Protein AF-A0A7V1U5R2-F1 (afdb_monomer_lite)

Structure (mmCIF, N/CA/C/O backbone):
data_AF-A0A7V1U5R2-F1
#
_entry.id   AF-A0A7V1U5R2-F1
#
loop_
_atom_site.group_PDB
_atom_site.id
_atom_site.type_symbol
_atom_site.label_atom_id
_atom_site.label_alt_id
_atom_site.label_comp_id
_atom_site.label_asym_id
_atom_site.label_entity_id
_atom_site.label_seq_id
_atom_site.pdbx_PDB_ins_code
_atom_site.Cartn_x
_atom_site.Cartn_y
_atom_site.Cartn_z
_atom_site.occupancy
_atom_site.B_iso_or_equiv
_atom_site.auth_seq_id
_atom_site.auth_comp_id
_atom_site.auth_asym_id
_atom_site.auth_atom_id
_atom_site.pdbx_PDB_model_num
ATOM 1 N N . MET A 1 1 ? -11.366 -47.042 -9.294 1.00 33.38 1 MET A N 1
ATOM 2 C CA . MET A 1 1 ? -12.401 -45.989 -9.222 1.00 33.38 1 MET A CA 1
ATOM 3 C C . MET A 1 1 ? -11.833 -44.842 -8.402 1.00 33.38 1 MET A C 1
ATOM 5 O O . MET A 1 1 ? -11.743 -44.963 -7.192 1.00 33.38 1 MET A O 1
ATOM 9 N N . LEU A 1 2 ? -11.360 -43.798 -9.080 1.00 26.16 2 LEU A N 1
ATOM 10 C CA . LEU A 1 2 ? -10.815 -42.552 -8.528 1.00 26.16 2 LEU A CA 1
ATOM 11 C C . LEU A 1 2 ? -11.448 -41.418 -9.355 1.00 26.16 2 LEU A C 1
ATOM 13 O O . LEU A 1 2 ? -11.583 -41.591 -10.572 1.00 26.16 2 LEU A O 1
ATOM 17 N N . PRO A 1 3 ? -11.923 -40.324 -8.738 1.00 29.25 3 PRO A N 1
ATOM 18 C CA . PRO A 1 3 ? -12.783 -39.365 -9.414 1.00 29.25 3 PRO A CA 1
ATOM 19 C C . PRO A 1 3 ? -11.980 -38.455 -10.350 1.00 29.25 3 PRO A C 1
ATOM 21 O O . PRO A 1 3 ? -10.960 -37.878 -9.982 1.00 29.25 3 PRO A O 1
ATOM 24 N N . ARG A 1 4 ? -12.491 -38.332 -11.578 1.00 27.70 4 ARG A N 1
ATOM 25 C CA . ARG A 1 4 ? -12.077 -37.379 -12.612 1.00 27.70 4 ARG A CA 1
ATOM 26 C C . ARG A 1 4 ? -12.146 -35.943 -12.067 1.00 27.70 4 ARG A C 1
ATOM 28 O O . ARG A 1 4 ? -13.242 -35.406 -11.935 1.00 27.70 4 ARG A O 1
ATOM 35 N N . ARG A 1 5 ? -10.998 -35.299 -11.819 1.00 28.94 5 ARG A N 1
ATOM 36 C CA . ARG A 1 5 ? -10.912 -33.831 -11.851 1.00 28.94 5 ARG A CA 1
ATOM 37 C C . ARG A 1 5 ? -10.925 -33.400 -13.315 1.00 28.94 5 ARG A C 1
ATOM 39 O O . ARG A 1 5 ? -10.100 -33.837 -14.113 1.00 28.94 5 ARG A O 1
ATOM 46 N N . LEU A 1 6 ? -11.951 -32.627 -13.649 1.00 28.38 6 LEU A N 1
ATOM 47 C CA . LEU A 1 6 ? -12.224 -32.077 -14.966 1.00 28.38 6 LEU A CA 1
ATOM 48 C C . LEU A 1 6 ? -11.079 -31.162 -15.408 1.00 28.38 6 LEU A C 1
ATOM 50 O O . LEU A 1 6 ? -10.708 -30.215 -14.720 1.00 28.38 6 LEU A O 1
ATOM 54 N N . LEU A 1 7 ? -10.547 -31.493 -16.580 1.00 28.08 7 LEU A N 1
ATOM 55 C CA . LEU A 1 7 ? -9.711 -30.652 -17.420 1.00 28.08 7 LEU A CA 1
ATOM 56 C C . LEU A 1 7 ? -10.422 -29.310 -17.666 1.00 28.08 7 LEU A C 1
ATOM 58 O O . LEU A 1 7 ? -11.571 -29.300 -18.113 1.00 28.08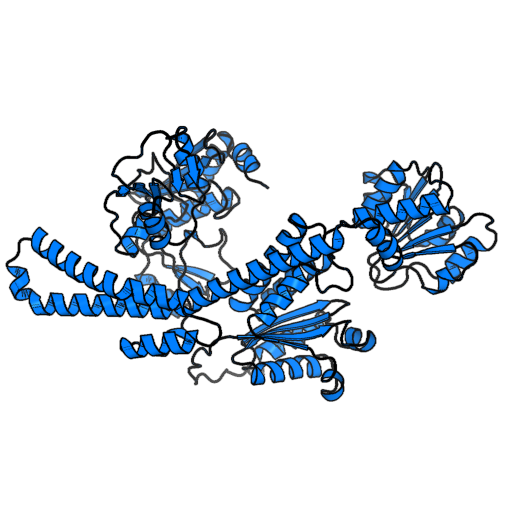 7 LEU A O 1
ATOM 62 N N . ARG A 1 8 ? -9.738 -28.186 -17.413 1.00 29.14 8 ARG A N 1
ATOM 63 C CA . ARG A 1 8 ? -10.109 -26.898 -18.021 1.00 29.14 8 ARG A CA 1
ATOM 64 C C . ARG A 1 8 ? -10.034 -27.058 -19.549 1.00 29.14 8 ARG A C 1
ATOM 66 O O . ARG A 1 8 ? -9.079 -27.675 -20.026 1.00 29.14 8 ARG A O 1
ATOM 73 N N . PRO A 1 9 ? -10.976 -26.507 -20.331 1.00 24.36 9 PRO A N 1
ATOM 74 C CA . PRO A 1 9 ? -10.784 -26.391 -21.764 1.00 24.36 9 PRO A CA 1
ATOM 75 C C . PRO A 1 9 ? -9.637 -25.409 -22.018 1.00 24.36 9 PRO A C 1
ATOM 77 O O . PRO A 1 9 ? -9.733 -24.219 -21.727 1.00 24.36 9 PRO A O 1
ATOM 80 N N . THR A 1 10 ? -8.534 -25.926 -22.547 1.00 33.22 10 THR A N 1
ATOM 81 C CA . THR A 1 10 ? -7.516 -25.151 -23.249 1.00 33.22 10 THR A CA 1
ATOM 82 C C . THR A 1 10 ? -8.117 -24.691 -24.577 1.00 33.22 10 THR A C 1
ATOM 84 O O . THR A 1 10 ? -8.341 -25.496 -25.477 1.00 33.22 10 THR A O 1
ATOM 87 N N . GLY A 1 11 ? -8.433 -23.402 -24.704 1.00 30.03 11 GLY A N 1
ATOM 88 C CA . GLY A 1 11 ? -8.961 -22.862 -25.958 1.00 30.03 11 GLY A CA 1
ATOM 89 C C . GLY A 1 11 ? -9.725 -21.560 -25.781 1.00 30.03 11 GLY A C 1
ATOM 90 O O . GLY A 1 11 ? -10.946 -21.562 -25.690 1.00 30.03 11 GLY A O 1
ATOM 91 N N . GLY A 1 12 ? -8.986 -20.457 -25.751 1.00 23.23 12 GLY A N 1
ATOM 92 C CA . GLY A 1 12 ? -9.512 -19.099 -25.705 1.00 23.23 12 GLY A CA 1
ATOM 93 C C . GLY A 1 12 ? -8.436 -18.183 -25.152 1.00 23.23 12 GLY A C 1
ATOM 94 O O . GLY A 1 12 ? -8.276 -18.080 -23.942 1.00 23.23 12 GLY A O 1
ATOM 95 N N . THR A 1 13 ? -7.652 -17.569 -26.033 1.00 26.03 13 THR A N 1
ATOM 96 C CA . THR A 1 13 ? -6.777 -16.446 -25.692 1.00 26.03 13 THR A CA 1
ATOM 97 C C . THR A 1 13 ? -7.649 -15.340 -25.098 1.00 26.03 13 THR A C 1
ATOM 99 O O . THR A 1 13 ? -8.272 -14.581 -25.838 1.00 26.03 13 THR A O 1
ATOM 102 N N . MET A 1 14 ? -7.770 -15.293 -23.770 1.00 28.23 14 MET A N 1
ATOM 103 C CA . MET A 1 14 ? -8.388 -14.162 -23.090 1.00 28.23 14 MET A CA 1
ATOM 104 C C . MET A 1 14 ? -7.409 -12.995 -23.194 1.00 28.23 14 MET A C 1
ATOM 106 O O . MET A 1 14 ? -6.419 -12.938 -22.471 1.00 28.23 14 MET A O 1
ATOM 110 N N . THR A 1 15 ? -7.679 -12.103 -24.144 1.00 29.20 15 THR A N 1
ATOM 111 C CA . THR A 1 15 ? -7.151 -10.735 -24.197 1.00 29.20 15 THR A CA 1
ATOM 112 C C . THR A 1 15 ? -7.267 -10.105 -22.804 1.00 29.20 15 THR A C 1
ATOM 114 O O . THR A 1 15 ? -8.388 -10.070 -22.270 1.00 29.20 15 THR A O 1
ATOM 117 N N . PRO A 1 16 ? -6.159 -9.692 -22.160 1.00 38.72 16 PRO A N 1
ATOM 118 C CA . PRO A 1 16 ? -6.196 -9.142 -20.812 1.00 38.72 16 PRO A CA 1
ATOM 119 C C . PRO A 1 16 ? -7.050 -7.871 -20.782 1.00 38.72 16 PRO A C 1
ATOM 121 O O . PRO A 1 16 ? -6.658 -6.784 -21.191 1.00 38.72 16 PRO A O 1
ATOM 124 N N . THR A 1 17 ? -8.278 -8.025 -20.298 1.00 41.19 17 THR A N 1
ATOM 125 C CA . THR A 1 17 ? -9.255 -6.943 -20.276 1.00 41.19 17 THR A CA 1
ATOM 126 C C . THR A 1 17 ? -8.823 -5.924 -19.221 1.00 41.19 17 THR A C 1
ATOM 128 O O . THR A 1 17 ? -8.443 -6.314 -18.114 1.00 41.19 17 THR A O 1
ATOM 131 N N . PRO A 1 18 ? -8.859 -4.619 -19.518 1.00 54.25 18 PRO A N 1
ATOM 132 C CA . PRO A 1 18 ? -8.345 -3.617 -18.602 1.00 54.25 18 PRO A CA 1
ATOM 133 C C . PRO A 1 18 ? -9.123 -3.622 -17.279 1.00 54.25 18 PRO A C 1
ATOM 135 O O . PRO A 1 18 ? -10.342 -3.453 -17.256 1.00 54.25 18 PRO A O 1
ATOM 138 N N . MET A 1 19 ? -8.384 -3.821 -16.188 1.00 72.12 19 MET A N 1
ATOM 139 C CA . MET A 1 19 ? -8.928 -4.099 -14.860 1.00 72.12 19 MET A CA 1
ATOM 140 C C . MET A 1 19 ? -9.354 -2.807 -14.168 1.00 72.12 19 MET A C 1
ATOM 142 O O . MET A 1 19 ? -8.512 -1.951 -13.890 1.00 72.12 19 MET A O 1
ATOM 146 N N . ALA A 1 20 ? -10.645 -2.676 -13.886 1.00 84.19 20 ALA A N 1
ATOM 147 C CA . ALA A 1 20 ? -11.233 -1.610 -13.088 1.00 84.19 20 ALA A CA 1
ATOM 148 C C . ALA A 1 20 ? -11.387 -2.040 -11.628 1.00 84.19 20 ALA A C 1
ATOM 150 O O . ALA A 1 20 ? -11.573 -3.221 -11.350 1.00 84.19 20 ALA A O 1
ATOM 151 N N . ILE A 1 21 ? -11.349 -1.091 -10.694 1.00 92.62 21 ILE A N 1
ATOM 152 C CA . ILE A 1 21 ? -11.583 -1.384 -9.273 1.00 92.62 21 ILE A CA 1
ATOM 153 C C . ILE A 1 21 ? -13.051 -1.104 -8.957 1.00 92.62 21 ILE A C 1
ATOM 155 O O . ILE A 1 21 ? -13.550 -0.010 -9.219 1.00 92.62 21 ILE A O 1
ATOM 159 N N . LEU A 1 22 ? -13.742 -2.081 -8.384 1.00 95.12 22 LEU A N 1
ATOM 160 C CA . LEU A 1 22 ? -15.119 -1.963 -7.920 1.00 95.12 22 LEU A CA 1
ATOM 161 C C . LEU A 1 22 ? -15.178 -2.397 -6.460 1.00 95.12 22 LEU A C 1
ATOM 163 O O . LEU A 1 22 ? -14.606 -3.418 -6.097 1.00 95.12 22 LEU A O 1
ATOM 167 N N . VAL A 1 23 ? -15.896 -1.649 -5.633 1.00 97.31 23 VAL A N 1
ATOM 168 C CA . VAL A 1 23 ? -16.328 -2.123 -4.317 1.00 97.31 23 VAL A CA 1
ATOM 169 C C . VAL A 1 23 ? -17.841 -2.171 -4.284 1.00 97.31 23 VAL A C 1
ATOM 171 O O . VAL A 1 23 ? -18.504 -1.266 -4.796 1.00 97.31 23 VAL A O 1
ATOM 174 N N . LEU A 1 24 ? -18.368 -3.237 -3.695 1.00 96.12 24 LEU A N 1
ATOM 175 C CA . LEU A 1 24 ? -19.785 -3.421 -3.441 1.00 96.12 24 LEU A CA 1
ATOM 176 C C . LEU A 1 24 ? -19.971 -3.885 -2.003 1.00 96.12 24 LEU A C 1
ATOM 178 O O . LEU A 1 24 ? -19.308 -4.828 -1.572 1.00 96.12 24 LEU A O 1
ATOM 182 N N . GLY A 1 25 ? -20.878 -3.260 -1.266 1.00 93.44 25 GLY A N 1
ATOM 183 C CA . GLY A 1 25 ? -21.113 -3.670 0.107 1.00 93.44 25 GLY A CA 1
ATOM 184 C C . GLY A 1 25 ? -22.258 -2.956 0.788 1.00 93.44 25 GLY A C 1
ATOM 185 O O . GLY A 1 25 ? -22.967 -2.144 0.195 1.00 93.44 25 GLY A O 1
ATOM 186 N N . VAL A 1 26 ? -22.418 -3.284 2.060 1.00 91.38 26 VAL A N 1
ATOM 187 C CA . VAL A 1 26 ? -23.365 -2.656 2.976 1.00 91.38 26 VAL A CA 1
ATOM 188 C C . VAL A 1 26 ? -22.619 -2.160 4.205 1.00 91.38 26 VAL A C 1
ATOM 190 O O . VAL A 1 26 ? -21.596 -2.719 4.606 1.00 91.38 26 VAL A O 1
ATOM 193 N N . THR A 1 27 ? -23.148 -1.116 4.831 1.00 89.69 27 THR A N 1
ATOM 194 C CA . THR A 1 27 ? -22.573 -0.546 6.052 1.00 89.69 27 THR A CA 1
ATOM 195 C C . THR A 1 27 ? -23.673 -0.281 7.070 1.00 89.69 27 THR A C 1
ATOM 197 O O . THR A 1 27 ? -24.854 -0.241 6.726 1.00 89.69 27 THR A O 1
ATOM 200 N N . HIS A 1 28 ? -23.291 -0.010 8.316 1.00 81.44 28 HIS A N 1
ATOM 201 C CA . HIS A 1 28 ? -24.210 0.432 9.373 1.00 81.44 28 HIS A CA 1
ATOM 202 C C . HIS A 1 28 ? -25.020 1.695 9.023 1.00 81.44 28 HIS A C 1
ATOM 204 O O . HIS A 1 28 ? -26.024 1.970 9.672 1.00 81.44 28 HIS A O 1
ATOM 210 N N . ARG A 1 29 ? -24.600 2.480 8.016 1.00 80.94 29 ARG A N 1
ATOM 211 C CA . ARG A 1 29 ? -25.349 3.657 7.547 1.00 80.94 29 ARG A CA 1
ATOM 212 C C . ARG A 1 29 ? -26.512 3.288 6.629 1.00 80.94 29 ARG A C 1
ATOM 214 O O . ARG A 1 29 ? -27.444 4.075 6.500 1.00 80.94 29 ARG A O 1
ATOM 221 N N . THR A 1 30 ? -26.426 2.147 5.946 1.00 84.94 30 THR A N 1
ATOM 222 C CA . THR A 1 30 ? -27.372 1.765 4.889 1.00 84.94 30 THR A CA 1
ATOM 223 C C . THR A 1 30 ? -28.201 0.535 5.230 1.00 84.94 30 THR A C 1
ATOM 225 O O . THR A 1 30 ? -29.296 0.396 4.695 1.00 84.94 30 THR A O 1
ATOM 228 N N . ALA A 1 31 ? -27.721 -0.329 6.125 1.00 83.38 31 ALA A N 1
ATOM 229 C CA . ALA A 1 31 ? -28.369 -1.576 6.518 1.00 83.38 31 ALA A CA 1
ATOM 230 C C . ALA A 1 31 ? -28.714 -1.607 8.015 1.00 83.38 31 ALA A C 1
ATOM 232 O O . ALA A 1 31 ? -28.058 -0.966 8.837 1.00 83.38 31 ALA A O 1
ATOM 233 N N . SER A 1 32 ? -29.733 -2.396 8.370 1.00 81.50 32 SER A N 1
ATOM 234 C CA . SER A 1 32 ? -30.019 -2.736 9.766 1.00 81.50 32 SER A CA 1
ATOM 235 C C . SER A 1 32 ? -28.920 -3.633 10.347 1.00 81.50 32 SER A C 1
ATOM 237 O O . SER A 1 32 ? -28.213 -4.330 9.616 1.00 81.50 32 SER A O 1
ATOM 239 N N . VAL A 1 33 ? -28.810 -3.653 11.678 1.00 75.25 33 VAL A N 1
ATOM 240 C CA . VAL A 1 33 ? -27.871 -4.539 12.389 1.00 75.25 33 VAL A CA 1
ATOM 241 C C . VAL A 1 33 ? -28.153 -6.013 12.070 1.00 75.25 33 VAL A C 1
ATOM 243 O O . VAL A 1 33 ? -27.222 -6.739 11.748 1.00 75.25 33 VAL A O 1
ATOM 246 N N . ASP A 1 34 ? -29.427 -6.423 12.037 1.00 78.50 34 ASP A N 1
ATOM 247 C CA . ASP A 1 34 ? -29.842 -7.790 11.671 1.00 78.50 34 ASP A CA 1
ATOM 248 C C . ASP A 1 34 ? -29.330 -8.208 10.281 1.00 78.50 34 ASP A C 1
ATOM 250 O O . ASP A 1 34 ? -28.789 -9.301 10.095 1.00 78.50 34 ASP A O 1
ATOM 254 N N . LEU A 1 35 ? -29.423 -7.305 9.299 1.00 81.62 35 LEU A N 1
ATOM 255 C CA . LEU A 1 35 ? -28.934 -7.574 7.951 1.00 81.62 35 LEU A CA 1
ATOM 256 C C . LEU A 1 35 ? -27.400 -7.663 7.909 1.00 81.62 35 LEU A C 1
ATOM 258 O O . LEU A 1 35 ? -26.859 -8.515 7.204 1.00 81.62 35 LEU A O 1
ATOM 262 N N . LEU A 1 36 ? -26.690 -6.822 8.668 1.00 83.19 36 LEU A N 1
ATOM 263 C CA . LEU A 1 36 ? -25.229 -6.883 8.780 1.00 83.19 36 LEU A CA 1
ATOM 264 C C . LEU A 1 36 ? -24.747 -8.177 9.440 1.00 83.19 36 LEU A C 1
ATOM 266 O O . LEU A 1 36 ? -23.799 -8.778 8.945 1.00 83.19 36 LEU A O 1
ATOM 270 N N . GLU A 1 37 ? -25.407 -8.635 10.504 1.00 82.12 37 GLU A N 1
ATOM 271 C CA . GLU A 1 37 ? -25.076 -9.896 11.179 1.00 82.12 37 GLU A CA 1
ATOM 272 C C . GLU A 1 37 ? -25.270 -11.097 10.248 1.00 82.12 37 GLU A C 1
ATOM 274 O O . GLU A 1 37 ? -24.408 -11.973 10.158 1.00 82.12 37 GLU A O 1
ATOM 279 N N . ARG A 1 38 ? -26.362 -11.105 9.476 1.00 85.81 38 ARG A N 1
ATOM 280 C CA . ARG A 1 38 ? -26.607 -12.130 8.451 1.00 85.81 38 ARG A CA 1
ATOM 281 C C . ARG A 1 38 ? -25.588 -12.068 7.314 1.00 85.81 38 ARG A C 1
ATOM 283 O O . ARG A 1 38 ? -25.214 -13.107 6.774 1.00 85.81 38 ARG A O 1
ATOM 290 N N . LEU A 1 39 ? -25.107 -10.881 6.951 1.00 84.94 39 LEU A N 1
ATOM 291 C CA . LEU A 1 39 ? -24.099 -10.697 5.903 1.00 84.94 39 LEU A CA 1
ATOM 292 C C . LEU A 1 39 ? -22.660 -10.950 6.368 1.00 84.94 39 LEU A C 1
ATOM 294 O O . LEU A 1 39 ? -21.810 -11.210 5.517 1.00 84.94 39 LEU A O 1
ATOM 298 N N . ALA A 1 40 ? -22.382 -10.889 7.671 1.00 85.88 40 ALA A N 1
ATOM 299 C CA . ALA A 1 40 ? -21.043 -11.067 8.217 1.00 85.88 40 ALA A CA 1
ATOM 300 C C . ALA A 1 40 ? -20.462 -12.441 7.856 1.00 85.88 40 ALA A C 1
ATOM 302 O O . ALA A 1 40 ? -21.155 -13.461 7.867 1.00 85.88 40 ALA A O 1
ATOM 303 N N . PHE A 1 41 ? -19.172 -12.460 7.531 1.00 83.50 41 PHE A N 1
ATOM 304 C CA . PHE A 1 41 ? -18.471 -13.659 7.094 1.00 83.50 41 PHE A CA 1
ATOM 305 C C . PHE A 1 41 ? -17.805 -14.394 8.260 1.00 83.50 41 PHE A C 1
ATOM 307 O O . PHE A 1 41 ? -17.038 -13.802 9.018 1.00 83.50 41 PHE A O 1
ATOM 314 N N . THR A 1 42 ? -18.062 -15.698 8.357 1.00 83.69 42 THR A N 1
ATOM 315 C CA . THR A 1 42 ? -17.239 -16.641 9.133 1.00 83.69 42 THR A CA 1
ATOM 316 C C . THR A 1 42 ? -16.104 -17.201 8.267 1.00 83.69 42 THR A C 1
ATOM 318 O O . THR A 1 42 ? -16.139 -17.057 7.042 1.00 83.69 42 THR A O 1
ATOM 321 N N . ASP A 1 43 ? -15.124 -17.885 8.863 1.00 78.19 43 ASP A N 1
ATOM 322 C CA . ASP A 1 43 ? -14.009 -18.503 8.121 1.00 78.19 43 ASP A CA 1
ATOM 323 C C . ASP A 1 43 ? -14.497 -19.475 7.024 1.00 78.19 43 ASP A C 1
ATOM 325 O O . ASP A 1 43 ? -14.046 -19.417 5.878 1.00 78.19 43 ASP A O 1
ATOM 329 N N . ASP A 1 44 ? -15.501 -20.304 7.331 1.00 81.19 44 ASP A N 1
ATOM 330 C CA . ASP A 1 44 ? -16.111 -21.230 6.364 1.00 81.19 44 ASP A CA 1
ATOM 331 C C . ASP A 1 44 ? -16.838 -20.498 5.224 1.00 81.19 44 ASP A C 1
ATOM 333 O O . ASP A 1 44 ? -16.907 -20.985 4.088 1.00 81.19 44 ASP A O 1
ATOM 337 N N . ASP A 1 45 ? -17.406 -19.327 5.514 1.00 86.50 45 ASP A N 1
ATOM 338 C CA . ASP A 1 45 ? -18.088 -18.504 4.519 1.00 86.50 45 ASP A CA 1
ATOM 339 C C . ASP A 1 45 ? -17.096 -17.782 3.609 1.00 86.50 45 ASP A C 1
ATOM 341 O O . ASP A 1 45 ? -17.351 -17.672 2.407 1.00 86.50 45 ASP A O 1
ATOM 345 N N . LEU A 1 46 ? -15.946 -17.354 4.140 1.00 88.50 46 LEU A N 1
ATOM 346 C CA . LEU A 1 46 ? -14.858 -16.771 3.351 1.00 88.50 46 LEU A CA 1
ATOM 347 C C . LEU A 1 46 ? -14.343 -17.780 2.325 1.00 88.50 46 LEU A C 1
ATOM 349 O O . LEU A 1 46 ? -14.290 -17.463 1.138 1.00 88.50 46 LEU A O 1
ATOM 353 N N . ALA A 1 47 ? -14.093 -19.027 2.732 1.00 88.06 47 ALA A N 1
ATOM 354 C CA . ALA A 1 47 ? -13.672 -20.087 1.814 1.00 88.06 47 ALA A CA 1
ATOM 355 C C . ALA A 1 47 ? -14.718 -20.384 0.714 1.00 88.06 47 ALA A C 1
ATOM 357 O O . ALA A 1 47 ? -14.388 -20.784 -0.407 1.00 88.06 47 ALA A O 1
ATOM 358 N N . LYS A 1 48 ? -16.020 -20.220 0.993 1.00 89.69 48 LYS A N 1
ATOM 359 C CA . LYS A 1 48 ? -17.077 -20.318 -0.038 1.00 89.69 48 LYS A CA 1
ATOM 360 C C . LYS A 1 48 ? -17.075 -19.106 -0.970 1.00 89.69 48 LYS A C 1
ATOM 362 O O . LYS A 1 48 ? -17.182 -19.294 -2.181 1.00 89.69 48 LYS A O 1
ATOM 367 N N . ALA A 1 49 ? -16.944 -17.894 -0.433 1.00 93.00 49 ALA A N 1
ATOM 368 C CA . ALA A 1 49 ? -16.882 -16.681 -1.242 1.00 93.00 49 ALA A CA 1
ATOM 369 C C . ALA A 1 49 ? -15.671 -16.677 -2.175 1.00 93.00 49 ALA A C 1
ATOM 371 O O . ALA A 1 49 ? -15.831 -16.416 -3.363 1.00 93.00 49 ALA A O 1
ATOM 372 N N . TYR A 1 50 ? -14.485 -17.030 -1.680 1.00 94.62 50 TYR A N 1
ATOM 373 C CA . TYR A 1 50 ? -13.273 -17.058 -2.495 1.00 94.62 50 TYR A CA 1
ATOM 374 C C . TYR A 1 50 ? -13.309 -18.136 -3.585 1.00 94.62 50 TYR A C 1
ATOM 376 O O . TYR A 1 50 ? -12.862 -17.883 -4.700 1.00 94.62 50 TYR A O 1
ATOM 384 N N . ARG A 1 51 ? -13.958 -19.284 -3.342 1.00 91.38 51 ARG A N 1
ATOM 385 C CA . ARG A 1 51 ? -14.248 -20.254 -4.416 1.00 91.38 51 ARG A CA 1
ATOM 386 C C . ARG A 1 51 ? -15.155 -19.684 -5.502 1.00 91.38 51 ARG A C 1
ATOM 388 O O . ARG A 1 51 ? -14.880 -19.882 -6.677 1.00 91.38 51 ARG A O 1
ATOM 395 N N . ARG A 1 52 ? -16.206 -18.951 -5.128 1.00 91.12 52 ARG A N 1
ATOM 396 C CA . ARG A 1 52 ? -17.085 -18.288 -6.105 1.00 91.12 52 ARG A CA 1
ATOM 397 C C . ARG A 1 52 ? -16.371 -17.184 -6.878 1.00 91.12 52 ARG A C 1
ATOM 399 O O . ARG A 1 52 ? -16.587 -17.064 -8.077 1.00 91.12 52 ARG A O 1
ATOM 406 N N . ILE A 1 53 ? -15.514 -16.411 -6.208 1.00 93.44 53 ILE A N 1
ATOM 407 C CA . ILE A 1 53 ? -14.638 -15.425 -6.854 1.00 93.44 53 ILE A CA 1
ATOM 408 C C . ILE A 1 53 ? -13.770 -16.115 -7.914 1.00 93.44 53 ILE A C 1
ATOM 410 O O . ILE A 1 53 ? -13.711 -15.636 -9.039 1.00 93.44 53 ILE A O 1
ATOM 414 N N . ALA A 1 54 ? -13.191 -17.277 -7.599 1.00 89.44 54 ALA A N 1
ATOM 415 C CA . ALA A 1 54 ? -12.367 -18.040 -8.538 1.00 89.44 54 ALA A CA 1
ATOM 416 C C . ALA A 1 54 ? -13.141 -18.601 -9.751 1.00 89.44 54 ALA A C 1
ATOM 418 O O . ALA A 1 54 ? -12.539 -18.909 -10.783 1.00 89.44 54 ALA A O 1
ATOM 419 N N . GLU A 1 55 ? -14.455 -18.800 -9.617 1.00 91.88 55 GLU A N 1
ATOM 420 C CA . GLU A 1 55 ? -15.320 -19.397 -10.641 1.00 91.88 55 GLU A CA 1
ATOM 421 C C . GLU A 1 55 ? -16.008 -18.358 -11.546 1.00 91.88 55 GLU A C 1
ATOM 423 O O . GLU A 1 55 ? -16.408 -18.707 -12.660 1.00 91.88 55 GLU A O 1
ATOM 428 N N . ASP A 1 56 ? -16.144 -17.097 -11.112 1.00 91.44 56 ASP A N 1
ATOM 429 C CA . ASP A 1 56 ? -16.827 -16.050 -11.882 1.00 91.44 56 ASP A CA 1
ATOM 430 C C . ASP A 1 56 ? -15.837 -15.237 -12.747 1.00 91.44 56 ASP A C 1
ATOM 432 O O . ASP A 1 56 ? -15.031 -14.474 -12.217 1.00 91.44 56 ASP A O 1
ATOM 436 N N . PRO A 1 57 ? -15.912 -15.309 -14.091 1.00 87.38 57 PRO A N 1
ATOM 437 C CA . PRO A 1 57 ? -14.986 -14.601 -14.978 1.00 87.38 57 PRO A CA 1
ATOM 438 C C . PRO A 1 57 ? -15.130 -13.070 -14.938 1.00 87.38 57 PRO A C 1
ATOM 440 O O . PRO A 1 57 ? -14.290 -12.360 -15.493 1.00 87.38 57 PRO A O 1
ATOM 443 N N . ALA A 1 58 ? -16.193 -12.538 -14.326 1.00 90.00 58 ALA A N 1
ATOM 444 C CA . ALA A 1 58 ? -16.360 -11.104 -14.120 1.00 90.00 58 ALA A CA 1
ATOM 445 C C . ALA A 1 58 ? -15.610 -10.581 -12.879 1.00 90.00 58 ALA A C 1
ATOM 447 O O . ALA A 1 58 ? -15.637 -9.371 -12.637 1.00 90.00 58 ALA A O 1
ATOM 448 N N . ILE A 1 59 ? -14.936 -11.454 -12.121 1.00 93.00 59 ILE A N 1
ATOM 449 C CA . ILE A 1 59 ? -14.099 -11.108 -10.970 1.00 93.00 59 ILE A CA 1
ATOM 450 C C . ILE A 1 59 ? -12.688 -11.654 -11.221 1.00 93.00 59 ILE A C 1
ATOM 452 O O . ILE A 1 59 ? -12.487 -12.853 -11.356 1.00 93.00 59 ILE A O 1
ATOM 456 N N . LEU A 1 60 ? -11.702 -10.763 -11.317 1.00 90.06 60 LEU A N 1
ATOM 457 C CA . LEU A 1 60 ? -10.307 -11.124 -11.613 1.00 90.06 60 LEU A CA 1
ATOM 458 C C . LEU A 1 60 ? -9.457 -11.224 -10.344 1.00 90.06 60 LEU A C 1
ATOM 460 O O . LEU A 1 60 ? -8.557 -12.051 -10.254 1.00 90.06 60 LEU A O 1
ATOM 464 N N . GLU A 1 61 ? -9.746 -10.359 -9.377 1.00 94.31 61 GLU A N 1
ATOM 465 C CA . GLU A 1 61 ? -9.175 -10.357 -8.032 1.00 94.31 61 GLU A CA 1
ATOM 466 C C . GLU A 1 61 ? -10.301 -9.970 -7.062 1.00 94.31 61 GLU A C 1
ATOM 468 O O . GLU A 1 61 ? -11.181 -9.192 -7.444 1.00 94.31 61 GLU A O 1
ATOM 473 N N . GLY A 1 62 ? -10.272 -10.449 -5.819 1.00 96.50 62 GLY A N 1
ATOM 474 C CA . GLY A 1 62 ? -11.267 -10.134 -4.798 1.00 96.50 62 GLY A CA 1
ATOM 475 C C . GLY A 1 62 ? -10.689 -10.091 -3.382 1.00 96.50 62 GLY A C 1
ATOM 476 O O . GLY A 1 62 ? -9.869 -10.925 -3.016 1.00 96.50 62 GLY A O 1
ATOM 477 N N . VAL A 1 63 ? -11.146 -9.137 -2.570 1.00 98.00 63 VAL A N 1
ATOM 478 C CA . VAL A 1 63 ? -10.867 -9.044 -1.129 1.00 98.00 63 VAL A CA 1
ATOM 479 C C . VAL A 1 63 ? -12.173 -8.773 -0.390 1.00 98.00 63 VAL A C 1
ATOM 481 O O . VAL A 1 63 ? -12.868 -7.797 -0.687 1.00 98.00 63 VAL A O 1
ATOM 484 N N . VAL A 1 64 ? -12.499 -9.619 0.587 1.00 96.81 64 VAL A N 1
ATOM 485 C CA . VAL A 1 64 ? -13.680 -9.457 1.445 1.00 96.81 64 VAL A CA 1
ATOM 486 C C . VAL A 1 64 ? -13.278 -8.763 2.747 1.00 96.81 64 VAL A C 1
ATOM 488 O O . VAL A 1 64 ? -12.494 -9.298 3.528 1.00 96.81 64 VAL A O 1
ATOM 491 N N . LEU A 1 65 ? -13.839 -7.580 2.997 1.00 95.12 65 LEU A N 1
ATOM 492 C CA . LEU A 1 65 ? -13.721 -6.848 4.255 1.00 95.12 65 LEU A CA 1
ATOM 493 C C . LEU A 1 65 ? -15.027 -6.994 5.042 1.00 95.12 65 LEU A C 1
ATOM 495 O O . LEU A 1 65 ? -16.020 -6.325 4.757 1.00 95.12 65 LEU A O 1
ATOM 499 N N . SER A 1 66 ? -15.009 -7.869 6.043 1.00 91.12 66 SER A N 1
ATOM 500 C CA . SER A 1 66 ? -16.142 -8.116 6.936 1.00 91.12 66 SER A CA 1
ATOM 501 C C . SER A 1 66 ? -15.801 -7.651 8.347 1.00 91.12 66 SER A C 1
ATOM 503 O O . SER A 1 66 ? -14.838 -8.121 8.949 1.00 91.12 66 SER A O 1
ATOM 505 N N . THR A 1 67 ? -16.592 -6.728 8.884 1.00 87.75 67 THR A N 1
ATOM 506 C CA . THR A 1 67 ? -16.490 -6.227 10.261 1.00 87.75 67 THR A CA 1
ATOM 507 C C . THR A 1 67 ? -17.885 -6.160 10.886 1.00 87.75 67 THR A C 1
ATOM 509 O O . THR A 1 67 ? -18.884 -6.411 10.217 1.00 87.75 67 THR A O 1
ATOM 512 N N . CYS A 1 68 ? -17.990 -5.773 12.159 1.00 77.75 68 CYS A N 1
ATOM 513 C CA . CYS A 1 68 ? -19.289 -5.537 12.800 1.00 77.75 68 CYS A CA 1
ATOM 514 C C . CYS A 1 68 ? -20.090 -4.376 12.175 1.00 77.75 68 CYS A C 1
ATOM 516 O O . CYS A 1 68 ? -21.295 -4.289 12.375 1.00 77.75 68 CYS A O 1
ATOM 518 N N . ASN A 1 69 ? -19.435 -3.490 11.414 1.00 79.69 69 ASN A N 1
ATOM 519 C CA . ASN A 1 69 ? -20.031 -2.252 10.899 1.00 79.69 69 ASN A CA 1
ATOM 520 C C . ASN A 1 69 ? -20.138 -2.200 9.369 1.00 79.69 69 ASN A C 1
ATOM 522 O O . ASN A 1 69 ? -20.713 -1.240 8.838 1.00 79.69 69 ASN A O 1
ATOM 526 N N . ARG A 1 70 ? -19.544 -3.166 8.658 1.00 90.50 70 ARG A N 1
ATOM 527 C CA . ARG A 1 70 ? -19.580 -3.244 7.195 1.00 90.50 70 ARG A CA 1
ATOM 528 C C . ARG A 1 70 ? -19.281 -4.641 6.678 1.00 90.50 70 ARG A C 1
ATOM 530 O O . ARG A 1 70 ? -18.486 -5.373 7.262 1.00 90.50 70 ARG A O 1
ATOM 537 N N . VAL A 1 71 ? -19.862 -4.942 5.526 1.00 93.25 71 VAL A N 1
ATOM 538 C CA . VAL A 1 71 ? -19.504 -6.094 4.702 1.00 93.25 71 VAL A CA 1
ATOM 539 C C . VAL A 1 71 ? -19.307 -5.584 3.286 1.00 93.25 71 VAL A C 1
ATOM 541 O O . VAL A 1 71 ? -20.260 -5.155 2.636 1.00 93.25 71 VAL A O 1
ATOM 544 N N . GLU A 1 72 ? -18.062 -5.595 2.829 1.00 95.94 72 GLU A N 1
ATOM 545 C CA . GLU A 1 72 ? -17.649 -5.036 1.545 1.00 95.94 72 GLU A CA 1
ATOM 546 C C . GLU A 1 72 ? -16.786 -6.029 0.781 1.00 95.94 72 GLU A C 1
ATOM 548 O O . GLU A 1 72 ? -15.914 -6.684 1.349 1.00 95.94 72 GLU A O 1
ATOM 553 N N . VAL A 1 73 ? -17.004 -6.111 -0.527 1.00 97.31 73 VAL A N 1
ATOM 554 C CA . VAL A 1 73 ? -16.158 -6.879 -1.435 1.00 97.31 73 VAL A CA 1
ATOM 555 C C . VAL A 1 73 ? -15.510 -5.916 -2.411 1.00 97.31 73 VAL A C 1
ATOM 557 O O . VAL A 1 73 ? -16.193 -5.261 -3.200 1.00 97.31 73 VAL A O 1
ATOM 560 N N . TYR A 1 74 ? -14.186 -5.835 -2.344 1.00 98.00 74 TYR A N 1
ATOM 561 C CA . TYR A 1 74 ? -13.352 -5.107 -3.290 1.00 98.00 74 TYR A CA 1
ATOM 562 C C . TYR A 1 74 ? -12.910 -6.067 -4.383 1.00 98.00 74 TYR A C 1
ATOM 564 O O . TYR A 1 74 ? -12.411 -7.143 -4.075 1.00 98.00 74 TYR A O 1
ATOM 572 N N . ALA A 1 75 ? -13.066 -5.684 -5.643 1.00 96.81 75 ALA A N 1
ATOM 573 C CA . ALA A 1 75 ? -12.747 -6.536 -6.773 1.00 96.81 75 ALA A CA 1
ATOM 574 C C . ALA A 1 75 ? -12.055 -5.783 -7.906 1.00 96.81 75 ALA A C 1
ATOM 576 O O . ALA A 1 75 ? -12.390 -4.634 -8.210 1.00 96.81 75 ALA A O 1
ATOM 577 N N . ALA A 1 76 ? -11.129 -6.472 -8.570 1.00 93.19 76 ALA A N 1
ATOM 578 C CA . ALA A 1 76 ? -10.677 -6.101 -9.902 1.00 93.19 76 ALA A CA 1
ATOM 579 C C . ALA A 1 76 ? -11.629 -6.738 -10.924 1.00 93.19 76 ALA A C 1
ATOM 581 O O . ALA A 1 76 ? -11.810 -7.954 -10.934 1.00 93.19 76 ALA A O 1
ATOM 582 N N . VAL A 1 77 ? -12.263 -5.923 -11.765 1.00 88.62 77 VAL A N 1
ATOM 583 C CA . VAL A 1 77 ? -13.324 -6.353 -12.687 1.00 88.62 77 VAL A CA 1
ATOM 584 C C . VAL A 1 77 ? -13.059 -5.834 -14.103 1.00 88.62 77 VAL A C 1
ATOM 586 O O . VAL A 1 77 ? -12.505 -4.746 -14.261 1.00 88.62 77 VAL A O 1
ATOM 589 N N . PRO A 1 78 ? -13.485 -6.546 -15.161 1.00 76.88 78 PRO A N 1
ATOM 590 C CA . PRO A 1 78 ? -13.339 -6.073 -16.541 1.00 76.88 78 PRO A CA 1
ATOM 591 C C . PRO A 1 78 ? -14.246 -4.870 -16.860 1.00 76.88 78 PRO A C 1
ATOM 593 O O . PRO A 1 78 ? -14.015 -4.139 -17.824 1.00 76.88 78 PRO A O 1
ATOM 596 N N . GLY A 1 79 ? -15.293 -4.645 -16.060 1.00 77.94 79 GLY A N 1
ATOM 597 C CA . GLY A 1 79 ? -16.170 -3.488 -16.185 1.00 77.94 79 GLY A CA 1
ATOM 598 C C . GLY A 1 79 ? -17.264 -3.447 -15.122 1.00 77.94 79 GLY A C 1
ATOM 599 O O . GLY A 1 79 ? -17.610 -4.466 -14.523 1.00 77.94 79 GLY A O 1
ATOM 600 N N . TYR A 1 80 ? -17.833 -2.254 -14.921 1.00 81.38 80 TYR A N 1
ATOM 601 C CA . TYR A 1 80 ? -18.786 -1.974 -13.841 1.00 81.38 80 TYR A CA 1
ATOM 602 C C . TYR A 1 80 ? -19.991 -2.924 -13.808 1.00 81.38 80 TYR A C 1
ATOM 604 O O . TYR A 1 80 ? -20.232 -3.557 -12.791 1.00 81.38 80 TYR A O 1
ATOM 612 N N . HIS A 1 81 ? -20.745 -3.054 -14.906 1.00 82.44 81 HIS A N 1
ATOM 613 C CA . HIS A 1 81 ? -22.026 -3.776 -14.891 1.00 82.44 81 HIS A CA 1
ATOM 614 C C . HIS A 1 81 ? -21.856 -5.281 -14.637 1.00 82.44 81 HIS A C 1
ATOM 616 O O . HIS A 1 81 ? -22.581 -5.848 -13.823 1.00 82.44 81 HIS A O 1
ATOM 622 N N . ALA A 1 82 ? -20.891 -5.918 -15.308 1.00 84.69 82 ALA A N 1
ATOM 623 C CA . ALA A 1 82 ? -20.602 -7.338 -15.114 1.00 84.69 82 ALA A CA 1
ATOM 624 C C . ALA A 1 82 ? -20.084 -7.602 -13.693 1.00 84.69 82 ALA A C 1
ATOM 626 O O . ALA A 1 82 ? -20.607 -8.477 -13.006 1.00 84.69 82 ALA A O 1
ATOM 627 N N . GLY A 1 83 ? -19.134 -6.781 -13.227 1.00 89.31 83 GLY A N 1
ATOM 628 C CA . GLY A 1 83 ? -18.601 -6.863 -11.871 1.00 89.31 83 GLY A CA 1
ATOM 629 C C . GLY A 1 83 ? -19.671 -6.647 -10.801 1.00 89.31 83 GLY A C 1
ATOM 630 O O . GLY A 1 83 ? -19.765 -7.422 -9.858 1.00 89.31 83 GLY A O 1
ATOM 631 N N . PHE A 1 84 ? -20.541 -5.648 -10.966 1.00 91.00 84 PHE A N 1
ATOM 632 C CA . PHE A 1 84 ? -21.622 -5.354 -10.023 1.00 91.00 84 PHE A CA 1
ATOM 633 C C . PHE A 1 84 ? -22.570 -6.543 -9.866 1.00 91.00 84 PHE A C 1
ATOM 635 O O . PHE A 1 84 ? -22.895 -6.931 -8.746 1.00 91.00 84 PHE A O 1
ATOM 642 N N . GLN A 1 85 ? -22.998 -7.149 -10.978 1.00 91.06 85 GLN A N 1
ATOM 643 C CA . GLN A 1 85 ? -23.884 -8.313 -10.930 1.00 91.06 85 GLN A CA 1
ATOM 644 C C . GLN A 1 85 ? -23.192 -9.532 -10.313 1.00 91.06 85 GLN A C 1
ATOM 646 O O . GLN A 1 85 ? -23.822 -10.252 -9.541 1.00 91.06 85 GLN A O 1
ATOM 651 N N . ALA A 1 86 ? -21.907 -9.743 -10.607 1.00 93.06 86 ALA A N 1
ATOM 652 C CA . ALA A 1 86 ? -21.123 -10.827 -10.024 1.00 93.06 86 ALA A CA 1
ATOM 653 C C . ALA A 1 86 ? -20.955 -10.662 -8.506 1.00 93.06 86 ALA A C 1
ATOM 655 O O . ALA A 1 86 ? -21.253 -11.583 -7.751 1.00 93.06 86 ALA A O 1
ATOM 656 N N . LEU A 1 87 ? -20.588 -9.466 -8.036 1.00 94.31 87 LEU A N 1
ATOM 657 C CA . LEU A 1 87 ? -20.454 -9.176 -6.607 1.00 94.31 87 LEU A CA 1
ATOM 658 C C . LEU A 1 87 ? -21.798 -9.211 -5.869 1.00 94.31 87 LEU A C 1
ATOM 660 O O . LEU A 1 87 ? -21.873 -9.724 -4.752 1.00 94.31 87 LEU A O 1
ATOM 664 N N . LYS A 1 88 ? -22.882 -8.724 -6.488 1.00 92.75 88 LYS A N 1
ATOM 665 C CA . LYS A 1 88 ? -24.228 -8.829 -5.905 1.00 92.75 88 LYS A CA 1
ATOM 666 C C . LYS A 1 88 ? -24.609 -10.298 -5.724 1.00 92.75 88 LYS A C 1
ATOM 668 O O . LYS A 1 88 ? -25.084 -10.680 -4.655 1.00 92.75 88 LYS A O 1
ATOM 673 N N . ARG A 1 89 ? -24.375 -11.121 -6.751 1.00 92.56 89 ARG A N 1
ATOM 674 C CA . ARG A 1 89 ? -24.636 -12.565 -6.721 1.00 92.56 89 ARG A CA 1
ATOM 675 C C . ARG A 1 89 ? -23.786 -13.262 -5.660 1.00 92.56 89 ARG A C 1
ATOM 677 O O . ARG A 1 89 ? -24.326 -14.029 -4.874 1.00 92.56 89 ARG A O 1
ATOM 684 N N . LEU A 1 90 ? -22.498 -12.930 -5.579 1.00 93.31 90 LEU A N 1
ATOM 685 C CA . LEU A 1 90 ? -21.574 -13.441 -4.566 1.00 93.31 90 LEU A CA 1
ATOM 686 C C . LEU A 1 90 ? -22.112 -13.221 -3.145 1.00 93.31 90 LEU A C 1
ATOM 688 O O . LEU A 1 90 ? -22.145 -14.168 -2.357 1.00 93.31 90 LEU A O 1
ATOM 692 N N . LEU A 1 91 ? -22.559 -12.002 -2.827 1.00 90.69 91 LEU A N 1
ATOM 693 C CA . LEU A 1 91 ? -23.123 -11.669 -1.515 1.00 90.69 91 LEU A CA 1
ATOM 694 C C . LEU A 1 91 ? -24.440 -12.416 -1.252 1.00 90.69 91 LEU A C 1
ATOM 696 O O . LEU A 1 91 ? -24.583 -13.042 -0.202 1.00 90.69 91 LEU A O 1
ATOM 700 N N . CYS A 1 92 ? -25.368 -12.412 -2.215 1.00 90.38 92 CYS A N 1
ATOM 701 C CA . CYS A 1 92 ? -26.667 -13.082 -2.078 1.00 90.38 92 CYS A CA 1
ATOM 702 C C . CYS A 1 92 ? -26.502 -14.593 -1.866 1.00 90.38 92 CYS A C 1
ATOM 704 O O . CYS A 1 92 ? -27.027 -15.162 -0.913 1.00 90.38 92 CYS A O 1
ATOM 706 N N . GLU A 1 93 ? -25.724 -15.259 -2.720 1.00 88.19 93 GLU A N 1
ATOM 707 C CA . GLU A 1 93 ? -25.616 -16.716 -2.714 1.00 88.19 93 GLU A CA 1
ATOM 708 C C . GLU A 1 93 ? -24.726 -17.265 -1.591 1.00 88.19 93 GLU A C 1
ATOM 710 O O . GLU A 1 93 ? -24.852 -18.432 -1.210 1.00 88.19 93 GLU A O 1
ATOM 715 N N . THR A 1 94 ? -23.770 -16.481 -1.081 1.00 85.25 94 THR A N 1
ATOM 716 C CA . THR A 1 94 ? -22.903 -16.919 0.034 1.00 85.25 94 THR A CA 1
ATOM 717 C C . THR A 1 94 ? -23.593 -16.785 1.374 1.00 85.25 94 THR A C 1
ATOM 719 O O . THR A 1 94 ? -23.291 -17.547 2.291 1.00 85.25 94 THR A O 1
ATOM 722 N N . ARG A 1 95 ? -24.559 -15.872 1.470 1.00 83.62 95 ARG A N 1
ATOM 723 C CA . ARG A 1 95 ? -25.274 -15.577 2.712 1.00 83.62 95 ARG A CA 1
ATOM 724 C C . ARG A 1 95 ? -26.734 -16.031 2.702 1.00 83.62 95 ARG A C 1
ATOM 726 O O . ARG A 1 95 ? -27.391 -15.954 3.731 1.00 83.62 95 ARG A O 1
ATOM 733 N N . GLY A 1 96 ? -27.233 -16.531 1.569 1.00 83.38 96 GLY A N 1
ATOM 734 C CA . GLY A 1 96 ? -28.626 -16.957 1.424 1.00 83.38 96 GLY A CA 1
ATOM 735 C C . GLY A 1 96 ? -29.606 -15.793 1.573 1.00 83.38 96 GLY A C 1
ATOM 736 O O . GLY A 1 96 ? -30.645 -15.947 2.206 1.00 83.38 96 GLY A O 1
ATOM 737 N N . ILE A 1 97 ? -29.239 -14.621 1.050 1.00 86.56 97 ILE A N 1
ATOM 738 C CA . ILE A 1 97 ? -30.052 -13.403 1.118 1.00 86.56 97 ILE A CA 1
ATOM 739 C C . ILE A 1 97 ? -30.703 -13.167 -0.235 1.00 86.56 97 ILE A C 1
ATOM 741 O O . ILE A 1 97 ? -30.048 -13.266 -1.274 1.00 86.56 97 ILE A O 1
ATOM 745 N N . GLU A 1 98 ? -31.991 -12.837 -0.211 1.00 87.81 98 GLU A N 1
ATOM 746 C CA . GLU A 1 98 ? -32.744 -12.560 -1.426 1.00 87.81 98 GLU A CA 1
ATOM 747 C C . GLU A 1 98 ? -32.228 -11.280 -2.116 1.00 87.81 98 GLU A C 1
ATOM 749 O O . GLU A 1 98 ? -31.995 -10.261 -1.453 1.00 87.81 98 GLU A O 1
ATOM 754 N N . PRO A 1 99 ? -32.077 -11.269 -3.454 1.00 85.19 99 PRO A N 1
ATOM 755 C CA . PRO A 1 99 ? -31.546 -10.116 -4.183 1.00 85.19 99 PRO A CA 1
ATOM 756 C C . PRO A 1 99 ? -32.323 -8.810 -3.991 1.00 85.19 99 PRO A C 1
ATOM 758 O O . PRO A 1 99 ? -31.734 -7.737 -4.170 1.00 85.19 99 PRO A O 1
ATOM 761 N N . ASP A 1 100 ? -33.617 -8.903 -3.682 1.00 85.56 100 ASP A N 1
ATOM 762 C CA . ASP A 1 100 ? -34.512 -7.766 -3.444 1.00 85.56 100 ASP A CA 1
ATOM 763 C C . ASP A 1 100 ? -34.359 -7.196 -2.030 1.00 85.56 100 ASP A C 1
ATOM 765 O O . ASP A 1 100 ? -34.539 -5.997 -1.831 1.00 85.56 100 ASP A O 1
ATOM 769 N N . GLU A 1 101 ? -33.960 -8.024 -1.061 1.00 86.06 101 GLU A N 1
ATOM 770 C CA . GLU A 1 101 ? -33.626 -7.580 0.295 1.00 86.06 101 GLU A CA 1
ATOM 771 C C . GLU A 1 101 ? -32.282 -6.838 0.309 1.00 86.06 101 GLU A C 1
ATOM 773 O O . GLU A 1 101 ? -32.132 -5.810 0.968 1.00 86.06 101 GLU A O 1
ATOM 778 N N . LEU A 1 102 ? -31.309 -7.328 -0.468 1.00 87.31 102 LEU A N 1
ATOM 779 C CA . LEU A 1 102 ? -29.970 -6.747 -0.520 1.00 87.31 102 LEU A CA 1
ATOM 780 C C . LEU A 1 102 ? -29.888 -5.484 -1.394 1.00 87.31 102 LEU A C 1
ATOM 782 O O . LEU A 1 102 ? -29.005 -4.663 -1.175 1.00 87.31 102 LEU A O 1
ATOM 786 N N . ALA A 1 103 ? -30.766 -5.306 -2.390 1.00 84.56 103 ALA A N 1
ATOM 787 C CA . ALA A 1 103 ? -30.652 -4.205 -3.355 1.00 84.56 103 ALA A CA 1
ATOM 788 C C . ALA A 1 103 ? -30.780 -2.785 -2.758 1.00 84.56 103 ALA A C 1
ATOM 790 O O . ALA A 1 103 ? -29.958 -1.947 -3.127 1.00 84.56 103 ALA A O 1
ATOM 791 N N . PRO A 1 104 ? -31.749 -2.477 -1.869 1.00 86.69 104 PRO A N 1
ATOM 792 C CA . PRO A 1 104 ? -31.897 -1.133 -1.306 1.00 86.69 104 PRO A CA 1
ATOM 793 C C . PRO A 1 104 ? -30.699 -0.625 -0.475 1.00 86.69 104 PRO A C 1
ATOM 795 O O . PRO A 1 104 ? -30.323 0.531 -0.663 1.00 86.69 104 PRO A O 1
ATOM 798 N N . PRO A 1 105 ? -30.078 -1.421 0.425 1.00 89.00 105 PRO A N 1
ATOM 799 C CA . PRO A 1 105 ? -28.960 -0.958 1.258 1.00 89.00 105 PRO A CA 1
ATOM 800 C C . PRO A 1 105 ? -27.584 -1.013 0.571 1.00 89.00 105 PRO A C 1
ATOM 802 O O . PRO A 1 105 ? -26.584 -0.609 1.174 1.00 89.00 105 PRO A O 1
ATOM 805 N N . LEU A 1 106 ? -27.506 -1.549 -0.649 1.00 89.69 106 LEU A N 1
ATOM 806 C CA . LEU A 1 106 ? -26.256 -1.809 -1.357 1.00 89.69 106 LEU A CA 1
ATOM 807 C C . LEU A 1 106 ? -25.598 -0.511 -1.843 1.00 89.69 106 LEU A C 1
ATOM 809 O O . LEU A 1 106 ? -26.209 0.285 -2.555 1.00 89.69 106 LEU A O 1
ATOM 813 N N . VAL A 1 107 ? -24.317 -0.336 -1.533 1.00 91.25 107 VAL A N 1
ATOM 814 C CA . VAL A 1 107 ? -23.497 0.783 -2.011 1.00 91.25 107 VAL A CA 1
ATOM 815 C C . VAL A 1 107 ? -22.417 0.254 -2.939 1.00 91.25 107 VAL A C 1
ATOM 817 O O . VAL A 1 107 ? -21.776 -0.756 -2.645 1.00 91.25 107 VAL A O 1
ATOM 820 N N . SER A 1 108 ? -22.200 0.949 -4.057 1.00 93.81 108 SER A N 1
ATOM 821 C CA . SER A 1 108 ? -21.100 0.656 -4.974 1.00 93.81 108 SER A CA 1
ATOM 822 C C . SER A 1 108 ? -20.243 1.885 -5.229 1.00 93.81 108 SER A C 1
ATOM 824 O O . SER A 1 108 ? -20.786 2.942 -5.557 1.00 93.81 108 SER A O 1
ATOM 826 N N . HIS A 1 109 ? -18.923 1.719 -5.199 1.00 93.12 109 HIS A N 1
ATOM 827 C CA . HIS A 1 109 ? -17.977 2.724 -5.682 1.00 93.12 109 HIS A CA 1
ATOM 828 C C . HIS A 1 109 ? -17.095 2.134 -6.776 1.00 93.12 109 HIS A C 1
ATOM 830 O O . HIS A 1 109 ? -16.722 0.964 -6.719 1.00 93.12 109 HIS A O 1
ATOM 836 N N . TYR A 1 110 ? -16.753 2.949 -7.772 1.00 87.44 110 TYR A N 1
ATOM 837 C CA . TYR A 1 110 ? -16.020 2.516 -8.959 1.00 87.44 110 TYR A CA 1
ATOM 838 C C . TYR A 1 110 ? -14.783 3.385 -9.199 1.00 87.44 110 TYR A C 1
ATOM 840 O O . TYR A 1 110 ? -14.827 4.607 -9.031 1.00 87.44 110 TYR A O 1
ATOM 848 N N . GLU A 1 111 ? -13.688 2.740 -9.595 1.00 85.50 111 GLU A N 1
ATOM 849 C CA . GLU A 1 111 ? -12.380 3.337 -9.880 1.00 85.50 111 GLU A CA 1
ATOM 850 C C . GLU A 1 111 ? -11.900 4.247 -8.739 1.00 85.50 111 GLU A C 1
ATOM 852 O O . GLU A 1 111 ? -11.797 3.796 -7.597 1.00 85.50 111 GLU A O 1
ATOM 857 N N . ASP A 1 112 ? -11.619 5.523 -9.011 1.00 84.69 112 ASP A N 1
ATOM 858 C CA . ASP A 1 112 ? -11.093 6.475 -8.028 1.00 84.69 112 ASP A CA 1
ATOM 859 C C . ASP A 1 112 ? -11.989 6.594 -6.785 1.00 84.69 112 ASP A C 1
ATOM 861 O O . ASP A 1 112 ? -11.486 6.814 -5.683 1.00 84.69 112 ASP A O 1
ATOM 865 N N . GLN A 1 113 ? -13.307 6.394 -6.925 1.00 87.06 113 GLN A N 1
ATOM 866 C CA . GLN A 1 113 ? -14.216 6.392 -5.776 1.00 87.06 113 GLN A CA 1
ATOM 867 C C . GLN A 1 113 ? -14.016 5.159 -4.890 1.00 87.06 113 GLN A C 1
ATOM 869 O O . GLN A 1 113 ? -14.074 5.282 -3.672 1.00 87.06 113 GLN A O 1
ATOM 874 N N . ALA A 1 114 ? -13.749 3.988 -5.476 1.00 94.12 114 ALA A N 1
ATOM 875 C CA . ALA A 1 114 ? -13.456 2.773 -4.714 1.00 94.12 114 ALA A CA 1
ATOM 876 C C . ALA A 1 114 ? -12.126 2.901 -3.959 1.00 94.12 114 ALA A C 1
ATOM 878 O O . ALA A 1 114 ? -12.019 2.497 -2.801 1.00 94.12 114 ALA A O 1
ATOM 879 N N . VAL A 1 115 ? -11.128 3.517 -4.605 1.00 94.44 115 VAL A N 1
ATOM 880 C CA . VAL A 1 115 ? -9.829 3.827 -3.992 1.00 94.44 115 VAL A CA 1
ATOM 881 C C . VAL A 1 115 ? -10.001 4.793 -2.822 1.00 94.44 115 VAL A C 1
ATOM 883 O O . VAL A 1 115 ? -9.510 4.515 -1.728 1.00 94.44 115 VAL A O 1
ATOM 886 N N . ARG A 1 116 ? -10.720 5.905 -3.035 1.00 94.75 116 ARG A N 1
ATOM 887 C CA . ARG A 1 116 ? -11.008 6.885 -1.981 1.00 94.75 116 ARG A CA 1
ATOM 888 C C . ARG A 1 116 ? -11.718 6.228 -0.803 1.00 94.75 116 ARG A C 1
ATOM 890 O O . ARG A 1 116 ? -11.240 6.363 0.318 1.00 94.75 116 ARG A O 1
ATOM 897 N N . HIS A 1 117 ? -12.773 5.460 -1.075 1.00 95.56 117 HIS A N 1
ATOM 898 C CA . HIS A 1 117 ? -13.545 4.759 -0.052 1.00 95.56 117 HIS A CA 1
ATOM 899 C C . HIS A 1 117 ? -12.658 3.878 0.834 1.00 95.56 117 HIS A C 1
ATOM 901 O O . HIS A 1 117 ? -12.646 4.029 2.052 1.00 95.56 117 HIS A O 1
ATOM 907 N N . LEU A 1 118 ? -11.817 3.016 0.246 1.00 96.69 118 LEU A N 1
ATOM 908 C CA . LEU A 1 118 ? -10.918 2.169 1.039 1.00 96.69 118 LEU A CA 1
ATOM 909 C C . LEU A 1 118 ? -9.925 2.986 1.883 1.00 96.69 118 LEU A C 1
ATOM 911 O O . LEU A 1 118 ? -9.580 2.589 2.997 1.00 96.69 118 LEU A O 1
ATOM 915 N N . PHE A 1 119 ? -9.438 4.117 1.368 1.00 95.31 119 PHE A N 1
ATOM 916 C CA . PHE A 1 119 ? -8.490 4.962 2.097 1.00 95.31 119 PHE A CA 1
ATOM 917 C C . PHE A 1 119 ? -9.170 5.653 3.286 1.00 95.31 119 PHE A C 1
ATOM 919 O O . PHE A 1 119 ? -8.573 5.720 4.361 1.00 95.31 119 PHE A O 1
ATOM 926 N N . GLU A 1 120 ? -10.417 6.098 3.121 1.00 92.69 120 GLU A N 1
ATOM 927 C CA . GLU A 1 120 ? -11.257 6.640 4.196 1.00 92.69 120 GLU A CA 1
ATOM 928 C C . GLU A 1 120 ? -11.555 5.576 5.262 1.00 92.69 120 GLU A C 1
ATOM 930 O O . GLU A 1 120 ? -11.390 5.841 6.456 1.00 92.69 120 GLU A O 1
ATOM 935 N N . VAL A 1 121 ? -11.895 4.350 4.847 1.00 91.94 121 VAL A N 1
ATOM 936 C CA . VAL A 1 121 ? -12.107 3.204 5.748 1.00 91.94 121 VAL A CA 1
ATOM 937 C C . VAL A 1 121 ? -10.833 2.876 6.532 1.00 91.94 121 VAL A C 1
ATOM 939 O O . VAL A 1 121 ? -10.862 2.807 7.759 1.00 91.94 121 VAL A O 1
ATOM 942 N N . ALA A 1 122 ? -9.680 2.745 5.870 1.00 90.25 122 ALA A N 1
ATOM 943 C CA . ALA A 1 122 ? -8.408 2.428 6.531 1.00 90.25 122 ALA A CA 1
ATOM 944 C C . ALA A 1 122 ? -7.916 3.540 7.484 1.00 90.25 122 ALA A C 1
ATOM 946 O O . ALA A 1 122 ? -7.204 3.267 8.465 1.00 90.25 122 ALA A O 1
ATOM 947 N N . ALA A 1 123 ? -8.290 4.790 7.197 1.00 86.12 123 ALA A N 1
ATOM 948 C CA . ALA A 1 123 ? -8.072 5.949 8.057 1.00 86.12 123 ALA A CA 1
ATOM 949 C C . ALA A 1 123 ? -9.079 6.047 9.218 1.00 86.12 123 ALA A C 1
ATOM 951 O O . ALA A 1 123 ? -8.849 6.817 10.148 1.00 86.12 123 ALA A O 1
ATOM 952 N N . GLY A 1 124 ? -10.156 5.255 9.201 1.00 81.56 124 GLY A N 1
ATOM 953 C CA . GLY A 1 124 ? -11.223 5.295 10.200 1.00 81.56 124 GLY A CA 1
ATOM 954 C C . GLY A 1 1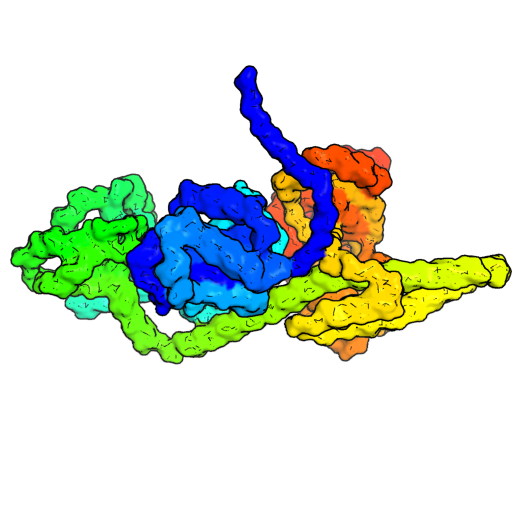24 ? -12.159 6.496 10.057 1.00 81.56 124 GLY A C 1
ATOM 955 O O . GLY A 1 124 ? -12.868 6.811 11.006 1.00 81.56 124 GLY A O 1
ATOM 956 N N . LEU A 1 125 ? -12.167 7.172 8.903 1.00 79.00 125 LEU A N 1
ATOM 957 C CA . LEU A 1 125 ? -13.043 8.320 8.629 1.00 79.00 125 LEU A CA 1
ATOM 958 C C . LEU A 1 125 ? -14.483 7.898 8.313 1.00 79.00 125 LEU A C 1
ATOM 960 O O . LEU A 1 125 ? -15.412 8.663 8.553 1.00 79.00 125 LEU A O 1
ATOM 964 N N . ASP A 1 126 ? -14.672 6.670 7.826 1.00 71.12 126 ASP A N 1
ATOM 965 C CA . ASP A 1 126 ? -15.995 6.079 7.597 1.00 71.12 126 ASP A CA 1
ATOM 966 C C . ASP A 1 126 ? -16.385 5.043 8.674 1.00 71.12 126 ASP A C 1
ATOM 968 O O . ASP A 1 126 ? -17.289 4.234 8.502 1.00 71.12 126 ASP A O 1
ATOM 972 N N . SER A 1 127 ? -15.719 5.028 9.827 1.00 62.91 127 SER A N 1
ATOM 973 C CA . SER A 1 127 ? -16.089 4.131 10.930 1.00 62.91 127 SER A CA 1
ATOM 974 C C . SER A 1 127 ? -17.172 4.745 11.823 1.00 62.91 127 SER A C 1
ATOM 976 O O . SER A 1 127 ? -17.198 5.955 12.041 1.00 62.91 127 SER A O 1
ATOM 978 N N . MET A 1 128 ? -18.040 3.903 12.404 1.00 51.00 128 MET A N 1
ATOM 979 C CA . MET A 1 128 ? -19.008 4.322 13.435 1.00 51.00 128 MET A CA 1
ATOM 980 C C . MET A 1 128 ? -18.294 4.974 14.636 1.00 51.00 128 MET A C 1
ATOM 982 O O . MET A 1 128 ? -18.840 5.853 15.304 1.00 51.00 128 MET A O 1
ATOM 986 N N . VAL A 1 129 ? -17.052 4.552 14.901 1.00 52.12 129 VAL A N 1
ATOM 987 C CA . VAL A 1 129 ? -16.073 5.222 15.764 1.00 52.12 129 VAL A CA 1
ATOM 988 C C . VAL A 1 129 ? -15.021 5.880 14.871 1.00 52.12 129 VAL A C 1
ATOM 990 O O . VAL A 1 129 ? -14.171 5.193 14.304 1.00 52.12 129 VAL A O 1
ATOM 993 N N . LEU A 1 130 ? -15.070 7.208 14.732 1.00 52.16 130 LEU A N 1
ATOM 994 C CA . LEU A 1 130 ? -14.064 7.946 13.966 1.00 52.16 130 LEU A CA 1
ATOM 995 C C . LEU A 1 130 ? -12.661 7.666 14.528 1.00 52.16 130 LEU A C 1
ATOM 997 O O . LEU A 1 130 ? -12.435 7.808 15.728 1.00 52.16 130 LEU A O 1
ATOM 1001 N N . GLY A 1 131 ? -11.739 7.245 13.658 1.00 49.94 131 GLY A N 1
ATOM 1002 C CA . GLY A 1 131 ? -10.332 7.017 14.004 1.00 49.94 131 GLY A CA 1
ATOM 1003 C C . GLY A 1 131 ? -9.995 5.693 14.692 1.00 49.94 131 GLY A C 1
ATOM 1004 O O . GLY A 1 131 ? -8.845 5.500 15.096 1.00 49.94 131 GLY A O 1
ATOM 1005 N N . GLU A 1 132 ? -10.946 4.761 14.795 1.00 61.69 132 GLU A N 1
ATOM 1006 C CA . GLU A 1 132 ? -10.740 3.473 15.463 1.00 61.69 132 GLU A CA 1
ATOM 1007 C C . GLU A 1 132 ? -9.463 2.758 14.970 1.00 61.69 132 GLU A C 1
ATOM 1009 O O . GLU A 1 132 ? -9.253 2.609 13.762 1.00 61.69 132 GLU A O 1
ATOM 1014 N N . PRO A 1 133 ? -8.562 2.297 15.856 1.00 58.22 133 PRO A N 1
ATOM 1015 C CA . PRO A 1 133 ? -7.342 1.611 15.430 1.00 58.22 133 PRO A CA 1
ATOM 1016 C C . PRO A 1 133 ? -7.627 0.219 14.842 1.00 58.22 133 PRO A C 1
ATOM 1018 O O . PRO A 1 133 ? -6.853 -0.262 14.012 1.00 58.22 133 PRO A O 1
ATOM 1021 N N . GLN A 1 134 ? -8.751 -0.405 15.215 1.00 69.69 134 GLN A N 1
ATOM 1022 C CA . GLN A 1 134 ? -9.104 -1.767 14.808 1.00 69.69 134 GLN A CA 1
ATOM 1023 C C . GLN A 1 134 ? -9.353 -1.892 13.301 1.00 69.69 134 GLN A C 1
ATOM 1025 O O . GLN A 1 134 ? -8.851 -2.835 12.690 1.00 69.69 134 GLN A O 1
ATOM 1030 N N . ILE A 1 135 ? -10.022 -0.915 12.668 1.00 81.19 135 ILE A N 1
ATOM 1031 C CA . ILE A 1 135 ? -10.330 -0.987 11.227 1.00 81.19 135 ILE A CA 1
ATOM 1032 C C . ILE A 1 135 ? -9.065 -1.057 10.365 1.00 81.19 135 ILE A C 1
ATOM 1034 O O . ILE A 1 135 ? -9.030 -1.741 9.348 1.00 81.19 135 ILE A O 1
ATOM 1038 N N . HIS A 1 136 ? -7.974 -0.419 10.795 1.00 78.81 136 HIS A N 1
ATOM 1039 C CA . HIS A 1 136 ? -6.703 -0.499 10.080 1.00 78.81 136 HIS A CA 1
ATOM 1040 C C . HIS A 1 136 ? -6.083 -1.895 10.133 1.00 78.81 136 HIS A C 1
ATOM 1042 O O . HIS A 1 136 ? -5.529 -2.356 9.134 1.00 78.81 136 HIS A O 1
ATOM 1048 N N . ALA A 1 137 ? -6.179 -2.569 11.281 1.00 80.56 137 ALA A N 1
ATOM 1049 C CA . ALA A 1 137 ? -5.750 -3.956 11.406 1.00 80.56 137 ALA A CA 1
ATOM 1050 C C . ALA A 1 137 ? -6.652 -4.884 10.577 1.00 80.56 137 ALA A C 1
ATOM 1052 O O . ALA A 1 137 ? -6.135 -5.723 9.848 1.00 80.56 137 ALA A O 1
ATOM 1053 N N . GLN A 1 138 ? -7.970 -4.666 10.601 1.00 87.12 138 GLN A N 1
ATOM 1054 C CA . GLN A 1 138 ? -8.948 -5.437 9.822 1.00 87.12 138 GLN A CA 1
ATOM 1055 C C . GLN A 1 138 ? -8.726 -5.314 8.309 1.00 87.12 138 GLN A C 1
ATOM 1057 O O . GLN A 1 138 ? -8.776 -6.317 7.609 1.00 87.12 138 GLN A O 1
ATOM 1062 N N . VAL A 1 139 ? -8.398 -4.122 7.795 1.00 91.62 139 VAL A N 1
ATOM 1063 C CA . VAL A 1 139 ? -8.046 -3.933 6.372 1.00 91.62 139 VAL A CA 1
ATOM 1064 C C . VAL A 1 139 ? -6.807 -4.748 5.986 1.00 91.62 139 VAL A C 1
ATOM 1066 O O . VAL A 1 139 ? -6.765 -5.336 4.909 1.00 91.62 139 VAL A O 1
ATOM 1069 N N . ARG A 1 140 ? -5.790 -4.805 6.855 1.00 87.69 140 ARG A N 1
ATOM 1070 C CA . ARG A 1 140 ? -4.585 -5.614 6.605 1.00 87.69 140 ARG A CA 1
ATOM 1071 C C . ARG A 1 140 ? -4.877 -7.109 6.674 1.00 87.69 140 ARG A C 1
ATOM 1073 O O . ARG A 1 140 ? -4.339 -7.864 5.875 1.00 87.69 140 ARG A O 1
ATOM 1080 N N . GLU A 1 141 ? -5.715 -7.511 7.618 1.00 89.00 141 GLU A N 1
ATOM 1081 C CA . GLU A 1 141 ? -6.101 -8.905 7.796 1.00 89.00 141 GLU A CA 1
ATOM 1082 C C . GLU A 1 141 ? -6.954 -9.413 6.629 1.00 89.00 141 GLU A C 1
ATOM 1084 O O . GLU A 1 141 ? -6.698 -10.497 6.119 1.00 89.00 141 GLU A O 1
ATOM 1089 N N . ALA A 1 142 ? -7.890 -8.599 6.131 1.00 94.25 142 ALA A N 1
ATOM 1090 C CA . ALA A 1 142 ? -8.681 -8.916 4.945 1.00 94.25 142 ALA A CA 1
ATOM 1091 C C . ALA A 1 142 ? -7.792 -9.201 3.722 1.00 94.25 142 ALA A C 1
ATOM 1093 O O . ALA A 1 142 ? -8.018 -10.184 3.016 1.00 94.25 142 ALA A O 1
ATOM 1094 N N . LEU A 1 143 ? -6.747 -8.388 3.507 1.00 93.62 143 LEU A N 1
ATOM 1095 C CA . LEU A 1 143 ? -5.759 -8.644 2.456 1.00 93.62 143 LEU A CA 1
ATOM 1096 C C . LEU A 1 143 ? -5.027 -9.971 2.692 1.00 93.62 143 LEU A C 1
ATOM 1098 O O . LEU A 1 143 ? -4.980 -10.795 1.787 1.00 93.62 143 LEU A O 1
ATOM 1102 N N . ARG A 1 144 ? -4.514 -10.205 3.906 1.00 90.19 144 ARG A N 1
ATOM 1103 C CA . ARG A 1 144 ? -3.772 -11.429 4.252 1.00 90.19 144 ARG A CA 1
ATOM 1104 C C . ARG A 1 144 ? -4.596 -12.698 4.006 1.00 90.19 144 ARG A C 1
ATOM 1106 O O . ARG A 1 144 ? -4.066 -13.704 3.542 1.00 90.19 144 ARG A O 1
ATOM 1113 N N . ILE A 1 145 ? -5.890 -12.661 4.324 1.00 91.31 145 ILE A N 1
ATOM 1114 C CA . ILE A 1 145 ? -6.812 -13.771 4.060 1.00 91.31 145 ILE A CA 1
ATOM 1115 C C . ILE A 1 145 ? -6.976 -13.977 2.547 1.00 91.31 145 ILE A C 1
ATOM 1117 O O . ILE A 1 145 ? -6.884 -15.106 2.075 1.00 91.31 145 ILE A O 1
ATOM 1121 N N . ALA A 1 146 ? -7.178 -12.905 1.778 1.00 92.94 146 ALA A N 1
ATOM 1122 C CA . ALA A 1 146 ? -7.315 -12.998 0.324 1.00 92.94 146 ALA A CA 1
ATOM 1123 C C . ALA A 1 146 ? -6.037 -13.520 -0.367 1.00 92.94 146 ALA A C 1
ATOM 1125 O O . ALA A 1 146 ? -6.128 -14.270 -1.342 1.00 92.94 146 ALA A O 1
ATOM 1126 N N . GLU A 1 147 ? -4.858 -13.156 0.155 1.00 89.00 147 GLU A N 1
ATOM 1127 C CA . GLU A 1 147 ? -3.549 -13.681 -0.265 1.00 89.00 147 GLU A CA 1
ATOM 1128 C C . GLU A 1 147 ? -3.447 -15.186 0.001 1.00 89.00 147 GLU A C 1
ATOM 1130 O O . GLU A 1 147 ? -3.094 -15.943 -0.901 1.00 89.00 147 GLU A O 1
ATOM 1135 N N . ALA A 1 148 ? -3.836 -15.638 1.198 1.00 88.50 148 ALA A N 1
ATOM 1136 C CA . ALA A 1 148 ? -3.825 -17.058 1.557 1.00 88.50 148 ALA A CA 1
ATOM 1137 C C . ALA A 1 148 ? -4.762 -17.916 0.682 1.00 88.50 148 ALA A C 1
ATOM 1139 O O . ALA A 1 148 ? -4.459 -19.076 0.410 1.00 88.50 148 ALA A O 1
ATOM 1140 N N . GLU A 1 149 ? -5.872 -17.345 0.212 1.00 90.31 149 GLU A N 1
ATOM 1141 C CA . GLU A 1 149 ? -6.842 -18.004 -0.678 1.00 90.31 149 GLU A CA 1
ATOM 1142 C C . GLU A 1 149 ? -6.479 -17.878 -2.174 1.00 90.31 149 GLU A C 1
ATOM 1144 O O . GLU A 1 149 ? -7.178 -18.408 -3.046 1.00 90.31 149 GLU A O 1
ATOM 1149 N N . GLY A 1 150 ? -5.391 -17.167 -2.502 1.00 87.44 150 GLY A N 1
ATOM 1150 C CA . GLY A 1 150 ? -4.915 -16.975 -3.874 1.00 87.44 150 GLY A CA 1
ATOM 1151 C C . GLY A 1 150 ? -5.888 -16.209 -4.777 1.00 87.44 150 GLY A C 1
ATOM 1152 O O . GLY A 1 150 ? -5.833 -16.363 -5.995 1.00 87.44 150 GLY A O 1
ATOM 1153 N N . GLN A 1 151 ? -6.801 -15.422 -4.194 1.00 90.69 151 GLN A N 1
ATOM 1154 C CA . GLN A 1 151 ? -7.831 -14.669 -4.929 1.00 90.69 151 GLN A CA 1
ATOM 1155 C C . GLN A 1 151 ? -7.503 -13.187 -5.096 1.00 90.69 151 GLN A C 1
ATOM 1157 O O . GLN A 1 151 ? -8.318 -12.421 -5.605 1.00 90.69 151 GLN A O 1
ATOM 1162 N N . VAL A 1 152 ? -6.316 -12.763 -4.683 1.00 89.00 152 VAL A N 1
ATOM 1163 C CA . VAL A 1 152 ? -5.844 -11.389 -4.832 1.00 89.00 152 VAL A CA 1
ATOM 1164 C C . VAL A 1 152 ? -4.623 -11.361 -5.739 1.00 89.00 152 VAL A C 1
ATOM 1166 O O . VAL A 1 152 ? -3.806 -12.280 -5.744 1.00 89.00 152 VAL A O 1
ATOM 1169 N N . GLY A 1 153 ? -4.508 -10.304 -6.533 1.00 83.00 153 GLY A N 1
ATOM 1170 C CA . GLY A 1 153 ? -3.371 -10.078 -7.407 1.00 83.00 153 GLY A CA 1
ATOM 1171 C C . GLY A 1 153 ? -2.752 -8.711 -7.158 1.00 83.00 153 GLY A C 1
ATOM 1172 O O . GLY A 1 153 ? -3.010 -8.024 -6.168 1.00 83.00 153 GLY A O 1
ATOM 1173 N N . ARG A 1 154 ? -1.905 -8.288 -8.096 1.00 80.50 154 ARG A N 1
ATOM 1174 C CA . ARG A 1 154 ? -1.133 -7.046 -7.960 1.00 80.50 154 ARG A CA 1
ATOM 1175 C C . ARG A 1 154 ? -2.023 -5.813 -7.793 1.00 80.50 154 ARG A C 1
ATOM 1177 O O . ARG A 1 154 ? -1.619 -4.878 -7.099 1.00 80.50 154 ARG A O 1
ATOM 1184 N N . THR A 1 155 ? -3.205 -5.799 -8.417 1.00 85.81 155 THR A N 1
ATOM 1185 C CA . THR A 1 155 ? -4.101 -4.636 -8.412 1.00 85.81 155 THR A CA 1
ATOM 1186 C C . THR A 1 155 ? -4.592 -4.342 -7.001 1.00 85.81 155 THR A C 1
ATOM 1188 O O . THR A 1 155 ? -4.402 -3.237 -6.483 1.00 85.81 155 THR A O 1
ATOM 1191 N N . LEU A 1 156 ? -5.201 -5.339 -6.361 1.00 91.38 156 LEU A N 1
ATOM 1192 C CA . LEU A 1 156 ? -5.782 -5.198 -5.035 1.00 91.38 156 LEU A CA 1
ATOM 1193 C C . LEU A 1 156 ? -4.715 -5.241 -3.935 1.00 91.38 156 LEU A C 1
ATOM 1195 O O . LEU A 1 156 ? -4.819 -4.449 -2.998 1.00 91.38 156 LEU A O 1
ATOM 1199 N N . THR A 1 157 ? -3.632 -6.017 -4.067 1.00 87.94 157 THR A N 1
ATOM 1200 C CA . THR A 1 157 ? -2.502 -5.955 -3.116 1.00 87.94 157 THR A CA 1
ATOM 1201 C C . THR A 1 157 ? -1.891 -4.550 -3.078 1.00 87.94 157 THR A C 1
ATOM 1203 O O . THR A 1 157 ? -1.694 -3.968 -2.006 1.00 87.94 157 THR A O 1
ATOM 1206 N N . GLY A 1 158 ? -1.649 -3.938 -4.244 1.00 84.00 158 GLY A N 1
ATOM 1207 C CA . GLY A 1 158 ? -1.144 -2.567 -4.336 1.00 84.00 158 GLY A CA 1
ATOM 1208 C C . GLY A 1 158 ? -2.092 -1.538 -3.707 1.00 84.00 158 GLY A C 1
ATOM 1209 O O . GLY A 1 158 ? -1.640 -0.637 -2.986 1.00 84.00 158 GLY A O 1
ATOM 1210 N N . LEU A 1 159 ? -3.398 -1.698 -3.942 1.00 93.19 159 LEU A N 1
ATOM 1211 C CA . LEU A 1 159 ? -4.458 -0.861 -3.382 1.00 93.19 159 LEU A CA 1
ATOM 1212 C C . LEU A 1 159 ? -4.514 -0.947 -1.846 1.00 93.19 159 LEU A C 1
ATOM 1214 O O . LEU A 1 159 ? -4.440 0.083 -1.172 1.00 93.19 159 LEU A O 1
ATOM 1218 N N . PHE A 1 160 ? -4.599 -2.152 -1.281 1.00 94.00 160 PHE A N 1
ATOM 1219 C CA . PHE A 1 160 ? -4.731 -2.363 0.165 1.00 94.00 160 PHE A CA 1
ATOM 1220 C C . PHE A 1 160 ? -3.467 -1.943 0.927 1.00 94.00 160 PHE A C 1
ATOM 1222 O O . PHE A 1 160 ? -3.553 -1.308 1.982 1.00 94.00 160 PHE A O 1
ATOM 1229 N N . HIS A 1 161 ? -2.275 -2.171 0.364 1.00 86.19 161 HIS A N 1
ATOM 1230 C CA . HIS A 1 161 ? -1.033 -1.633 0.924 1.00 86.19 161 HIS A CA 1
ATOM 1231 C C . HIS A 1 161 ? -0.988 -0.100 0.914 1.00 86.19 161 HIS A C 1
ATOM 1233 O O . HIS A 1 161 ? -0.458 0.513 1.851 1.00 86.19 161 HIS A O 1
ATOM 1239 N N . ALA A 1 162 ? -1.522 0.542 -0.130 1.00 82.88 162 ALA A N 1
ATOM 1240 C CA . ALA A 1 162 ? -1.647 1.994 -0.168 1.00 82.88 162 ALA A CA 1
ATOM 1241 C C . ALA A 1 162 ? -2.633 2.496 0.892 1.00 82.88 162 ALA A C 1
ATOM 1243 O O . ALA A 1 162 ? -2.253 3.367 1.672 1.00 82.88 162 ALA A O 1
ATOM 1244 N N . ALA A 1 163 ? -3.807 1.874 1.016 1.00 91.50 163 ALA A N 1
ATOM 1245 C CA . ALA A 1 163 ? -4.793 2.208 2.040 1.00 91.50 163 ALA A CA 1
ATOM 1246 C C . ALA A 1 163 ? -4.224 2.086 3.459 1.00 91.50 163 ALA A C 1
ATOM 1248 O O . ALA A 1 163 ? -4.364 2.996 4.278 1.00 91.50 163 ALA A O 1
ATOM 1249 N N . ALA A 1 164 ? -3.491 1.005 3.738 1.00 81.94 164 ALA A N 1
ATOM 1250 C CA . ALA A 1 164 ? -2.830 0.815 5.020 1.00 81.94 164 ALA A CA 1
ATOM 1251 C C . ALA A 1 164 ? -1.796 1.926 5.310 1.00 81.94 164 ALA A C 1
ATOM 1253 O O . ALA A 1 164 ? -1.747 2.460 6.421 1.00 81.94 164 ALA A O 1
ATOM 1254 N N . ARG A 1 165 ? -0.971 2.320 4.331 1.00 82.69 165 ARG A N 1
ATOM 1255 C CA . ARG A 1 165 ? -0.044 3.454 4.506 1.00 82.69 165 ARG A CA 1
ATOM 1256 C C . ARG A 1 165 ? -0.788 4.765 4.764 1.00 82.69 165 ARG A C 1
ATOM 1258 O O . ARG A 1 165 ? -0.405 5.477 5.689 1.00 82.69 165 ARG A O 1
ATOM 1265 N N . THR A 1 166 ? -1.846 5.049 4.006 1.00 85.81 166 THR A N 1
ATOM 1266 C CA . THR A 1 166 ? -2.679 6.249 4.176 1.00 85.81 166 THR A CA 1
ATOM 1267 C C . THR A 1 166 ? -3.267 6.312 5.582 1.00 85.81 166 THR A C 1
ATOM 1269 O O . THR A 1 166 ? -3.111 7.319 6.268 1.00 85.81 166 THR A O 1
ATOM 1272 N N . GLY A 1 167 ? -3.838 5.207 6.073 1.00 82.38 167 GLY A N 1
ATOM 1273 C CA . GLY A 1 167 ? -4.394 5.135 7.423 1.00 82.38 167 GLY A CA 1
ATOM 1274 C C . GLY A 1 167 ? -3.360 5.334 8.539 1.00 82.38 167 GLY A C 1
ATOM 1275 O O . GLY A 1 167 ? -3.686 5.910 9.575 1.00 82.38 167 GLY A O 1
ATOM 1276 N N . ARG A 1 168 ? -2.102 4.904 8.350 1.00 79.06 168 ARG A N 1
ATOM 1277 C CA . ARG A 1 168 ? -1.013 5.218 9.299 1.00 79.06 168 ARG A CA 1
ATOM 1278 C C . ARG A 1 168 ? -0.641 6.695 9.271 1.00 79.06 168 ARG A C 1
ATOM 1280 O O . ARG A 1 168 ? -0.448 7.288 10.325 1.00 79.06 168 ARG A O 1
ATOM 1287 N N . ARG A 1 169 ? -0.566 7.281 8.076 1.00 80.00 169 ARG A N 1
ATOM 1288 C CA . ARG A 1 169 ? -0.222 8.691 7.883 1.00 80.00 169 ARG A CA 1
ATOM 1289 C C . ARG A 1 169 ? -1.262 9.621 8.510 1.00 80.00 169 ARG A C 1
ATOM 1291 O O . ARG A 1 169 ? -0.890 10.507 9.266 1.00 80.00 169 ARG A O 1
ATOM 1298 N N . VAL A 1 170 ? -2.553 9.367 8.276 1.00 81.19 170 VAL A N 1
ATOM 1299 C CA . VAL A 1 170 ? -3.647 10.135 8.896 1.00 81.19 170 VAL A CA 1
ATOM 1300 C C . VAL A 1 170 ? -3.544 10.101 10.423 1.00 81.19 170 VAL A C 1
ATOM 1302 O O . VAL A 1 170 ? -3.618 11.150 11.052 1.00 81.19 170 VAL A O 1
ATOM 1305 N N . ARG A 1 171 ? -3.294 8.933 11.027 1.00 72.69 171 ARG A N 1
ATOM 1306 C CA . ARG A 1 171 ? -3.136 8.821 12.489 1.00 72.69 171 ARG A CA 1
ATOM 1307 C C . ARG A 1 171 ? -1.892 9.529 13.026 1.00 72.69 171 ARG A C 1
ATOM 1309 O O . ARG A 1 171 ? -1.937 10.067 14.121 1.00 72.69 171 ARG A O 1
ATOM 1316 N N . ALA A 1 172 ? -0.788 9.507 12.282 1.00 66.38 172 ALA A N 1
ATOM 1317 C CA . ALA A 1 172 ? 0.454 10.156 12.696 1.00 66.38 172 ALA A CA 1
ATOM 1318 C C . ALA A 1 172 ? 0.394 11.688 12.563 1.00 66.38 172 ALA A C 1
ATOM 1320 O O . ALA A 1 172 ? 1.048 12.395 13.324 1.00 66.38 172 ALA A O 1
ATOM 1321 N N . GLU A 1 173 ? -0.364 12.200 11.590 1.00 71.88 173 GLU A N 1
ATOM 1322 C CA . GLU A 1 173 ? -0.375 13.622 11.234 1.00 71.88 173 GLU A CA 1
ATOM 1323 C C . GLU A 1 173 ? -1.620 14.382 11.740 1.00 71.88 173 GLU A C 1
ATOM 1325 O O . GLU A 1 173 ? -1.625 15.614 11.674 1.00 71.88 173 GLU A O 1
ATOM 1330 N N . THR A 1 174 ? -2.661 13.705 12.249 1.00 70.50 174 THR A N 1
ATOM 1331 C CA . THR A 1 174 ? -3.937 14.325 12.682 1.00 70.50 174 THR A CA 1
ATOM 1332 C C . THR A 1 174 ? -4.422 13.818 14.043 1.00 70.50 174 THR A C 1
ATOM 1334 O O . THR A 1 174 ? -4.117 12.694 14.439 1.00 70.50 174 THR A O 1
ATOM 1337 N N . GLY A 1 175 ? -5.243 14.616 14.735 1.00 59.94 175 GLY A N 1
ATOM 1338 C CA . GLY A 1 175 ? -5.895 14.229 15.994 1.00 59.94 175 GLY A CA 1
ATOM 1339 C C . GLY A 1 175 ? -7.040 13.216 15.856 1.00 59.94 175 GLY A C 1
ATOM 1340 O O . GLY A 1 175 ? -7.581 12.772 16.867 1.00 59.94 175 GLY A O 1
ATOM 1341 N N . VAL A 1 176 ? -7.388 12.789 14.630 1.00 60.72 176 VAL A N 1
ATOM 1342 C CA . VAL A 1 176 ? -8.441 11.782 14.371 1.00 60.72 176 VAL A CA 1
ATOM 1343 C C . VAL A 1 176 ? -8.135 10.455 15.077 1.00 60.72 176 VAL A C 1
ATOM 1345 O O . VAL A 1 176 ? -9.048 9.727 15.435 1.00 60.72 176 VAL A O 1
ATOM 1348 N N . GLY A 1 177 ? -6.862 10.155 15.345 1.00 52.94 177 GLY A N 1
ATOM 1349 C CA . GLY A 1 177 ? -6.430 8.966 16.079 1.00 52.94 177 GLY A CA 1
ATOM 1350 C C . GLY A 1 177 ? -6.422 9.090 17.606 1.00 52.94 177 GLY A C 1
ATOM 1351 O O . GLY A 1 177 ? -5.615 8.384 18.210 1.00 52.94 177 GLY A O 1
ATOM 1352 N N . ALA A 1 178 ? -7.225 9.975 18.223 1.00 54.03 178 ALA A N 1
ATOM 1353 C CA . ALA A 1 178 ? -7.278 10.151 19.681 1.00 54.03 178 ALA A CA 1
ATOM 1354 C C . ALA A 1 178 ? -7.281 8.782 20.390 1.00 54.03 178 ALA A C 1
ATOM 1356 O O . ALA A 1 178 ? -8.202 7.978 20.243 1.00 54.03 178 ALA A O 1
ATOM 1357 N N . ALA A 1 179 ? -6.167 8.493 21.064 1.00 57.22 179 ALA A N 1
ATOM 1358 C CA . ALA A 1 179 ? -5.783 7.154 21.485 1.00 57.22 179 ALA A CA 1
ATOM 1359 C C . ALA A 1 179 ? -6.817 6.522 22.439 1.00 57.22 179 ALA A C 1
ATOM 1361 O O . ALA A 1 179 ? -7.540 7.255 23.117 1.00 57.22 179 ALA A O 1
ATOM 1362 N N . PRO A 1 180 ? -6.849 5.181 22.585 1.00 60.41 180 PRO A N 1
ATOM 1363 C CA . PRO A 1 180 ? -7.586 4.511 23.664 1.00 60.41 180 PRO A CA 1
ATOM 1364 C C . PRO A 1 180 ? -7.377 5.165 25.045 1.00 60.41 180 PRO A C 1
ATOM 1366 O O . PRO A 1 180 ? -8.294 5.206 25.861 1.00 60.41 180 PRO A O 1
ATOM 1369 N N . ASP A 1 181 ? -6.205 5.766 25.262 1.00 65.75 181 ASP A N 1
ATOM 1370 C CA . ASP A 1 181 ? -5.848 6.577 26.428 1.00 65.75 181 ASP A CA 1
ATOM 1371 C C . ASP A 1 181 ? -6.832 7.723 26.704 1.00 65.75 181 ASP A C 1
ATOM 1373 O O . ASP A 1 181 ? -7.178 7.946 27.861 1.00 65.75 181 ASP A O 1
ATOM 1377 N N . ALA A 1 182 ? -7.314 8.420 25.670 1.00 72.00 182 ALA A N 1
ATOM 1378 C CA . ALA A 1 182 ? -8.205 9.572 25.806 1.00 72.00 182 ALA A CA 1
ATOM 1379 C C . ALA A 1 182 ? -9.593 9.171 26.328 1.00 72.00 182 ALA A C 1
ATOM 1381 O O . ALA A 1 182 ? -10.168 9.875 27.156 1.00 72.00 182 ALA A O 1
ATOM 1382 N N . PHE A 1 183 ? -10.118 8.019 25.895 1.00 79.44 183 PHE A N 1
ATOM 1383 C CA . PHE A 1 183 ? -11.385 7.483 26.406 1.00 79.44 183 PHE A CA 1
ATOM 1384 C C . PHE A 1 183 ? -11.252 7.017 27.855 1.00 79.44 183 PHE A C 1
ATOM 1386 O O . PHE A 1 183 ? -12.109 7.318 28.683 1.00 79.44 183 PHE A O 1
ATOM 1393 N N . VAL A 1 184 ? -10.153 6.337 28.185 1.00 84.69 184 VAL A N 1
ATOM 1394 C CA . VAL A 1 184 ? -9.864 5.931 29.566 1.00 84.69 184 VAL A CA 1
ATOM 1395 C C . VAL A 1 184 ? -9.717 7.159 30.472 1.00 84.69 184 VAL A C 1
ATOM 1397 O O . VAL A 1 184 ? -10.244 7.176 31.582 1.00 84.69 184 VAL A O 1
ATOM 1400 N N . GLU A 1 185 ? -9.028 8.200 30.007 1.00 84.81 185 GLU A N 1
ATOM 1401 C CA . GLU A 1 185 ? -8.815 9.435 30.760 1.00 84.81 185 GLU A CA 1
ATOM 1402 C C . GLU A 1 185 ? -10.113 10.227 30.956 1.00 84.81 185 GLU A C 1
ATOM 1404 O O . GLU A 1 185 ? -10.420 10.610 32.086 1.00 84.81 185 GLU A O 1
ATOM 1409 N N . ALA A 1 186 ? -10.918 10.396 29.902 1.00 86.12 186 ALA A N 1
ATOM 1410 C CA . ALA A 1 186 ? -12.229 11.037 29.991 1.00 86.12 186 ALA A CA 1
ATOM 1411 C C . ALA A 1 186 ? -13.195 10.256 30.897 1.00 86.12 186 ALA A C 1
ATOM 1413 O O . ALA A 1 186 ? -13.906 10.850 31.707 1.00 86.12 186 ALA A O 1
ATOM 1414 N N . GLY A 1 187 ? -13.184 8.923 30.820 1.00 90.69 187 GLY A N 1
ATOM 1415 C CA . GLY A 1 187 ? -13.962 8.073 31.718 1.00 90.69 187 GLY A CA 1
ATOM 1416 C C . GLY A 1 187 ? -13.521 8.200 33.174 1.00 90.69 187 GLY A C 1
ATOM 1417 O O . GLY A 1 187 ? -14.361 8.316 34.065 1.00 90.69 187 GLY A O 1
ATOM 1418 N N . ALA A 1 188 ? -12.213 8.256 33.428 1.00 91.12 188 ALA A N 1
ATOM 1419 C CA . ALA A 1 188 ? -11.676 8.463 34.769 1.00 91.12 188 ALA A CA 1
ATOM 1420 C C . ALA A 1 188 ? -11.955 9.877 35.320 1.00 91.12 188 ALA A C 1
ATOM 1422 O O . ALA A 1 188 ? -12.120 10.034 36.531 1.00 91.12 188 ALA A O 1
ATOM 1423 N N . ASP A 1 189 ? -12.019 10.905 34.467 1.00 89.94 189 ASP A N 1
ATOM 1424 C CA . ASP A 1 189 ? -12.487 12.250 34.837 1.00 89.94 189 ASP A CA 1
ATOM 1425 C C . ASP A 1 189 ? -13.943 12.232 35.284 1.00 89.94 189 ASP A C 1
ATOM 1427 O O . ASP A 1 189 ? -14.261 12.690 36.381 1.00 89.94 189 ASP A O 1
ATOM 1431 N N . LEU A 1 190 ? -14.814 11.644 34.468 1.00 91.75 190 LEU A N 1
ATOM 1432 C CA . LEU A 1 190 ? -16.243 11.599 34.750 1.00 91.75 190 LEU A CA 1
ATOM 1433 C C . LEU A 1 190 ? -16.561 10.741 35.984 1.00 91.75 190 LEU A C 1
ATOM 1435 O O . LEU A 1 190 ? -17.436 11.084 36.786 1.00 91.75 190 LEU A O 1
ATOM 1439 N N . ALA A 1 191 ? -15.810 9.655 36.186 1.00 94.00 191 ALA A N 1
ATOM 1440 C CA . ALA A 1 191 ? -15.877 8.854 37.402 1.00 94.00 191 ALA A CA 1
ATOM 1441 C C . ALA A 1 191 ? -15.452 9.666 38.634 1.00 94.00 191 ALA A C 1
ATOM 1443 O O . ALA A 1 191 ? -16.118 9.603 39.666 1.00 94.00 191 ALA A O 1
ATOM 1444 N N . ALA A 1 192 ? -14.378 10.458 38.538 1.00 93.06 192 ALA A N 1
ATOM 1445 C CA . ALA A 1 192 ? -13.940 11.320 39.632 1.00 93.06 192 ALA A CA 1
ATOM 1446 C C . ALA A 1 192 ? -14.988 12.387 39.979 1.00 93.06 192 ALA A C 1
ATOM 1448 O O . ALA A 1 192 ? -15.243 12.612 41.160 1.00 93.06 192 ALA A O 1
ATOM 1449 N N . GLU A 1 193 ? -15.622 13.001 38.982 1.00 91.38 193 GLU A N 1
ATOM 1450 C CA . GLU A 1 193 ? -16.700 13.972 39.189 1.00 91.38 193 GLU A CA 1
ATOM 1451 C C . GLU A 1 193 ? -17.913 13.330 39.878 1.00 91.38 193 GLU A C 1
ATOM 1453 O O . GLU A 1 193 ? -18.393 13.828 40.894 1.00 91.38 193 GLU A O 1
ATOM 1458 N N . THR A 1 194 ? -18.349 12.167 39.386 1.00 91.38 194 THR A N 1
ATOM 1459 C CA . THR A 1 194 ? -19.525 11.456 39.916 1.00 91.38 194 THR A CA 1
ATOM 1460 C C . THR A 1 194 ? -19.294 10.934 41.336 1.00 91.38 194 THR A C 1
ATOM 1462 O O . THR A 1 194 ? -20.194 10.966 42.174 1.00 91.38 194 THR A O 1
ATOM 1465 N N . LEU A 1 195 ? -18.090 10.435 41.623 1.00 92.94 195 LEU A N 1
ATOM 1466 C CA . LEU A 1 195 ? -17.766 9.820 42.910 1.00 92.94 195 LEU A CA 1
ATOM 1467 C C . LEU A 1 195 ? -17.256 10.831 43.950 1.00 92.94 195 LEU A C 1
ATOM 1469 O O . LEU A 1 195 ? -17.135 10.463 45.118 1.00 92.94 195 LEU A O 1
ATOM 1473 N N . GLY A 1 196 ? -16.968 12.082 43.573 1.00 91.69 196 GLY A N 1
ATOM 1474 C CA . GLY A 1 196 ? -16.349 13.074 44.462 1.00 91.69 196 GLY A CA 1
ATOM 1475 C C . GLY A 1 196 ? -14.853 12.822 44.704 1.00 91.69 196 GLY A C 1
ATOM 1476 O O . GLY A 1 196 ? -14.338 13.084 45.790 1.00 91.69 196 GLY A O 1
ATOM 1477 N N . GLY A 1 197 ? -14.163 12.277 43.701 1.00 93.12 197 GLY A N 1
ATOM 1478 C CA . GLY A 1 197 ? -12.750 11.905 43.717 1.00 93.12 197 GLY A CA 1
ATOM 1479 C C . GLY A 1 197 ? -12.518 10.391 43.733 1.00 93.12 197 GLY A C 1
ATOM 1480 O O . GLY A 1 197 ? -13.334 9.615 44.228 1.00 93.12 197 GLY A O 1
ATOM 1481 N N . LEU A 1 198 ? -11.368 9.968 43.197 1.00 94.62 198 LEU A N 1
ATOM 1482 C CA . LEU A 1 198 ? -10.989 8.551 43.082 1.00 94.62 198 LEU A CA 1
ATOM 1483 C C . LEU A 1 198 ? -9.971 8.091 44.134 1.00 94.62 198 LEU A C 1
ATOM 1485 O O . LEU A 1 198 ? -9.695 6.898 44.248 1.00 94.62 198 LEU A O 1
ATOM 1489 N N . ARG A 1 199 ? -9.418 9.018 44.924 1.00 94.94 199 ARG A N 1
ATOM 1490 C CA . ARG A 1 199 ? -8.365 8.701 45.890 1.00 94.94 199 ARG A CA 1
ATOM 1491 C C . ARG A 1 199 ? -8.877 7.749 46.974 1.00 94.94 199 ARG A C 1
ATOM 1493 O O . ARG A 1 199 ? -9.857 8.059 47.645 1.00 94.94 199 ARG A O 1
ATOM 1500 N N . GLY A 1 200 ? -8.199 6.616 47.157 1.00 90.88 200 GLY A N 1
ATOM 1501 C CA . GLY A 1 200 ? -8.548 5.599 48.157 1.00 90.88 200 GLY A CA 1
ATOM 1502 C C . GLY A 1 200 ? -9.798 4.768 47.839 1.00 90.88 200 GLY A C 1
ATOM 1503 O O . GLY A 1 200 ? -10.244 4.019 48.699 1.00 90.88 200 GLY A O 1
ATOM 1504 N N . ARG A 1 201 ? -10.368 4.896 46.633 1.00 95.38 201 ARG A N 1
ATOM 1505 C CA . ARG A 1 201 ? -11.498 4.072 46.172 1.00 95.38 201 ARG A CA 1
ATOM 1506 C C . ARG A 1 201 ? -11.044 2.684 45.724 1.00 95.38 201 ARG A C 1
ATOM 1508 O O . ARG A 1 201 ? -9.850 2.473 45.500 1.00 95.38 201 ARG A O 1
ATOM 1515 N N . THR A 1 202 ? -12.004 1.782 45.543 1.00 96.44 202 THR A N 1
ATOM 1516 C CA . THR A 1 202 ? -11.770 0.444 44.980 1.00 96.44 202 THR A CA 1
ATOM 1517 C C . THR A 1 202 ? -12.284 0.388 43.545 1.00 96.44 202 THR A C 1
ATOM 1519 O O . THR A 1 202 ? -13.442 0.719 43.290 1.00 96.44 202 THR A O 1
ATOM 1522 N N . ALA A 1 203 ? -11.446 -0.032 42.600 1.00 97.56 203 ALA A N 1
ATOM 1523 C CA . ALA A 1 203 ? -11.811 -0.174 41.196 1.00 97.56 203 ALA A CA 1
ATOM 1524 C C . ALA A 1 203 ? -11.667 -1.619 40.708 1.00 97.56 203 ALA A C 1
ATOM 1526 O O . ALA A 1 203 ? -10.697 -2.309 41.024 1.00 97.56 203 ALA A O 1
ATOM 1527 N N . LEU A 1 204 ? -12.619 -2.043 39.885 1.00 97.69 204 LEU A N 1
ATOM 1528 C CA . LEU A 1 204 ? -12.623 -3.320 39.192 1.00 97.69 204 LEU A CA 1
ATOM 1529 C C . LEU A 1 204 ? -12.361 -3.086 37.706 1.00 97.69 204 LEU A C 1
ATOM 1531 O O . LEU A 1 204 ? -13.009 -2.242 37.095 1.00 97.69 204 LEU A O 1
ATOM 1535 N N . VAL A 1 205 ? -11.437 -3.830 37.111 1.00 97.56 205 VAL A N 1
ATOM 1536 C CA . VAL A 1 205 ? -11.163 -3.794 35.671 1.00 97.56 205 VAL A CA 1
ATOM 1537 C C . VAL A 1 205 ? -11.480 -5.162 35.085 1.00 97.56 205 VAL A C 1
ATOM 1539 O O . VAL A 1 205 ? -10.911 -6.165 35.508 1.00 97.56 205 VAL A O 1
ATOM 1542 N N . LEU A 1 206 ? -12.390 -5.210 34.118 1.00 96.75 206 LEU A N 1
ATOM 1543 C CA . LEU A 1 206 ? -12.792 -6.440 33.447 1.00 96.75 206 LEU A CA 1
ATOM 1544 C C . LEU A 1 206 ? -12.051 -6.553 32.118 1.00 96.75 206 LEU A C 1
ATOM 1546 O O . LEU A 1 206 ? -12.112 -5.663 31.267 1.00 96.75 206 LEU A O 1
ATOM 1550 N N . GLY A 1 207 ? -11.342 -7.665 31.952 1.00 92.19 207 GLY A N 1
ATOM 1551 C CA . GLY A 1 207 ? -10.481 -7.930 30.807 1.00 92.19 207 GLY A CA 1
ATOM 1552 C C . GLY A 1 207 ? -9.000 -7.698 31.106 1.00 92.19 207 GLY A C 1
ATOM 1553 O O . GLY A 1 207 ? -8.617 -7.028 32.061 1.00 92.19 207 GLY A O 1
ATOM 1554 N N . ALA A 1 208 ? -8.149 -8.276 30.260 1.00 89.62 208 ALA A N 1
ATOM 1555 C CA . ALA A 1 208 ? -6.690 -8.206 30.377 1.00 89.62 208 ALA A CA 1
ATOM 1556 C C . ALA A 1 208 ? -6.023 -7.687 29.085 1.00 89.62 208 ALA A C 1
ATOM 1558 O O . ALA A 1 208 ? -4.922 -8.105 28.721 1.00 89.62 208 ALA A O 1
ATOM 1559 N N . GLY A 1 209 ? -6.732 -6.829 28.345 1.00 78.62 209 GLY A N 1
ATOM 1560 C CA . GLY A 1 209 ? -6.279 -6.254 27.078 1.00 78.62 209 GLY A CA 1
ATOM 1561 C C . GLY A 1 209 ? -5.425 -4.994 27.252 1.00 78.62 209 GLY A C 1
ATOM 1562 O O . GLY A 1 209 ? -5.114 -4.567 28.364 1.00 78.62 209 GLY A O 1
ATOM 1563 N N . GLN A 1 210 ? -5.068 -4.356 26.133 1.00 76.38 210 GLN A N 1
ATOM 1564 C CA . GLN A 1 210 ? -4.333 -3.083 26.151 1.00 76.38 210 GLN A CA 1
ATOM 1565 C C . GLN A 1 210 ? -5.124 -1.965 26.849 1.00 76.38 210 GLN A C 1
ATOM 1567 O O . GLN A 1 210 ? -4.556 -1.247 27.666 1.00 76.38 210 GLN A O 1
ATOM 1572 N N . ILE A 1 211 ? -6.434 -1.863 26.598 1.00 82.31 211 ILE A N 1
ATOM 1573 C CA . ILE A 1 211 ? -7.308 -0.868 27.245 1.00 82.31 211 ILE A CA 1
ATOM 1574 C C . ILE A 1 211 ? -7.364 -1.096 28.761 1.00 82.31 211 ILE A C 1
ATOM 1576 O O . ILE A 1 211 ? -7.235 -0.145 29.527 1.00 82.31 211 ILE A O 1
ATOM 1580 N N . SER A 1 212 ? -7.456 -2.352 29.206 1.00 89.06 212 SER A N 1
ATOM 1581 C CA . SER A 1 212 ? -7.405 -2.708 30.628 1.00 89.06 212 SER A CA 1
ATOM 1582 C C . SER A 1 212 ? -6.092 -2.252 31.278 1.00 89.06 212 SER A C 1
ATOM 1584 O O . SER A 1 212 ? -6.106 -1.699 32.373 1.00 89.06 212 SER A O 1
ATOM 1586 N N . ALA A 1 213 ? -4.953 -2.407 30.592 1.00 85.81 213 ALA A N 1
ATOM 1587 C CA . ALA A 1 213 ? -3.659 -1.945 31.100 1.00 85.81 213 ALA A CA 1
ATOM 1588 C C . ALA A 1 213 ? -3.594 -0.419 31.271 1.00 85.81 213 ALA A C 1
ATOM 1590 O O . ALA A 1 213 ? -3.086 0.077 32.280 1.00 85.81 213 ALA A O 1
ATOM 1591 N N . LEU A 1 214 ? -4.139 0.318 30.303 1.00 84.38 214 LEU A N 1
ATOM 1592 C CA . LEU A 1 214 ? -4.225 1.777 30.340 1.00 84.38 214 LEU A CA 1
ATOM 1593 C C . LEU A 1 214 ? -5.156 2.254 31.454 1.00 84.38 214 LEU A C 1
ATOM 1595 O O . LEU A 1 214 ? -4.803 3.176 32.192 1.00 84.38 214 LEU A O 1
ATOM 1599 N N . ALA A 1 215 ? -6.300 1.585 31.626 1.00 91.81 215 ALA A N 1
ATOM 1600 C CA . ALA A 1 215 ? -7.227 1.832 32.723 1.00 91.81 215 ALA A CA 1
ATOM 1601 C C . ALA A 1 215 ? -6.533 1.695 34.077 1.00 91.81 215 ALA A C 1
ATOM 1603 O O . ALA A 1 215 ? -6.544 2.645 34.857 1.00 91.81 215 ALA A O 1
ATOM 1604 N N . VAL A 1 216 ? -5.836 0.583 34.327 1.00 94.56 216 VAL A N 1
ATOM 1605 C CA . VAL A 1 216 ? -5.109 0.388 35.590 1.00 94.56 216 VAL A CA 1
ATOM 1606 C C . VAL A 1 216 ? -4.083 1.506 35.828 1.00 94.56 216 VAL A C 1
ATOM 1608 O O . VAL A 1 216 ? -4.056 2.098 36.907 1.00 94.56 216 VAL A O 1
ATOM 1611 N N . GLN A 1 217 ? -3.277 1.864 34.821 1.00 89.06 217 GLN A N 1
ATOM 1612 C CA . GLN A 1 217 ? -2.295 2.948 34.960 1.00 89.06 217 GLN A CA 1
ATOM 1613 C C . GLN A 1 217 ? -2.936 4.313 35.253 1.00 89.06 217 GLN A C 1
ATOM 1615 O O . GLN A 1 217 ? -2.406 5.086 36.054 1.00 89.06 217 GLN A O 1
ATOM 1620 N N . GLN A 1 218 ? -4.052 4.646 34.602 1.00 89.69 218 GLN A N 1
ATOM 1621 C CA . GLN A 1 218 ? -4.771 5.901 34.845 1.00 89.69 218 GLN A CA 1
ATOM 1622 C C . GLN A 1 218 ? -5.389 5.941 36.249 1.00 89.69 218 GLN A C 1
ATOM 1624 O O . GLN A 1 218 ? -5.290 6.955 36.941 1.00 89.69 218 GLN A O 1
ATOM 1629 N N . LEU A 1 219 ? -5.958 4.826 36.708 1.00 94.81 219 LEU A N 1
ATOM 1630 C CA . LEU A 1 219 ? -6.533 4.706 38.047 1.00 94.81 219 LEU A CA 1
ATOM 1631 C C . LEU A 1 219 ? -5.468 4.856 39.142 1.00 94.81 219 LEU A C 1
ATOM 1633 O O . LEU A 1 219 ? -5.661 5.633 40.080 1.00 94.81 219 LEU A O 1
ATOM 1637 N N . HIS A 1 220 ? -4.305 4.215 38.985 1.00 93.25 220 HIS A N 1
ATOM 1638 C CA . HIS A 1 220 ? -3.173 4.394 39.901 1.00 93.25 220 HIS A CA 1
ATOM 1639 C C . HIS A 1 220 ? -2.673 5.843 39.931 1.00 93.25 220 HIS A C 1
ATOM 1641 O O . HIS A 1 220 ? -2.459 6.394 41.012 1.00 93.25 220 HIS A O 1
ATOM 1647 N N . ARG A 1 221 ? -2.560 6.511 38.772 1.00 90.12 221 ARG A N 1
ATOM 1648 C CA . ARG A 1 221 ? -2.176 7.935 38.705 1.00 90.12 221 ARG A CA 1
ATOM 1649 C C . ARG A 1 221 ? -3.134 8.854 39.468 1.00 90.12 221 ARG A C 1
ATOM 1651 O O . ARG A 1 221 ? -2.699 9.867 40.007 1.00 90.12 221 ARG A O 1
ATOM 1658 N N . ARG A 1 222 ? -4.419 8.495 39.551 1.00 91.00 222 ARG A N 1
ATOM 1659 C CA . ARG A 1 222 ? -5.454 9.241 40.291 1.00 91.00 222 ARG A CA 1
ATOM 1660 C C . ARG A 1 222 ? -5.576 8.838 41.764 1.00 91.00 222 ARG A C 1
ATOM 1662 O O . ARG A 1 222 ? -6.426 9.370 42.478 1.00 91.00 222 ARG A O 1
ATOM 1669 N N . GLY A 1 223 ? -4.710 7.940 42.235 1.00 91.94 223 GLY A N 1
ATOM 1670 C CA . GLY A 1 223 ? -4.613 7.549 43.639 1.00 91.94 223 GLY A CA 1
ATOM 1671 C C . GLY A 1 223 ? -5.697 6.581 44.107 1.00 91.94 223 GLY A C 1
ATOM 1672 O O . GLY A 1 223 ? -5.984 6.555 45.306 1.00 91.94 223 GLY A O 1
ATOM 1673 N N . VAL A 1 224 ? -6.314 5.820 43.195 1.00 96.25 224 VAL A N 1
ATOM 1674 C CA . VAL A 1 224 ? -7.202 4.701 43.556 1.00 96.25 224 VAL A CA 1
ATOM 1675 C C . VAL A 1 224 ? -6.446 3.749 44.486 1.00 96.25 224 VAL A C 1
ATOM 1677 O O . VAL A 1 224 ? -5.276 3.461 44.247 1.00 96.25 224 VAL A O 1
ATOM 1680 N N . GLY A 1 225 ? -7.090 3.336 45.580 1.00 92.12 225 GLY A N 1
ATOM 1681 C CA . GLY A 1 225 ? -6.445 2.557 46.639 1.00 92.12 225 GLY A CA 1
ATOM 1682 C C . GLY A 1 225 ? -6.225 1.107 46.228 1.00 92.12 225 GLY A C 1
ATOM 1683 O O . GLY A 1 225 ? -5.104 0.613 46.299 1.00 92.12 225 GLY A O 1
ATOM 1684 N N . THR A 1 226 ? -7.288 0.464 45.743 1.00 95.94 226 THR A N 1
ATOM 1685 C CA . THR A 1 226 ? -7.257 -0.929 45.286 1.00 95.94 226 THR A CA 1
ATOM 1686 C C . THR A 1 226 ? -7.756 -1.000 43.852 1.00 95.94 226 THR A C 1
ATOM 1688 O O . THR A 1 226 ? -8.844 -0.511 43.549 1.00 95.94 226 THR A O 1
ATOM 1691 N N . VAL A 1 227 ? -6.977 -1.620 42.965 1.00 97.50 227 VAL A N 1
ATOM 1692 C CA . VAL A 1 227 ? -7.394 -1.938 41.594 1.00 97.50 227 VAL A CA 1
ATOM 1693 C C . VAL A 1 227 ? -7.294 -3.443 41.408 1.00 97.50 227 VAL A C 1
ATOM 1695 O O . VAL A 1 227 ? -6.215 -4.004 41.592 1.00 97.50 227 VAL A O 1
ATOM 1698 N N . ARG A 1 228 ? -8.399 -4.092 41.034 1.00 97.81 228 ARG A N 1
ATOM 1699 C CA . ARG A 1 228 ? -8.456 -5.541 40.810 1.00 97.81 228 ARG A CA 1
ATOM 1700 C C . ARG A 1 228 ? -8.861 -5.862 39.376 1.00 97.81 228 ARG A C 1
ATOM 1702 O O . ARG A 1 228 ? -9.846 -5.327 38.877 1.00 97.81 228 ARG A O 1
ATOM 1709 N N . VAL A 1 229 ? -8.100 -6.730 38.716 1.00 97.69 229 VAL A N 1
ATOM 1710 C CA . VAL A 1 229 ? -8.332 -7.176 37.336 1.00 97.69 229 VAL A CA 1
ATOM 1711 C C . VAL A 1 229 ? -9.014 -8.541 37.347 1.00 97.69 229 VAL A C 1
ATOM 1713 O O . VAL A 1 229 ? -8.429 -9.510 37.828 1.00 97.69 229 VAL A O 1
ATOM 1716 N N . LEU A 1 230 ? -10.214 -8.643 36.774 1.00 97.12 230 LEU A N 1
ATOM 1717 C CA . LEU A 1 230 ? -10.893 -9.925 36.565 1.00 97.12 230 LEU A CA 1
ATOM 1718 C C . LEU A 1 230 ? -10.919 -10.281 35.084 1.00 97.12 230 LEU A C 1
ATOM 1720 O O . LEU A 1 230 ? -11.191 -9.443 34.222 1.00 97.12 230 LEU A O 1
ATOM 1724 N N . ASN A 1 231 ? -10.649 -11.542 34.773 1.00 95.12 231 ASN A N 1
ATOM 1725 C CA . ASN A 1 231 ? -10.653 -12.026 33.400 1.00 95.12 231 ASN A CA 1
ATOM 1726 C C . ASN A 1 231 ? -10.991 -13.520 33.356 1.00 95.12 231 ASN A C 1
ATOM 1728 O O . ASN A 1 231 ? -10.639 -14.254 34.272 1.00 95.12 231 ASN A O 1
ATOM 1732 N N . ARG A 1 232 ? -11.594 -13.990 32.253 1.00 90.94 232 ARG A N 1
ATOM 1733 C CA . ARG A 1 232 ? -11.908 -15.425 32.056 1.00 90.94 232 ARG A CA 1
ATOM 1734 C C . ARG A 1 232 ? -10.672 -16.323 32.122 1.00 90.94 232 ARG A C 1
ATOM 1736 O O . ARG A 1 232 ? -10.754 -17.485 32.483 1.00 90.94 232 ARG A O 1
ATOM 1743 N N . SER A 1 233 ? -9.524 -15.793 31.703 1.00 92.44 233 SER A N 1
ATOM 1744 C CA . SER A 1 233 ? -8.232 -16.458 31.851 1.00 92.44 233 SER A CA 1
ATOM 1745 C C . SER A 1 233 ? -7.493 -15.832 33.027 1.00 92.44 233 SER A C 1
ATOM 1747 O O . SER A 1 233 ? -7.019 -14.691 32.916 1.00 92.44 233 SER A O 1
ATOM 1749 N N . LEU A 1 234 ? -7.377 -16.599 34.115 1.00 92.88 234 LEU A N 1
ATOM 1750 C CA . LEU A 1 234 ? -6.632 -16.222 35.317 1.00 92.88 234 LEU A CA 1
ATOM 1751 C C . LEU A 1 234 ? -5.174 -15.876 34.995 1.00 92.88 234 LEU A C 1
ATOM 1753 O O . LEU A 1 234 ? -4.638 -14.896 35.502 1.00 92.88 234 LEU A O 1
ATOM 1757 N N . GLU A 1 235 ? -4.547 -16.633 34.092 1.00 93.44 235 GLU A N 1
ATOM 1758 C CA . GLU A 1 235 ? -3.168 -16.400 33.651 1.00 93.44 235 GLU A CA 1
ATOM 1759 C C . GLU A 1 235 ? -2.987 -14.999 33.049 1.00 93.44 235 GLU A C 1
ATOM 1761 O O . GLU A 1 235 ? -2.054 -14.280 33.403 1.00 93.44 235 GLU A O 1
ATOM 1766 N N . ARG A 1 236 ? -3.915 -14.559 32.188 1.00 88.06 236 ARG A N 1
ATOM 1767 C CA . ARG A 1 236 ? -3.854 -13.215 31.588 1.00 88.06 236 ARG A CA 1
ATOM 1768 C C . ARG A 1 236 ? -4.148 -12.116 32.609 1.00 88.06 236 ARG A C 1
ATOM 1770 O O . ARG A 1 236 ? -3.517 -11.063 32.538 1.00 88.06 236 ARG A O 1
ATOM 1777 N N . ALA A 1 237 ? -5.065 -12.357 33.553 1.00 93.56 237 ALA A N 1
ATOM 1778 C CA . ALA A 1 237 ? -5.322 -11.431 34.661 1.00 93.56 237 ALA A CA 1
ATOM 1779 C C . ALA A 1 237 ? -4.049 -11.225 35.492 1.00 93.56 237 ALA A C 1
ATOM 1781 O O . ALA A 1 237 ? -3.635 -10.093 35.735 1.00 93.56 237 ALA A O 1
ATOM 1782 N N . ARG A 1 238 ? -3.389 -12.333 35.845 1.00 95.25 238 ARG A N 1
ATOM 1783 C CA . ARG A 1 238 ? -2.135 -12.360 36.595 1.00 95.25 238 ARG A CA 1
ATOM 1784 C C . ARG A 1 238 ? -1.007 -11.647 35.853 1.00 95.25 238 ARG A C 1
ATOM 1786 O O . ARG A 1 238 ? -0.358 -10.786 36.436 1.00 95.25 238 ARG A O 1
ATOM 1793 N N . ALA A 1 239 ? -0.813 -11.937 34.567 1.00 90.56 239 ALA A N 1
ATOM 1794 C CA . ALA A 1 239 ? 0.226 -11.299 33.759 1.00 90.56 239 ALA A CA 1
ATOM 1795 C C . ALA A 1 239 ? 0.044 -9.774 33.655 1.00 90.56 239 ALA A C 1
ATOM 1797 O O . ALA A 1 239 ? 1.024 -9.025 33.623 1.00 90.56 239 ALA A O 1
ATOM 1798 N N . LEU A 1 240 ? -1.203 -9.290 33.597 1.00 90.12 240 LEU A N 1
ATOM 1799 C CA . LEU A 1 240 ? -1.475 -7.856 33.627 1.00 90.12 240 LEU A CA 1
ATOM 1800 C C . LEU A 1 240 ? -1.191 -7.267 35.015 1.00 90.12 240 LEU A C 1
ATOM 1802 O O . LEU A 1 240 ? -0.453 -6.289 35.113 1.00 90.12 240 LEU A O 1
ATOM 1806 N N . ALA A 1 241 ? -1.723 -7.896 36.063 1.00 92.75 241 ALA A N 1
ATOM 1807 C CA . ALA A 1 241 ? -1.546 -7.494 37.454 1.00 92.75 241 ALA A CA 1
ATOM 1808 C C . ALA A 1 241 ? -0.070 -7.385 37.866 1.00 92.75 241 ALA A C 1
ATOM 1810 O O . ALA A 1 241 ? 0.324 -6.372 38.441 1.00 92.75 241 ALA A O 1
ATOM 1811 N N . GLU A 1 242 ? 0.763 -8.363 37.499 1.00 91.88 242 GLU A N 1
ATOM 1812 C CA . GLU A 1 242 ? 2.209 -8.361 37.770 1.00 91.88 242 GLU A CA 1
ATOM 1813 C C . GLU A 1 242 ? 2.924 -7.165 37.121 1.00 91.88 242 GLU A C 1
ATOM 1815 O O . GLU A 1 242 ? 3.849 -6.598 37.701 1.00 91.88 242 GLU A O 1
ATOM 1820 N N . ARG A 1 243 ? 2.477 -6.730 35.937 1.00 90.00 243 ARG A N 1
ATOM 1821 C CA . ARG A 1 243 ? 3.061 -5.587 35.218 1.00 90.00 243 ARG A CA 1
ATOM 1822 C C . ARG A 1 243 ? 2.599 -4.233 35.745 1.00 90.00 243 ARG A C 1
ATOM 1824 O O . ARG A 1 243 ? 3.304 -3.243 35.556 1.00 90.00 243 ARG A O 1
ATOM 1831 N N . THR A 1 244 ? 1.403 -4.159 36.322 1.00 89.44 244 THR A N 1
ATOM 1832 C CA . THR A 1 244 ? 0.769 -2.887 36.703 1.00 89.44 244 THR A CA 1
ATOM 1833 C C . THR A 1 244 ? 0.682 -2.672 38.210 1.00 89.44 244 THR A C 1
ATOM 1835 O O . THR A 1 244 ? 0.353 -1.563 38.628 1.00 89.44 244 THR A O 1
ATOM 1838 N N . GLY A 1 245 ? 0.957 -3.698 39.019 1.00 90.19 245 GLY A N 1
ATOM 1839 C CA . GLY A 1 245 ? 0.804 -3.674 40.475 1.00 90.19 245 GLY A CA 1
ATOM 1840 C C . GLY A 1 245 ? -0.651 -3.765 40.946 1.00 90.19 245 GLY A C 1
ATOM 1841 O O . GLY A 1 245 ? -0.962 -3.263 42.019 1.00 90.19 245 GLY A O 1
ATOM 1842 N N . ALA A 1 246 ? -1.542 -4.339 40.134 1.00 95.81 246 ALA A N 1
ATOM 1843 C CA . ALA A 1 246 ? -2.947 -4.545 40.498 1.00 95.81 246 ALA A CA 1
ATOM 1844 C C . ALA A 1 246 ? -3.153 -5.911 41.175 1.00 95.81 246 ALA A C 1
ATOM 1846 O O . ALA A 1 246 ? -2.320 -6.808 41.060 1.00 95.81 246 ALA A O 1
ATOM 1847 N N . GLU A 1 247 ? -4.287 -6.093 41.843 1.00 97.00 247 GLU A N 1
ATOM 1848 C CA . GLU A 1 247 ? -4.772 -7.413 42.247 1.00 97.00 247 GLU A CA 1
ATOM 1849 C C . GLU A 1 247 ? -5.400 -8.139 41.048 1.00 97.00 247 GLU A C 1
ATOM 1851 O O . GLU A 1 247 ? -5.759 -7.514 40.048 1.00 97.00 247 GLU A O 1
ATOM 1856 N N . HIS A 1 248 ? -5.561 -9.461 41.130 1.00 97.25 248 HIS A N 1
ATOM 1857 C CA . HIS A 1 248 ? -6.198 -10.253 40.075 1.00 97.25 248 HIS A CA 1
ATOM 1858 C C . HIS A 1 248 ? -7.214 -11.255 40.634 1.00 97.25 248 HIS A C 1
ATOM 1860 O O . HIS A 1 248 ? -7.280 -11.491 41.842 1.00 97.25 248 HIS A O 1
ATOM 1866 N N . GLY A 1 249 ? -8.041 -11.812 39.757 1.00 95.56 249 GLY A N 1
ATOM 1867 C CA . GLY A 1 249 ? -8.996 -12.868 40.077 1.00 95.56 249 GLY A CA 1
ATOM 1868 C C . GLY A 1 249 ? -9.656 -13.434 38.825 1.00 95.56 249 GLY A C 1
ATOM 1869 O O . GLY A 1 249 ? -9.441 -12.941 37.710 1.00 95.56 249 GLY A O 1
ATOM 1870 N N . GLU A 1 250 ? -10.454 -14.472 39.021 1.00 95.50 250 GLU A N 1
ATOM 1871 C CA . GLU A 1 250 ? -11.280 -15.067 37.972 1.00 95.50 250 GLU A CA 1
ATOM 1872 C C . GLU A 1 250 ? -12.566 -14.257 37.760 1.00 95.50 250 GLU A C 1
ATOM 1874 O O . GLU A 1 250 ? -13.021 -13.524 38.642 1.00 95.50 250 GLU A O 1
ATOM 1879 N N . LEU A 1 251 ? -13.163 -14.350 36.569 1.00 91.38 251 LEU A N 1
ATOM 1880 C CA . LEU A 1 251 ? -14.386 -13.598 36.261 1.00 91.38 251 LEU A CA 1
ATOM 1881 C C . LEU A 1 251 ? -15.581 -14.088 37.097 1.00 91.38 251 LEU A C 1
ATOM 1883 O O . LEU A 1 251 ? -16.511 -13.336 37.356 1.00 91.38 251 LEU A O 1
ATOM 1887 N N . GLU A 1 252 ? -15.530 -15.323 37.571 1.00 92.19 252 GLU A N 1
ATOM 1888 C CA . GLU A 1 252 ? -16.484 -15.962 38.470 1.00 92.19 252 GLU A CA 1
ATOM 1889 C C . GLU A 1 252 ? -16.570 -15.249 39.833 1.00 92.19 252 GLU A C 1
ATOM 1891 O O . GLU A 1 252 ? -17.610 -15.288 40.489 1.00 92.19 252 GLU A O 1
ATOM 1896 N N . GLU A 1 253 ? -15.514 -14.538 40.242 1.00 92.88 253 GLU A N 1
ATOM 1897 C CA . GLU A 1 253 ? -15.474 -13.744 41.479 1.00 92.88 253 GLU A CA 1
ATOM 1898 C C . GLU A 1 253 ? -16.198 -12.391 41.350 1.00 92.88 253 GLU A C 1
ATOM 1900 O O . GLU A 1 253 ? -16.340 -11.652 42.331 1.00 92.88 253 GLU A O 1
ATOM 1905 N N . LEU A 1 254 ? -16.675 -12.056 40.147 1.00 92.88 254 LEU A N 1
ATOM 1906 C CA . LEU A 1 254 ? -17.308 -10.782 39.824 1.00 92.88 254 LEU A CA 1
ATOM 1907 C C . LEU A 1 254 ? -18.437 -10.377 40.792 1.00 92.88 254 LEU A C 1
ATOM 1909 O O . LEU A 1 254 ? -18.419 -9.222 41.224 1.00 92.88 254 LEU A O 1
ATOM 1913 N N . PRO A 1 255 ? -19.391 -11.248 41.189 1.00 91.31 255 PRO A N 1
ATOM 1914 C CA . PRO A 1 255 ? -20.468 -10.845 42.094 1.00 91.31 255 PRO A CA 1
ATOM 1915 C C . PRO A 1 255 ? -19.962 -10.352 43.456 1.00 91.31 255 PRO A C 1
ATOM 1917 O O . PRO A 1 255 ? -20.468 -9.360 43.976 1.00 91.31 255 PRO A O 1
ATOM 1920 N N . ALA A 1 256 ? -18.938 -11.006 44.013 1.00 90.12 256 ALA A N 1
ATOM 1921 C CA . ALA A 1 256 ? -18.340 -10.606 45.284 1.00 90.12 256 ALA A CA 1
ATOM 1922 C C . ALA A 1 256 ? -17.521 -9.314 45.131 1.00 90.12 256 ALA A C 1
ATOM 1924 O O . ALA A 1 256 ? -17.670 -8.388 45.926 1.00 90.12 256 ALA A O 1
ATOM 1925 N N . ALA A 1 257 ? -16.719 -9.210 44.067 1.00 92.69 257 ALA A N 1
ATOM 1926 C CA . ALA A 1 257 ? -15.901 -8.028 43.802 1.00 92.69 257 ALA A CA 1
ATOM 1927 C C . ALA A 1 257 ? -16.740 -6.761 43.528 1.00 92.69 257 ALA A C 1
ATOM 1929 O O . ALA A 1 257 ? -16.353 -5.656 43.915 1.00 92.69 257 ALA A O 1
ATOM 1930 N N . LEU A 1 258 ? -17.912 -6.905 42.898 1.00 92.38 258 LEU A N 1
ATOM 1931 C CA . LEU A 1 258 ? -18.835 -5.796 42.637 1.00 92.38 258 LEU A CA 1
ATOM 1932 C C . LEU A 1 258 ? -19.391 -5.159 43.917 1.00 92.38 258 LEU A C 1
ATOM 1934 O O . LEU A 1 258 ? -19.624 -3.950 43.933 1.00 92.38 258 LEU A O 1
ATOM 1938 N N . ALA A 1 259 ? -19.575 -5.934 44.991 1.00 88.56 259 ALA A N 1
ATOM 1939 C CA . ALA A 1 259 ? -20.071 -5.409 46.266 1.00 88.56 259 ALA A CA 1
ATOM 1940 C C . ALA A 1 259 ? -19.103 -4.375 46.882 1.00 88.56 259 ALA A C 1
ATOM 1942 O O . ALA A 1 259 ? -19.517 -3.401 47.523 1.00 88.56 259 ALA A O 1
ATOM 1943 N N . GLU A 1 260 ? -17.804 -4.551 46.640 1.00 89.69 260 GLU A N 1
ATOM 1944 C CA . GLU A 1 260 ? -16.740 -3.722 47.203 1.00 89.69 260 GLU A CA 1
ATOM 1945 C C . GLU A 1 260 ? -16.344 -2.551 46.287 1.00 89.69 260 GLU A C 1
ATOM 1947 O O . GLU A 1 260 ? -15.958 -1.486 46.781 1.00 89.69 260 GLU A O 1
ATOM 1952 N N . ALA A 1 261 ? -16.509 -2.687 44.969 1.00 94.50 261 ALA A N 1
ATOM 1953 C CA . ALA A 1 261 ? -16.079 -1.696 43.982 1.00 94.50 261 ALA A CA 1
ATOM 1954 C C . ALA A 1 261 ? -16.850 -0.359 44.051 1.00 94.50 261 ALA A C 1
ATOM 1956 O O . ALA A 1 261 ? -18.051 -0.309 44.295 1.00 94.50 261 ALA A O 1
ATOM 1957 N N . ASP A 1 262 ? -16.168 0.761 43.817 1.00 95.44 262 ASP A N 1
ATOM 1958 C CA . ASP A 1 262 ? -16.753 2.081 43.521 1.00 95.44 262 ASP A CA 1
ATOM 1959 C C . ASP A 1 262 ? -16.875 2.339 42.020 1.00 95.44 262 ASP A C 1
ATOM 1961 O O . ASP A 1 262 ? -17.777 3.051 41.577 1.00 95.44 262 ASP A O 1
ATOM 1965 N N . LEU A 1 263 ? -15.940 1.770 41.262 1.00 96.88 263 LEU A N 1
ATOM 1966 C CA . LEU A 1 263 ? -15.764 1.973 39.836 1.00 96.88 263 LEU A CA 1
ATOM 1967 C C . LEU A 1 263 ? -15.517 0.626 39.161 1.00 96.88 263 LEU A C 1
ATOM 1969 O O . LEU A 1 263 ? -14.648 -0.127 39.590 1.00 96.88 263 LEU A O 1
ATOM 1973 N N . VAL A 1 264 ? -16.239 0.347 38.085 1.00 97.62 264 VAL A N 1
ATOM 1974 C CA . VAL A 1 264 ? -15.994 -0.788 37.194 1.00 97.62 264 VAL A CA 1
ATOM 1975 C C . VAL A 1 264 ? -15.575 -0.238 35.840 1.00 97.62 264 VAL A C 1
ATOM 1977 O O . VAL A 1 264 ? -16.263 0.620 35.299 1.00 97.62 264 VAL A O 1
ATOM 1980 N N . VAL A 1 265 ? -14.468 -0.720 35.286 1.00 97.06 265 VAL A N 1
ATOM 1981 C CA . VAL A 1 265 ? -14.046 -0.449 33.909 1.00 97.06 265 VAL A CA 1
ATOM 1982 C C . VAL A 1 265 ? -14.102 -1.755 33.133 1.00 97.06 265 VAL A C 1
ATOM 1984 O O . VAL A 1 265 ? -13.303 -2.654 33.388 1.00 97.06 265 VAL A O 1
ATOM 1987 N N . SER A 1 266 ? -15.033 -1.866 32.194 1.00 94.62 266 SER A N 1
ATOM 1988 C CA . SER A 1 266 ? -15.136 -3.019 31.307 1.00 94.62 266 SER A CA 1
ATOM 1989 C C . SER A 1 266 ? -14.423 -2.741 29.997 1.00 94.62 266 SER A C 1
ATOM 1991 O O . SER A 1 266 ? -14.645 -1.708 29.376 1.00 94.62 266 SER A O 1
ATOM 1993 N N . ALA A 1 267 ? -13.527 -3.635 29.597 1.00 88.62 267 ALA A N 1
ATOM 1994 C CA . ALA A 1 267 ? -12.813 -3.550 28.330 1.00 88.62 267 ALA A CA 1
ATOM 1995 C C . ALA A 1 267 ? -12.472 -4.958 27.822 1.00 88.62 267 ALA A C 1
ATOM 1997 O O . ALA A 1 267 ? -11.313 -5.260 27.508 1.00 88.62 267 ALA A O 1
ATOM 1998 N N . THR A 1 268 ? -13.459 -5.858 27.821 1.00 81.81 268 THR A N 1
ATOM 1999 C CA . THR A 1 268 ? -13.255 -7.222 27.341 1.00 81.81 268 THR A CA 1
ATOM 2000 C C . THR A 1 268 ? -13.410 -7.314 25.820 1.00 81.81 268 THR A C 1
ATOM 2002 O O . THR A 1 268 ? -13.893 -6.403 25.157 1.00 81.81 268 THR A O 1
ATOM 2005 N N . GLY A 1 269 ? -12.936 -8.425 25.249 1.00 69.00 269 GLY A N 1
ATOM 2006 C CA . GLY A 1 269 ? -13.177 -8.786 23.847 1.00 69.00 269 GLY A CA 1
ATOM 2007 C C . GLY A 1 269 ? -14.316 -9.795 23.692 1.00 69.00 269 GLY A C 1
ATOM 2008 O O . GLY A 1 269 ? -14.266 -10.628 22.789 1.00 69.00 269 GLY A O 1
ATOM 2009 N N . ALA A 1 270 ? -15.264 -9.835 24.631 1.00 71.81 270 ALA A N 1
ATOM 2010 C CA . ALA A 1 270 ? -16.371 -10.777 24.593 1.00 71.81 270 ALA A CA 1
ATOM 2011 C C . ALA A 1 270 ? -17.343 -10.446 23.449 1.00 71.81 270 ALA A C 1
ATOM 2013 O O . ALA A 1 270 ? -17.697 -9.296 23.228 1.00 71.81 270 ALA A O 1
ATOM 2014 N N . ALA A 1 271 ? -17.843 -11.473 22.760 1.00 51.34 271 ALA A N 1
ATOM 2015 C CA . ALA A 1 271 ? -18.899 -11.320 21.754 1.00 51.34 271 ALA A CA 1
ATOM 2016 C C . ALA A 1 271 ? -20.312 -11.157 22.367 1.00 51.34 271 ALA A C 1
ATOM 2018 O O . ALA A 1 271 ? -21.308 -11.263 21.661 1.00 51.34 271 ALA A O 1
ATOM 2019 N N . GLY A 1 272 ? -20.417 -10.955 23.683 1.00 70.69 272 GLY A N 1
ATOM 2020 C CA . GLY A 1 272 ? -21.679 -10.893 24.415 1.00 70.69 272 GLY A CA 1
ATOM 2021 C C . GLY A 1 272 ? -21.499 -10.258 25.790 1.00 70.69 272 GLY A C 1
ATOM 2022 O O . GLY A 1 272 ? -20.373 -10.001 26.212 1.00 70.69 272 GLY A O 1
ATOM 2023 N N . LEU A 1 273 ? -22.614 -10.033 26.484 1.00 82.31 273 LEU A N 1
ATOM 2024 C CA . LEU A 1 273 ? -22.641 -9.316 27.757 1.00 82.31 273 LEU A CA 1
ATOM 2025 C C . LEU A 1 273 ? -21.835 -10.049 28.840 1.00 82.31 273 LEU A C 1
ATOM 2027 O O . LEU A 1 273 ? -21.977 -11.253 29.047 1.00 82.31 273 LEU A O 1
ATOM 2031 N N . VAL A 1 274 ? -20.998 -9.291 29.539 1.00 88.50 274 VAL A N 1
ATOM 2032 C CA . VAL A 1 274 ? -20.224 -9.721 30.710 1.00 88.50 274 VAL A CA 1
ATOM 2033 C C . VAL A 1 274 ? -20.900 -9.249 31.997 1.00 88.50 274 VAL A C 1
ATOM 2035 O O . VAL A 1 274 ? -20.872 -9.952 33.006 1.00 88.50 274 VAL A O 1
ATOM 2038 N N . LEU A 1 275 ? -21.534 -8.072 31.962 1.00 91.62 275 LEU A N 1
ATOM 2039 C CA . LEU A 1 275 ? -22.215 -7.460 33.097 1.00 91.62 275 LEU A CA 1
ATOM 2040 C C . LEU A 1 275 ? -23.720 -7.373 32.842 1.00 91.62 275 LEU A C 1
ATOM 2042 O O . LEU A 1 275 ? -24.201 -6.489 32.132 1.00 91.62 275 LEU A O 1
ATOM 2046 N N . HIS A 1 276 ? -24.467 -8.285 33.458 1.00 92.81 276 HIS A N 1
ATOM 2047 C CA . HIS A 1 276 ? -25.926 -8.294 33.407 1.00 92.81 276 HIS A CA 1
ATOM 2048 C C . HIS A 1 276 ? -26.542 -7.334 34.430 1.00 92.81 276 HIS A C 1
ATOM 2050 O O . HIS A 1 276 ? -26.023 -7.147 35.537 1.00 92.81 276 HIS A O 1
ATOM 2056 N N . ALA A 1 277 ? -27.700 -6.769 34.086 1.00 91.69 277 ALA A N 1
ATOM 2057 C CA . ALA A 1 277 ? -28.431 -5.843 34.944 1.00 91.69 277 ALA A CA 1
ATOM 2058 C C . ALA A 1 277 ? -28.856 -6.499 36.271 1.00 91.69 277 ALA A C 1
ATOM 2060 O O . ALA A 1 277 ? -28.897 -5.836 37.303 1.00 91.69 277 ALA A O 1
ATOM 2061 N N . GLU A 1 278 ? -29.131 -7.806 36.279 1.00 91.50 278 GLU A N 1
ATOM 2062 C CA . GLU A 1 278 ? -29.453 -8.552 37.501 1.00 91.50 278 GLU A CA 1
ATOM 2063 C C . GLU A 1 278 ? -28.294 -8.570 38.506 1.00 91.50 278 GLU A C 1
ATOM 2065 O O . GLU A 1 278 ? -28.500 -8.251 39.678 1.00 91.50 278 GLU A O 1
ATOM 2070 N N . THR A 1 279 ? -27.070 -8.836 38.043 1.00 90.62 279 THR A N 1
ATOM 2071 C CA . THR A 1 279 ? -25.866 -8.833 38.886 1.00 90.62 279 THR A CA 1
ATOM 2072 C C . THR A 1 279 ? -25.607 -7.450 39.483 1.00 90.62 279 THR A C 1
ATOM 2074 O O . THR A 1 279 ? -25.292 -7.328 40.666 1.00 90.62 279 THR A O 1
ATOM 2077 N N . LEU A 1 280 ? -25.795 -6.390 38.690 1.00 92.12 280 LEU A N 1
ATOM 2078 C CA . LEU A 1 280 ? -25.661 -5.010 39.163 1.00 92.12 280 LEU A CA 1
ATOM 2079 C C . LEU A 1 280 ? -26.754 -4.623 40.166 1.00 92.12 280 LEU A C 1
ATOM 2081 O O . LEU A 1 280 ? -26.447 -3.971 41.164 1.00 92.12 280 LEU A O 1
ATOM 2085 N N . ARG A 1 281 ? -28.010 -5.047 39.954 1.00 91.00 281 ARG A N 1
ATOM 2086 C CA . ARG A 1 281 ? -29.100 -4.837 40.926 1.00 91.00 281 ARG A CA 1
ATOM 2087 C C . ARG A 1 281 ? -28.787 -5.518 42.252 1.00 91.00 281 ARG A C 1
ATOM 2089 O O . ARG A 1 281 ? -28.929 -4.893 43.296 1.00 91.00 281 ARG A O 1
ATOM 2096 N N . ALA A 1 282 ? -28.317 -6.764 42.214 1.00 88.88 282 ALA A N 1
ATOM 2097 C CA . ALA A 1 282 ? -27.928 -7.492 43.417 1.00 88.88 282 ALA A CA 1
ATOM 2098 C C . ALA A 1 282 ? -26.779 -6.790 44.164 1.00 88.88 282 ALA A C 1
ATOM 2100 O O . ALA A 1 282 ? -26.850 -6.621 45.377 1.00 88.88 282 ALA A O 1
ATOM 2101 N N . ALA A 1 283 ? -25.761 -6.307 43.445 1.00 87.81 283 ALA A N 1
ATOM 2102 C CA . ALA A 1 283 ? -24.619 -5.607 44.040 1.00 87.81 283 ALA A CA 1
ATOM 2103 C C . ALA A 1 283 ? -24.956 -4.213 44.610 1.00 87.81 283 ALA A C 1
ATOM 2105 O O . ALA A 1 283 ? -24.199 -3.677 45.422 1.00 87.81 283 ALA A O 1
ATOM 2106 N N . THR A 1 284 ? -26.067 -3.602 44.183 1.00 88.88 284 THR A N 1
ATOM 2107 C CA . THR A 1 284 ? -26.463 -2.241 44.585 1.00 88.88 284 THR A CA 1
ATOM 2108 C C . THR A 1 284 ? -27.666 -2.185 45.527 1.00 88.88 284 THR A C 1
ATOM 2110 O O . THR A 1 284 ? -27.921 -1.122 46.086 1.00 88.88 284 THR A O 1
ATOM 2113 N N . ALA A 1 285 ? -28.353 -3.308 45.773 1.00 84.31 285 ALA A N 1
ATOM 2114 C CA . ALA A 1 285 ? -29.580 -3.369 46.574 1.00 84.31 285 ALA A CA 1
ATOM 2115 C C . ALA A 1 285 ? -29.449 -2.737 47.975 1.00 84.31 285 ALA A C 1
ATOM 2117 O O . ALA A 1 285 ? -30.312 -1.961 48.378 1.00 84.31 285 ALA A O 1
ATOM 2118 N N . ASP A 1 286 ? -28.346 -3.010 48.678 1.00 82.50 286 ASP A N 1
ATOM 2119 C CA . ASP A 1 286 ? -28.088 -2.517 50.043 1.00 82.50 286 ASP A CA 1
ATOM 2120 C C . ASP A 1 286 ? -27.061 -1.370 50.084 1.00 82.50 286 ASP A C 1
ATOM 2122 O O . ASP A 1 286 ? -26.479 -1.046 51.125 1.00 82.50 286 ASP A O 1
ATOM 2126 N N . ARG A 1 287 ? -26.780 -0.756 48.931 1.00 83.69 287 ARG A N 1
ATOM 2127 C CA . ARG A 1 287 ? -25.661 0.169 48.765 1.00 83.69 287 ARG A CA 1
ATOM 2128 C C . ARG A 1 287 ? -26.125 1.624 48.862 1.00 83.69 287 ARG A C 1
ATOM 2130 O O . ARG A 1 287 ? -26.962 2.081 48.096 1.00 83.69 287 ARG A O 1
ATOM 2137 N N . SER A 1 288 ? -25.517 2.393 49.768 1.00 79.19 288 SER A N 1
ATOM 2138 C CA . SER A 1 288 ? -25.796 3.833 49.936 1.00 79.19 288 SER A CA 1
ATOM 2139 C C . SER A 1 288 ? -24.930 4.753 49.064 1.00 79.19 288 SER A C 1
ATOM 2141 O O . SER A 1 288 ? -25.257 5.924 48.881 1.00 79.19 288 SER A O 1
ATOM 2143 N N . ARG A 1 289 ? -23.817 4.236 48.527 1.00 82.81 289 ARG A N 1
ATOM 2144 C CA . ARG A 1 289 ? -22.879 4.955 47.646 1.00 82.81 289 ARG A CA 1
ATOM 2145 C C . ARG A 1 289 ? -23.124 4.597 46.172 1.00 82.81 289 ARG A C 1
ATOM 2147 O O . ARG A 1 289 ? -23.417 3.438 45.889 1.00 82.81 289 ARG A O 1
ATOM 2154 N N . PRO A 1 290 ? -22.949 5.523 45.217 1.00 90.12 290 PRO A N 1
ATOM 2155 C CA . PRO A 1 290 ? -23.100 5.202 43.800 1.00 90.12 290 PRO A CA 1
ATOM 2156 C C . PRO A 1 290 ? -22.031 4.206 43.316 1.00 90.12 290 PRO A C 1
ATOM 2158 O O . PRO A 1 290 ? -20.938 4.123 43.886 1.00 90.12 290 PRO A O 1
ATOM 2161 N N . LEU A 1 291 ? -22.355 3.436 42.279 1.00 95.06 291 LEU A N 1
ATOM 2162 C CA . LEU A 1 291 ? -21.436 2.592 41.515 1.00 95.06 291 LEU A CA 1
ATOM 2163 C C . LEU A 1 291 ? -21.273 3.201 40.121 1.00 95.06 291 LEU A C 1
ATOM 2165 O O . LEU A 1 291 ? -22.254 3.344 39.390 1.00 95.06 291 LEU A O 1
ATOM 2169 N N . PHE A 1 292 ? -20.048 3.564 39.749 1.00 97.00 292 PHE A N 1
ATOM 2170 C CA . PHE A 1 292 ? -19.756 4.042 38.400 1.00 97.00 292 PHE A CA 1
ATOM 2171 C C . PHE A 1 292 ? -19.321 2.869 37.524 1.00 97.00 292 PHE A C 1
ATOM 2173 O O . PHE A 1 292 ? -18.442 2.102 37.909 1.00 97.00 292 PHE A O 1
ATOM 2180 N N . VAL A 1 293 ? -19.917 2.731 36.346 1.00 97.44 293 VAL A N 1
ATOM 2181 C CA . VAL A 1 293 ? -19.597 1.673 35.387 1.00 97.44 293 VAL A CA 1
ATOM 2182 C C . VAL A 1 293 ? -19.184 2.331 34.080 1.00 97.44 293 VAL A C 1
ATOM 2184 O O . VAL A 1 293 ? -19.964 3.059 33.475 1.00 97.44 293 VAL A O 1
ATOM 2187 N N . LEU A 1 294 ? -17.947 2.085 33.669 1.00 96.06 294 LEU A N 1
ATOM 2188 C CA . LEU A 1 294 ? -17.360 2.562 32.430 1.00 96.06 294 LEU A CA 1
ATOM 2189 C C . LEU A 1 294 ? -17.235 1.391 31.452 1.00 96.06 294 LEU A C 1
ATOM 2191 O O . LEU A 1 294 ? -16.403 0.512 31.665 1.00 96.06 294 LEU A O 1
ATOM 2195 N N . ASP A 1 295 ? -18.037 1.380 30.393 1.00 93.50 295 ASP A N 1
ATOM 2196 C CA . ASP A 1 295 ? -17.992 0.351 29.353 1.00 93.50 295 ASP A CA 1
ATOM 2197 C C . ASP A 1 295 ? -17.188 0.838 28.137 1.00 93.50 295 ASP A C 1
ATOM 2199 O O . ASP A 1 295 ? -17.633 1.682 27.357 1.00 93.50 295 ASP A O 1
ATOM 2203 N N . LEU A 1 296 ? -15.967 0.321 28.003 1.00 86.25 296 LEU A N 1
ATOM 2204 C CA . LEU A 1 296 ? -15.046 0.576 26.894 1.00 86.25 296 LEU A CA 1
ATOM 2205 C C . LEU A 1 296 ? -14.976 -0.603 25.912 1.00 86.25 296 LEU A C 1
ATOM 2207 O O . LEU A 1 296 ? -14.088 -0.620 25.055 1.00 86.25 296 LEU A O 1
ATOM 2211 N N . ALA A 1 297 ? -15.849 -1.604 26.041 1.00 77.06 297 ALA A N 1
ATOM 2212 C CA . ALA A 1 297 ? -15.854 -2.765 25.163 1.00 77.06 297 ALA A CA 1
ATOM 2213 C C . ALA A 1 297 ? -16.660 -2.523 23.880 1.00 77.06 297 ALA A C 1
ATOM 2215 O O . ALA A 1 297 ? -17.651 -1.789 23.854 1.00 77.06 297 ALA A O 1
ATOM 2216 N N . VAL A 1 298 ? -16.211 -3.158 22.794 1.00 65.44 298 VAL A N 1
ATOM 2217 C CA . VAL A 1 298 ? -16.904 -3.179 21.501 1.00 65.44 298 VAL A CA 1
ATOM 2218 C C . VAL A 1 298 ? -16.834 -4.606 20.942 1.00 65.44 298 VAL A C 1
ATOM 2220 O O . VAL A 1 298 ? -15.738 -5.036 20.571 1.00 65.44 298 VAL A O 1
ATOM 2223 N N . PRO A 1 299 ? -17.960 -5.342 20.836 1.00 64.50 299 PRO A N 1
ATOM 2224 C CA . PRO A 1 299 ? -19.315 -5.008 21.307 1.00 64.50 299 PRO A CA 1
ATOM 2225 C C . PRO A 1 299 ? -19.402 -4.753 22.824 1.00 64.50 299 PRO A C 1
ATOM 2227 O O . PRO A 1 299 ? -18.497 -5.126 23.562 1.00 64.50 299 PRO A O 1
ATOM 2230 N N . ARG A 1 300 ? -20.479 -4.093 23.277 1.00 78.75 300 ARG A N 1
ATOM 2231 C CA . ARG A 1 300 ? -20.645 -3.669 24.681 1.00 78.75 300 ARG A CA 1
ATOM 2232 C C . ARG A 1 300 ? -20.626 -4.854 25.650 1.00 78.75 300 ARG A C 1
ATOM 2234 O O . ARG A 1 300 ? -21.264 -5.875 25.390 1.00 78.75 300 ARG A O 1
ATOM 2241 N N . ASP A 1 301 ? -19.961 -4.680 26.786 1.00 87.69 301 ASP A N 1
ATOM 2242 C CA . ASP A 1 301 ? -19.902 -5.687 27.846 1.00 87.69 301 ASP A CA 1
ATOM 2243 C C . ASP A 1 301 ? -21.086 -5.569 28.812 1.00 87.69 301 ASP A C 1
ATOM 2245 O O . ASP A 1 301 ? -21.454 -6.550 29.465 1.00 87.69 301 ASP A O 1
ATOM 2249 N N . VAL A 1 302 ? -21.660 -4.373 28.948 1.00 91.44 302 VAL A N 1
ATOM 2250 C CA . VAL A 1 302 ? -22.668 -4.065 29.963 1.00 91.44 302 VAL A CA 1
ATOM 2251 C C . VAL A 1 302 ? -24.058 -4.004 29.342 1.00 91.44 302 VAL A C 1
ATOM 2253 O O . VAL A 1 302 ? -24.295 -3.375 28.307 1.00 91.44 302 VAL A O 1
ATOM 2256 N N . GLU A 1 303 ? -25.011 -4.665 29.994 1.00 92.50 303 GLU A N 1
ATOM 2257 C CA . GLU A 1 303 ? -26.408 -4.664 29.574 1.00 92.50 303 GLU A CA 1
ATOM 2258 C C . GLU A 1 303 ? -27.003 -3.241 29.636 1.00 92.50 303 GLU A C 1
ATOM 2260 O O . GLU A 1 303 ? -26.916 -2.604 30.687 1.00 92.50 303 GLU A O 1
ATOM 2265 N N . PRO A 1 304 ? -27.667 -2.727 28.578 1.00 87.06 304 PRO A N 1
ATOM 2266 C CA . PRO A 1 304 ? -28.185 -1.351 28.557 1.00 87.06 304 PRO A CA 1
ATOM 2267 C C . PRO A 1 304 ? -29.158 -1.026 29.700 1.00 87.06 304 PRO A C 1
ATOM 2269 O O . PRO A 1 304 ? -29.153 0.086 30.224 1.00 87.06 304 PRO A O 1
ATOM 2272 N N . ALA A 1 305 ? -29.946 -2.017 30.138 1.00 90.56 305 ALA A N 1
ATOM 2273 C CA . ALA A 1 305 ? -30.879 -1.890 31.259 1.00 90.56 305 ALA A CA 1
ATOM 2274 C C . ALA A 1 305 ? -30.184 -1.568 32.599 1.00 90.56 305 ALA A C 1
ATOM 2276 O O . ALA A 1 305 ? -30.840 -1.160 33.556 1.00 90.56 305 ALA A O 1
ATOM 2277 N N . ALA A 1 306 ? -28.857 -1.712 32.686 1.00 91.75 306 ALA A N 1
ATOM 2278 C CA . ALA A 1 306 ? -28.082 -1.295 33.847 1.00 91.75 306 ALA A CA 1
ATOM 2279 C C . ALA A 1 306 ? -28.162 0.215 34.124 1.00 91.75 306 ALA A C 1
ATOM 2281 O O . ALA A 1 306 ? -28.043 0.625 35.277 1.00 91.75 306 ALA A O 1
ATOM 2282 N N . ALA A 1 307 ? -28.390 1.037 33.093 1.00 89.75 307 ALA A N 1
ATOM 2283 C CA . ALA A 1 307 ? -28.527 2.486 33.237 1.00 89.75 307 ALA A CA 1
ATOM 2284 C C . ALA A 1 307 ? -29.785 2.904 34.024 1.00 89.75 307 ALA A C 1
ATOM 2286 O O . ALA A 1 307 ? -29.836 4.012 34.552 1.00 89.75 307 ALA A O 1
ATOM 2287 N N . GLU A 1 308 ? -30.788 2.028 34.118 1.00 92.25 308 GLU A N 1
ATOM 2288 C CA . GLU A 1 308 ? -32.044 2.285 34.833 1.00 92.25 308 GLU A CA 1
ATOM 2289 C C . GLU A 1 308 ? -31.968 1.917 36.325 1.00 92.25 308 GLU A C 1
ATOM 2291 O O . GLU A 1 308 ? -32.894 2.198 37.088 1.00 92.25 308 GLU A O 1
ATOM 2296 N N . ILE A 1 309 ? -30.876 1.281 36.766 1.00 93.44 309 ILE A N 1
ATOM 2297 C CA . ILE A 1 309 ? -30.719 0.810 38.144 1.00 93.44 309 ILE A CA 1
ATOM 2298 C C . ILE A 1 309 ? -30.398 2.000 39.067 1.00 93.44 309 ILE A C 1
ATOM 2300 O O . ILE A 1 309 ? -29.385 2.678 38.863 1.00 93.44 309 ILE A O 1
ATOM 2304 N N . PRO A 1 310 ? -31.192 2.246 40.129 1.00 89.75 310 PRO A N 1
ATOM 2305 C CA . PRO A 1 310 ? -30.897 3.298 41.095 1.00 89.75 310 PRO A CA 1
ATOM 2306 C C . PRO A 1 310 ? -29.505 3.135 41.713 1.00 89.75 310 PRO A C 1
ATOM 2308 O O . PRO A 1 310 ? -29.150 2.070 42.208 1.00 89.75 310 PRO A O 1
ATOM 2311 N N . GLY A 1 311 ? -28.712 4.207 41.697 1.00 89.38 311 GLY A N 1
ATOM 2312 C CA . GLY A 1 311 ? -27.353 4.201 42.243 1.00 89.38 311 GLY A CA 1
ATOM 2313 C C . GLY A 1 311 ? -26.272 3.680 41.289 1.00 89.38 311 GLY A C 1
ATOM 2314 O O . GLY A 1 311 ? -25.098 3.757 41.647 1.00 89.38 311 GLY A O 1
ATOM 2315 N N . VAL A 1 312 ? -26.616 3.225 40.078 1.00 94.88 312 VAL A N 1
ATOM 2316 C CA . VAL A 1 312 ? -25.645 2.900 39.020 1.00 94.88 312 VAL A CA 1
ATOM 2317 C C . VAL A 1 312 ? -25.532 4.069 38.045 1.00 94.88 312 VAL A C 1
ATOM 2319 O O . VAL A 1 312 ? -26.531 4.575 37.541 1.00 94.88 312 VAL A O 1
ATOM 2322 N N . ARG A 1 313 ? -24.302 4.495 37.742 1.00 94.88 313 ARG A N 1
ATOM 2323 C CA . ARG A 1 313 ? -24.016 5.416 36.637 1.00 94.88 313 ARG A CA 1
ATOM 2324 C C . ARG A 1 313 ? -23.238 4.674 35.560 1.00 94.88 313 ARG A C 1
ATOM 2326 O O . ARG A 1 313 ? -22.034 4.490 35.706 1.00 94.88 313 ARG A O 1
ATOM 2333 N N . LEU A 1 314 ? -23.928 4.268 34.496 1.00 94.81 314 LEU A N 1
ATOM 2334 C CA . LEU A 1 314 ? -23.309 3.673 33.313 1.00 94.81 314 LEU A CA 1
ATOM 2335 C C . LEU A 1 314 ? -22.870 4.770 32.337 1.00 94.81 314 LEU A C 1
ATOM 2337 O O . LEU A 1 314 ? -23.636 5.684 32.030 1.00 94.81 314 LEU A O 1
ATOM 2341 N N . VAL A 1 315 ? -21.636 4.667 31.859 1.00 93.00 315 VAL A N 1
ATOM 2342 C CA . VAL A 1 315 ? -21.080 5.485 30.785 1.00 93.00 315 VAL A CA 1
ATOM 2343 C C . VAL A 1 315 ? -20.385 4.551 29.812 1.00 93.00 315 VAL A C 1
ATOM 2345 O O . VAL A 1 315 ? -19.475 3.825 30.195 1.00 93.00 315 VAL A O 1
ATOM 2348 N N . ASP A 1 316 ? -20.811 4.574 28.560 1.00 87.50 316 ASP A N 1
ATOM 2349 C CA . ASP A 1 316 ? -20.186 3.826 27.477 1.00 87.50 316 ASP A CA 1
ATOM 2350 C C . ASP A 1 316 ? -19.339 4.749 26.582 1.00 87.50 316 ASP A C 1
ATOM 2352 O O . ASP A 1 316 ? -19.217 5.960 26.811 1.00 87.50 316 ASP A O 1
ATOM 2356 N N . ILE A 1 317 ? -18.734 4.173 25.541 1.00 74.69 317 ILE A N 1
ATOM 2357 C CA . ILE A 1 317 ? -17.967 4.924 24.538 1.00 74.69 317 ILE A CA 1
ATOM 2358 C C . ILE A 1 317 ? -18.802 6.046 23.908 1.00 74.69 317 ILE A C 1
ATOM 2360 O O . ILE A 1 317 ? -18.260 7.115 23.629 1.00 74.69 317 ILE A O 1
ATOM 2364 N N . GLU A 1 318 ? -20.098 5.832 23.673 1.00 72.06 318 GLU A N 1
ATOM 2365 C CA . GLU A 1 318 ? -20.973 6.841 23.072 1.00 72.06 318 GLU A CA 1
ATOM 2366 C C . GLU A 1 318 ? -21.161 8.037 24.015 1.00 72.06 318 GLU A C 1
ATOM 2368 O O . GLU A 1 318 ? -20.965 9.182 23.601 1.00 72.06 318 GLU A O 1
ATOM 2373 N N . GLY A 1 319 ? -21.400 7.780 25.302 1.00 78.62 319 GLY A N 1
ATOM 2374 C CA . GLY A 1 319 ? -21.469 8.810 26.337 1.00 78.62 319 GLY A CA 1
ATOM 2375 C C . GLY A 1 319 ? -20.171 9.613 26.491 1.00 78.62 319 GLY A C 1
ATOM 2376 O O . GLY A 1 319 ? -20.216 10.828 26.695 1.00 78.62 319 GLY A O 1
ATOM 2377 N N . LEU A 1 320 ? -19.004 8.977 26.335 1.00 79.31 320 LEU A N 1
ATOM 2378 C CA . LEU A 1 320 ? -17.709 9.667 26.404 1.00 79.31 320 LEU A CA 1
ATOM 2379 C C . LEU A 1 320 ? -17.420 10.569 25.204 1.00 79.31 320 LEU A C 1
ATOM 2381 O O . LEU A 1 320 ? -16.678 11.545 25.340 1.00 79.31 320 LEU A O 1
ATOM 2385 N N . ARG A 1 321 ? -17.995 10.281 24.033 1.00 64.88 321 ARG A N 1
ATOM 2386 C CA . ARG A 1 321 ? -17.784 11.115 22.842 1.00 64.88 321 ARG A CA 1
ATOM 2387 C C . ARG A 1 321 ? -18.308 12.526 23.024 1.00 64.88 321 ARG A C 1
ATOM 2389 O O . ARG A 1 321 ? -17.638 13.445 22.576 1.00 64.88 321 ARG A O 1
ATOM 2396 N N . GLY A 1 322 ? -19.453 12.704 23.686 1.00 61.50 322 GLY A N 1
ATOM 2397 C CA . GLY A 1 322 ? -19.985 14.040 23.976 1.00 61.50 322 GLY A CA 1
ATOM 2398 C C . GLY A 1 322 ? -18.988 14.875 24.784 1.00 61.50 322 GLY A C 1
ATOM 2399 O O . GLY A 1 322 ? -18.657 15.995 24.407 1.00 61.50 322 GLY A O 1
ATOM 2400 N N . VAL A 1 323 ? -18.403 14.266 25.818 1.00 67.50 323 VAL A N 1
ATOM 2401 C CA . VAL A 1 323 ? -17.411 14.902 26.700 1.00 67.50 323 VAL A CA 1
ATOM 2402 C C . VAL A 1 323 ? -16.095 15.201 25.969 1.00 67.50 323 VAL A C 1
ATOM 2404 O O . VAL A 1 323 ? -15.499 16.262 26.155 1.00 67.50 323 VAL A O 1
ATOM 2407 N N . LEU A 1 324 ? -15.626 14.281 25.120 1.00 64.25 324 LEU A N 1
ATOM 2408 C CA . LEU A 1 324 ? -14.408 14.471 24.325 1.00 64.25 324 LEU A CA 1
ATOM 2409 C C . LEU A 1 324 ? -14.597 15.503 23.203 1.00 64.25 324 LEU A C 1
ATOM 2411 O O . LEU A 1 324 ? -13.675 16.267 22.922 1.00 64.25 324 LEU A O 1
ATOM 2415 N N . ALA A 1 325 ? -15.784 15.563 22.595 1.00 54.97 325 ALA A N 1
ATOM 2416 C CA . ALA A 1 325 ? -16.123 16.532 21.556 1.00 54.97 325 ALA A CA 1
ATOM 2417 C C . ALA A 1 325 ? -16.182 17.966 22.105 1.00 54.97 325 ALA A C 1
ATOM 2419 O O . ALA A 1 325 ? -15.655 18.878 21.471 1.00 54.97 325 ALA A O 1
ATOM 2420 N N . GLU A 1 326 ? -16.734 18.171 23.305 1.00 53.12 326 GLU A N 1
ATOM 2421 C CA . GLU A 1 326 ? -16.756 19.483 23.973 1.00 53.12 326 GLU A CA 1
ATOM 2422 C C . GLU A 1 326 ? -15.351 19.991 24.341 1.00 53.12 326 GLU A C 1
ATOM 2424 O O . GLU A 1 326 ? -15.105 21.198 24.349 1.00 53.12 326 GLU A O 1
ATOM 2429 N N . ARG A 1 327 ? -14.396 19.082 24.581 1.00 53.16 327 ARG A N 1
ATOM 2430 C CA . ARG A 1 327 ? -12.978 19.419 24.800 1.00 53.16 327 ARG A CA 1
ATOM 2431 C C . ARG A 1 327 ? -12.209 19.694 23.498 1.00 53.16 327 ARG A C 1
ATOM 2433 O O . ARG A 1 327 ? -11.119 20.261 23.552 1.00 53.16 327 ARG A O 1
ATOM 2440 N N . ALA A 1 328 ? -12.755 19.331 22.335 1.00 51.44 328 ALA A N 1
ATOM 2441 C CA . ALA A 1 328 ? -12.068 19.354 21.046 1.00 51.44 328 ALA A CA 1
ATOM 2442 C C . ALA A 1 328 ? -12.618 20.434 20.095 1.00 51.44 328 ALA A C 1
ATOM 2444 O O . ALA A 1 328 ? -13.249 20.135 19.084 1.00 51.44 328 ALA A O 1
ATOM 2445 N N . ALA A 1 329 ? -12.261 21.701 20.329 1.00 47.59 329 ALA A N 1
ATOM 2446 C CA . ALA A 1 329 ? -12.416 22.759 19.318 1.00 47.59 329 ALA A CA 1
ATOM 2447 C C . ALA A 1 329 ? -11.629 22.479 18.004 1.00 47.59 329 ALA A C 1
ATOM 2449 O O . ALA A 1 329 ? -11.876 23.133 16.996 1.00 47.59 329 ALA A O 1
ATOM 2450 N N . GLY A 1 330 ? -10.718 21.491 17.992 1.00 51.88 330 GLY A N 1
ATOM 2451 C CA . GLY A 1 330 ? -9.898 21.080 16.839 1.00 51.88 330 GLY A CA 1
ATOM 2452 C C . GLY A 1 330 ? -10.418 19.892 16.009 1.00 51.88 330 GLY A C 1
ATOM 2453 O O . GLY A 1 330 ? -9.839 19.591 14.969 1.00 51.88 330 GLY A O 1
ATOM 2454 N N . ALA A 1 331 ? -11.514 19.225 16.396 1.00 54.81 331 ALA A N 1
ATOM 2455 C CA . ALA A 1 331 ? -11.972 18.002 15.710 1.00 54.81 331 ALA A CA 1
ATOM 2456 C C . ALA A 1 331 ? -12.378 18.237 14.238 1.00 54.81 331 ALA A C 1
ATOM 2458 O O . ALA A 1 331 ? -12.123 17.396 13.375 1.00 54.81 331 ALA A O 1
ATOM 2459 N N . ALA A 1 332 ? -12.971 19.394 13.928 1.00 60.66 332 ALA A N 1
ATOM 2460 C CA . ALA A 1 332 ? -13.333 19.754 12.556 1.00 60.66 332 ALA A CA 1
ATOM 2461 C C . ALA A 1 332 ? -12.098 20.037 11.677 1.00 60.66 332 ALA A C 1
ATOM 2463 O O . ALA A 1 332 ? -12.070 19.661 10.503 1.00 60.66 332 ALA A O 1
ATOM 2464 N N . GLU A 1 333 ? -11.060 20.660 12.242 1.00 66.19 333 GLU A N 1
ATOM 2465 C CA . GLU A 1 333 ? -9.798 20.923 11.540 1.00 66.19 333 GLU A CA 1
ATOM 2466 C C . GLU A 1 333 ? -9.010 19.630 11.301 1.00 66.19 333 GLU A C 1
ATOM 2468 O O . GLU A 1 333 ? -8.492 19.422 10.203 1.00 66.19 333 GLU A O 1
ATOM 2473 N N . ASP A 1 334 ? -8.974 18.721 12.277 1.00 68.62 334 ASP A N 1
ATOM 2474 C CA . ASP A 1 334 ? -8.316 17.420 12.140 1.00 68.62 334 ASP A CA 1
ATOM 2475 C C . ASP A 1 334 ? -8.998 16.517 11.106 1.00 68.62 334 ASP A C 1
ATOM 2477 O O . ASP A 1 334 ? -8.311 15.886 10.300 1.00 68.62 334 ASP A O 1
ATOM 2481 N N . LEU A 1 335 ? -10.335 16.505 11.055 1.00 73.50 335 LEU A N 1
ATOM 2482 C CA . LEU A 1 335 ? -11.083 15.800 10.008 1.00 73.50 335 LEU A CA 1
ATOM 2483 C C . LEU A 1 335 ? -10.809 16.388 8.617 1.00 73.50 335 LEU A C 1
ATOM 2485 O O . LEU A 1 335 ? -10.596 15.640 7.662 1.00 73.50 335 LEU A O 1
ATOM 2489 N N . SER A 1 336 ? -10.750 17.718 8.503 1.00 78.94 336 SER A N 1
ATOM 2490 C CA . SER A 1 336 ? -10.401 18.401 7.250 1.00 78.94 336 SER A CA 1
ATOM 2491 C C . SER A 1 336 ? -8.982 18.046 6.784 1.00 78.94 336 SER A C 1
ATOM 2493 O O . SER A 1 336 ? -8.762 17.700 5.619 1.00 78.94 336 SER A O 1
ATOM 2495 N N . ARG A 1 337 ? -8.011 18.034 7.707 1.00 80.94 337 ARG A N 1
ATOM 2496 C CA . ARG A 1 337 ? -6.629 17.613 7.426 1.00 80.94 337 ARG A CA 1
ATOM 2497 C C . ARG A 1 337 ? -6.548 16.140 7.026 1.00 80.94 337 ARG A C 1
ATOM 2499 O O . ARG A 1 337 ? -5.830 15.812 6.083 1.00 80.94 337 ARG A O 1
ATOM 2506 N N . ALA A 1 338 ? -7.297 15.262 7.690 1.00 85.06 338 ALA A N 1
ATOM 2507 C CA . ALA A 1 338 ? -7.346 13.842 7.356 1.00 85.06 338 ALA A CA 1
ATOM 2508 C C . ALA A 1 338 ? -7.912 13.606 5.946 1.00 85.06 338 ALA A C 1
ATOM 2510 O O . ALA A 1 338 ? -7.307 12.876 5.158 1.00 85.06 338 ALA A O 1
ATOM 2511 N N . ALA A 1 339 ? -9.008 14.283 5.591 1.00 84.69 339 ALA A N 1
ATOM 2512 C CA . ALA A 1 339 ? -9.580 14.236 4.247 1.00 84.69 339 ALA A CA 1
ATOM 2513 C C . ALA A 1 339 ? -8.595 14.754 3.180 1.00 84.69 339 ALA A C 1
ATOM 2515 O O . ALA A 1 339 ? -8.466 14.160 2.109 1.00 84.69 339 ALA A O 1
ATOM 2516 N N . ALA A 1 340 ? -7.834 15.814 3.482 1.00 88.56 340 ALA A N 1
ATOM 2517 C CA . ALA A 1 340 ? -6.807 16.334 2.580 1.00 88.56 340 ALA A CA 1
ATOM 2518 C C . ALA A 1 340 ? -5.670 15.325 2.327 1.00 88.56 340 ALA A C 1
ATOM 2520 O O . ALA A 1 340 ? -5.227 15.179 1.185 1.00 88.56 340 ALA A O 1
ATOM 2521 N N . ILE A 1 341 ? -5.227 14.600 3.364 1.00 89.44 341 ILE A N 1
ATOM 2522 C CA . ILE A 1 341 ? -4.232 13.520 3.236 1.00 89.44 341 ILE A CA 1
ATOM 2523 C C . ILE A 1 341 ? -4.776 12.394 2.351 1.00 89.44 341 ILE A C 1
ATOM 2525 O O . ILE A 1 341 ? -4.076 11.938 1.447 1.00 89.44 341 ILE A O 1
ATOM 2529 N N . VAL A 1 342 ? -6.021 11.960 2.577 1.00 91.50 342 VAL A N 1
ATOM 2530 C CA . VAL A 1 342 ? -6.664 10.922 1.757 1.00 91.50 342 VAL A CA 1
ATOM 2531 C C . VAL A 1 342 ? -6.699 11.338 0.288 1.00 91.50 342 VAL A C 1
ATOM 2533 O O . VAL A 1 342 ? -6.256 10.580 -0.572 1.00 91.50 342 VAL A O 1
ATOM 2536 N N . GLU A 1 343 ? -7.148 12.556 -0.007 1.00 88.56 343 GLU A N 1
ATOM 2537 C CA . GLU A 1 343 ? -7.253 13.052 -1.380 1.00 88.56 343 GLU A CA 1
ATOM 2538 C C . GLU A 1 343 ? -5.882 13.173 -2.074 1.00 88.56 343 GLU A C 1
ATOM 2540 O O . GLU A 1 343 ? -5.753 12.913 -3.274 1.00 88.56 343 GLU A O 1
ATOM 2545 N N . GLU A 1 344 ? -4.834 13.539 -1.332 1.00 88.00 344 GLU A N 1
ATOM 2546 C CA . GLU A 1 344 ? -3.460 13.528 -1.837 1.00 88.00 344 GLU A CA 1
ATOM 2547 C C . GLU A 1 344 ? -3.005 12.107 -2.214 1.00 88.00 344 GLU A C 1
ATOM 2549 O O . GLU A 1 344 ? -2.440 11.895 -3.293 1.00 88.00 344 GLU A O 1
ATOM 2554 N N . GLU A 1 345 ? -3.258 11.123 -1.348 1.00 86.69 345 GLU A N 1
ATOM 2555 C CA . GLU A 1 345 ? -2.858 9.734 -1.585 1.00 86.69 345 GLU A CA 1
ATOM 2556 C C . GLU A 1 345 ? -3.666 9.084 -2.717 1.00 86.69 345 GLU A C 1
ATOM 2558 O O . GLU A 1 345 ? -3.086 8.340 -3.510 1.00 86.69 345 GLU A O 1
ATOM 2563 N N . VAL A 1 346 ? -4.961 9.395 -2.858 1.00 87.19 346 VAL A N 1
ATOM 2564 C CA . VAL A 1 346 ? -5.791 8.939 -3.991 1.00 87.19 346 VAL A CA 1
ATOM 2565 C C . VAL A 1 346 ? -5.196 9.430 -5.310 1.00 87.19 346 VAL A C 1
ATOM 2567 O O . VAL A 1 346 ? -4.941 8.630 -6.212 1.00 87.19 346 VAL A O 1
ATOM 2570 N N . ARG A 1 347 ? -4.868 10.728 -5.407 1.00 81.12 347 ARG A N 1
ATOM 2571 C CA . ARG A 1 347 ? -4.205 11.296 -6.594 1.00 81.12 347 ARG A CA 1
ATOM 2572 C C . ARG A 1 347 ? -2.867 10.616 -6.881 1.00 81.12 347 ARG A C 1
ATOM 2574 O O . ARG A 1 347 ? -2.566 10.295 -8.031 1.00 81.12 347 ARG A O 1
ATOM 2581 N N . ARG A 1 348 ? -2.066 10.365 -5.843 1.00 79.81 348 ARG A N 1
ATOM 2582 C CA . ARG A 1 348 ? -0.771 9.681 -5.967 1.00 79.81 348 ARG A CA 1
ATOM 2583 C C . ARG A 1 348 ? -0.924 8.237 -6.454 1.00 79.81 348 ARG A C 1
ATOM 2585 O O . ARG A 1 348 ? -0.109 7.785 -7.259 1.00 79.81 348 ARG A O 1
ATOM 2592 N N . PHE A 1 349 ? -1.936 7.520 -5.973 1.00 80.56 349 PHE A N 1
ATOM 2593 C CA . PHE A 1 349 ? -2.238 6.155 -6.395 1.00 80.56 349 PHE A CA 1
ATOM 2594 C C . PHE A 1 349 ? -2.700 6.111 -7.855 1.00 80.56 349 PHE A C 1
ATOM 2596 O O . PHE A 1 349 ? -2.147 5.342 -8.641 1.00 80.56 349 PHE A O 1
ATOM 2603 N N . ALA A 1 350 ? -3.623 6.995 -8.244 1.00 75.38 350 ALA A N 1
ATOM 2604 C CA . ALA A 1 350 ? -4.112 7.094 -9.617 1.00 75.38 350 ALA A CA 1
ATOM 2605 C C . ALA A 1 350 ? -2.967 7.352 -10.612 1.00 75.38 350 ALA A C 1
ATOM 2607 O O . ALA A 1 350 ? -2.817 6.620 -11.587 1.00 75.38 350 ALA A O 1
ATOM 2608 N N . LEU A 1 351 ? -2.088 8.324 -10.332 1.00 70.44 351 LEU A N 1
ATOM 2609 C CA . LEU A 1 351 ? -0.921 8.613 -11.179 1.00 70.44 351 LEU A CA 1
ATOM 2610 C C . LEU A 1 351 ? 0.023 7.412 -11.335 1.00 70.44 351 LEU A C 1
ATOM 2612 O O . LEU A 1 351 ? 0.579 7.200 -12.412 1.00 70.44 351 LEU A O 1
ATOM 2616 N N . ARG A 1 352 ? 0.209 6.624 -10.271 1.00 73.00 352 ARG A N 1
ATOM 2617 C CA . ARG A 1 352 ? 1.052 5.426 -10.309 1.00 73.00 352 ARG A CA 1
ATOM 2618 C C . ARG A 1 352 ? 0.444 4.342 -11.196 1.00 73.00 352 ARG A C 1
ATOM 2620 O O . ARG A 1 352 ? 1.121 3.869 -12.102 1.00 73.00 352 ARG A O 1
ATOM 2627 N N . ARG A 1 353 ? -0.836 4.023 -10.992 1.00 74.31 353 ARG A N 1
ATOM 2628 C CA . ARG A 1 353 ? -1.563 3.015 -11.780 1.00 74.31 353 ARG A CA 1
ATOM 2629 C C . ARG A 1 353 ? -1.601 3.375 -13.269 1.00 74.31 353 ARG A C 1
ATOM 2631 O O . ARG A 1 353 ? -1.426 2.507 -14.117 1.00 74.31 353 ARG A O 1
ATOM 2638 N N . ARG A 1 354 ? -1.731 4.667 -13.594 1.00 71.19 354 ARG A N 1
ATOM 2639 C CA . ARG A 1 354 ? -1.610 5.184 -14.972 1.00 71.19 354 ARG A CA 1
ATOM 2640 C C . ARG A 1 354 ? -0.238 4.921 -15.575 1.00 71.19 354 ARG A C 1
ATOM 2642 O O . ARG A 1 354 ? -0.133 4.448 -16.702 1.00 71.19 354 ARG A O 1
ATOM 2649 N N . ALA A 1 355 ? 0.821 5.241 -14.833 1.00 67.19 355 ALA A N 1
ATOM 2650 C CA . ALA A 1 355 ? 2.186 5.035 -15.301 1.00 67.19 355 ALA A CA 1
ATOM 2651 C C . ALA A 1 355 ? 2.482 3.550 -15.559 1.00 67.19 355 ALA A C 1
ATOM 2653 O O . ALA A 1 355 ? 3.138 3.234 -16.548 1.00 67.19 355 ALA A O 1
ATOM 2654 N N . GLU A 1 356 ? 1.970 2.661 -14.705 1.00 68.94 356 GLU A N 1
ATOM 2655 C CA . GLU A 1 356 ? 2.069 1.207 -14.867 1.00 68.94 356 GLU A CA 1
ATOM 2656 C C . GLU A 1 356 ? 1.296 0.723 -16.102 1.00 68.94 356 GLU A C 1
ATOM 2658 O O . GLU A 1 356 ? 1.845 -0.027 -16.905 1.00 68.94 356 GLU A O 1
ATOM 2663 N N . HIS A 1 357 ? 0.069 1.211 -16.314 1.00 70.06 357 HIS A N 1
ATOM 2664 C CA . HIS A 1 357 ? -0.752 0.843 -17.473 1.00 70.06 357 HIS A CA 1
ATOM 2665 C C . HIS A 1 357 ? -0.149 1.293 -18.815 1.00 70.06 357 HIS A C 1
ATOM 2667 O O . HIS A 1 357 ? -0.239 0.582 -19.811 1.00 70.06 357 HIS A O 1
ATOM 2673 N N . LEU A 1 358 ? 0.488 2.466 -18.854 1.00 72.00 358 LEU A N 1
ATOM 2674 C CA . LEU A 1 358 ? 1.092 3.014 -20.075 1.00 72.00 358 LEU A CA 1
ATOM 2675 C C . LEU A 1 358 ? 2.498 2.465 -20.365 1.00 72.00 358 LEU A C 1
ATOM 2677 O O . LEU A 1 358 ? 3.033 2.712 -21.448 1.00 72.00 358 LEU A O 1
ATOM 2681 N N . ALA A 1 359 ? 3.123 1.754 -19.421 1.00 71.25 359 ALA A N 1
ATOM 2682 C CA . ALA A 1 359 ? 4.505 1.300 -19.556 1.00 71.25 359 ALA A CA 1
ATOM 2683 C C . ALA A 1 359 ? 4.750 0.422 -20.804 1.00 71.25 359 ALA A C 1
ATOM 2685 O O . ALA A 1 359 ? 5.690 0.737 -21.537 1.00 71.25 359 ALA A O 1
ATOM 2686 N N . PRO A 1 360 ? 3.916 -0.589 -21.130 1.00 70.50 360 PRO A N 1
ATOM 2687 C CA . PRO A 1 360 ? 4.123 -1.417 -22.321 1.00 70.50 360 PRO A CA 1
ATOM 2688 C C . PRO A 1 360 ? 4.063 -0.626 -23.634 1.00 70.50 360 PRO A C 1
ATOM 2690 O O . PRO A 1 360 ? 4.891 -0.826 -24.523 1.00 70.50 360 PRO A O 1
ATOM 2693 N N . LEU A 1 361 ? 3.126 0.323 -23.739 1.00 75.50 361 LEU A N 1
ATOM 2694 C CA . LEU A 1 361 ? 3.001 1.193 -24.908 1.00 75.50 361 LEU A CA 1
ATOM 2695 C C . LEU A 1 361 ? 4.245 2.071 -25.073 1.00 75.50 361 LEU A C 1
ATOM 2697 O O . LEU A 1 361 ? 4.766 2.202 -26.176 1.00 75.50 361 LEU A O 1
ATOM 2701 N N . ILE A 1 362 ? 4.750 2.646 -23.978 1.00 76.81 362 ILE A N 1
ATOM 2702 C CA . ILE A 1 362 ? 5.974 3.456 -24.000 1.00 76.81 362 ILE A CA 1
ATOM 2703 C C . ILE A 1 362 ? 7.171 2.616 -24.456 1.00 76.81 362 ILE A C 1
ATOM 2705 O O . ILE A 1 362 ? 7.984 3.096 -25.247 1.00 76.81 362 ILE A O 1
ATOM 2709 N N . THR A 1 363 ? 7.279 1.373 -23.982 1.00 75.25 363 THR A N 1
ATOM 2710 C CA . THR A 1 363 ? 8.333 0.441 -24.399 1.00 75.25 363 THR A CA 1
ATOM 2711 C C . THR A 1 363 ? 8.240 0.130 -25.890 1.00 75.25 363 THR A C 1
ATOM 2713 O O . THR A 1 363 ? 9.237 0.237 -26.601 1.00 75.25 363 THR A O 1
ATOM 2716 N N . ALA A 1 364 ? 7.046 -0.177 -26.398 1.00 78.25 364 ALA A N 1
ATOM 2717 C CA . ALA A 1 364 ? 6.848 -0.453 -27.817 1.00 78.25 364 ALA A CA 1
ATOM 2718 C C . ALA A 1 364 ? 7.120 0.768 -28.708 1.00 78.25 364 ALA A C 1
ATOM 2720 O O . ALA A 1 364 ? 7.731 0.629 -29.765 1.00 78.25 364 ALA A O 1
ATOM 2721 N N . LEU A 1 365 ? 6.733 1.966 -28.262 1.00 82.25 365 LEU A N 1
ATOM 2722 C CA . LEU A 1 365 ? 7.002 3.220 -28.967 1.00 82.25 365 LEU A CA 1
ATOM 2723 C C . LEU A 1 365 ? 8.511 3.481 -29.086 1.00 82.25 365 LEU A C 1
ATOM 2725 O O . LEU A 1 365 ? 8.993 3.862 -30.151 1.00 82.25 365 LEU A O 1
ATOM 2729 N N . ARG A 1 366 ? 9.271 3.230 -28.011 1.00 80.88 366 ARG A N 1
ATOM 2730 C CA . ARG A 1 366 ? 10.741 3.323 -28.025 1.00 80.88 366 ARG A CA 1
ATOM 2731 C C . ARG A 1 366 ? 11.362 2.299 -28.969 1.00 80.88 366 ARG A C 1
ATOM 2733 O O . ARG A 1 366 ? 12.158 2.690 -29.818 1.00 80.88 366 ARG A O 1
ATOM 2740 N N . ARG A 1 367 ? 10.934 1.034 -28.885 1.00 83.00 367 ARG A N 1
ATOM 2741 C CA . ARG A 1 367 ? 11.400 -0.040 -29.777 1.00 83.00 367 ARG A CA 1
ATOM 2742 C C . ARG A 1 367 ? 11.153 0.304 -31.245 1.00 83.00 367 ARG A C 1
ATOM 2744 O O . ARG A 1 367 ? 12.049 0.170 -32.067 1.00 83.00 367 ARG A O 1
ATOM 2751 N N . ARG A 1 368 ? 9.970 0.828 -31.574 1.00 85.12 368 ARG A N 1
ATOM 2752 C CA . ARG A 1 368 ? 9.646 1.279 -32.933 1.00 85.12 368 ARG A CA 1
ATOM 2753 C C . ARG A 1 368 ? 10.568 2.400 -33.408 1.00 85.12 368 ARG A C 1
ATOM 2755 O O . ARG A 1 368 ? 10.987 2.401 -34.560 1.00 85.12 368 ARG A O 1
ATOM 2762 N N . GLY A 1 369 ? 10.911 3.335 -32.524 1.00 84.62 369 GLY A N 1
ATOM 2763 C CA . GLY A 1 369 ? 11.914 4.358 -32.810 1.00 84.62 369 GLY A CA 1
ATOM 2764 C C . GLY A 1 369 ? 13.288 3.764 -33.129 1.00 84.62 369 GLY A C 1
ATOM 2765 O O . GLY A 1 369 ? 13.909 4.142 -34.119 1.00 84.62 369 GLY A O 1
ATOM 2766 N N . GLU A 1 370 ? 13.746 2.807 -32.325 1.00 84.06 370 GLU A N 1
ATOM 2767 C CA . GLU A 1 370 ? 15.020 2.107 -32.535 1.00 84.06 370 GLU A CA 1
ATOM 2768 C C . GLU A 1 370 ? 15.036 1.316 -33.852 1.00 84.06 370 GLU A C 1
ATOM 2770 O O . GLU A 1 370 ? 16.021 1.377 -34.586 1.00 84.06 370 GLU A O 1
ATOM 2775 N N . GLU A 1 371 ? 13.934 0.645 -34.201 1.00 87.06 371 GLU A N 1
ATOM 2776 C CA . GLU A 1 371 ? 13.762 -0.052 -35.483 1.00 87.06 371 GLU A CA 1
ATOM 2777 C C . GLU A 1 371 ? 13.890 0.905 -36.678 1.00 87.06 371 GLU A C 1
ATOM 2779 O O . GLU A 1 371 ? 14.560 0.579 -37.658 1.00 87.06 371 GLU A O 1
ATOM 2784 N N . VAL A 1 372 ? 13.291 2.100 -36.593 1.00 90.56 372 VAL A N 1
ATOM 2785 C CA . VAL A 1 372 ? 13.404 3.132 -37.638 1.00 90.56 372 VAL A CA 1
ATOM 2786 C C . VAL A 1 372 ? 14.851 3.602 -37.782 1.00 90.56 372 VAL A C 1
ATOM 2788 O O . VAL A 1 372 ? 15.357 3.684 -38.900 1.00 90.56 372 VAL A O 1
ATOM 2791 N N . VAL A 1 373 ? 15.543 3.863 -36.666 1.00 89.12 373 VAL A N 1
ATOM 2792 C CA . VAL A 1 373 ? 16.963 4.251 -36.693 1.00 89.12 373 VAL A CA 1
ATOM 2793 C C . VAL A 1 373 ? 17.813 3.154 -37.334 1.00 89.12 373 VAL A C 1
ATOM 2795 O O . VAL A 1 373 ? 18.621 3.444 -38.214 1.00 89.12 373 VAL A O 1
ATOM 2798 N N . ALA A 1 374 ? 17.620 1.895 -36.935 1.00 86.19 374 ALA A N 1
ATOM 2799 C CA . ALA A 1 374 ? 18.370 0.767 -37.479 1.00 86.19 374 ALA A CA 1
ATOM 2800 C C . ALA A 1 374 ? 18.126 0.583 -38.986 1.00 86.19 374 ALA A C 1
ATOM 2802 O O . ALA A 1 374 ? 19.075 0.362 -39.740 1.00 86.19 374 ALA A O 1
ATOM 2803 N N . ALA A 1 375 ? 16.876 0.713 -39.439 1.00 91.50 375 ALA A N 1
ATOM 2804 C CA . ALA A 1 375 ? 16.518 0.601 -40.849 1.00 91.50 375 ALA A CA 1
ATOM 2805 C C . ALA A 1 375 ? 17.167 1.703 -41.702 1.00 91.50 375 ALA A C 1
ATOM 2807 O O . ALA A 1 375 ? 17.718 1.408 -42.764 1.00 91.50 375 ALA A O 1
ATOM 2808 N N . GLU A 1 376 ? 17.156 2.952 -41.232 1.00 93.25 376 GLU A N 1
ATOM 2809 C CA . GLU A 1 376 ? 17.773 4.069 -41.954 1.00 93.25 376 GLU A CA 1
ATOM 2810 C C . GLU A 1 376 ? 19.304 3.960 -41.979 1.00 93.25 376 GLU A C 1
ATOM 2812 O O . GLU A 1 376 ? 19.907 4.090 -43.043 1.00 93.25 376 GLU A O 1
ATOM 2817 N N . LEU A 1 377 ? 19.950 3.619 -40.859 1.00 89.75 377 LEU A N 1
ATOM 2818 C CA . LEU A 1 377 ? 21.402 3.385 -40.836 1.00 89.75 377 LEU A CA 1
ATOM 2819 C C . LEU A 1 377 ? 21.810 2.246 -41.779 1.00 89.75 377 LEU A C 1
ATOM 2821 O O . LEU A 1 377 ? 22.786 2.366 -42.518 1.00 89.75 377 LEU A O 1
ATOM 2825 N N . GLN A 1 378 ? 21.029 1.163 -41.815 1.00 90.75 378 GLN A N 1
ATOM 2826 C CA . GLN A 1 378 ? 21.264 0.054 -42.736 1.00 90.75 378 GLN A CA 1
ATOM 2827 C C . GLN A 1 378 ? 21.081 0.468 -44.201 1.00 90.75 378 GLN A C 1
ATOM 2829 O O . GLN A 1 378 ? 21.815 -0.008 -45.071 1.00 90.75 378 GLN A O 1
ATOM 2834 N N . ARG A 1 379 ? 20.121 1.353 -44.494 1.00 93.56 379 ARG A N 1
ATOM 2835 C CA . ARG A 1 379 ? 19.872 1.866 -45.847 1.00 93.56 379 ARG A CA 1
ATOM 2836 C C . ARG A 1 379 ? 21.061 2.657 -46.387 1.00 93.56 379 ARG A C 1
ATOM 2838 O O . ARG A 1 379 ? 21.379 2.517 -47.562 1.00 93.56 379 ARG A O 1
ATOM 2845 N N . PHE A 1 380 ? 21.729 3.422 -45.526 1.00 91.44 380 PHE A N 1
ATOM 2846 C CA . PHE A 1 380 ? 22.910 4.222 -45.863 1.00 91.44 380 PHE A CA 1
ATOM 2847 C C . PHE A 1 380 ? 24.238 3.519 -45.546 1.00 91.44 380 PHE A C 1
ATOM 2849 O O . PHE A 1 380 ? 25.294 4.146 -45.548 1.00 91.44 380 PHE A O 1
ATOM 2856 N N . ARG A 1 381 ? 24.226 2.204 -45.284 1.00 88.94 381 ARG A N 1
ATOM 2857 C CA . ARG A 1 381 ? 25.424 1.453 -44.867 1.00 88.94 381 ARG A CA 1
ATOM 2858 C C . ARG A 1 381 ? 26.619 1.613 -45.811 1.00 88.94 381 ARG A C 1
ATOM 2860 O O . ARG A 1 381 ? 27.753 1.573 -45.352 1.00 88.94 381 ARG A O 1
ATOM 2867 N N . SER A 1 382 ? 26.378 1.742 -47.118 1.00 89.25 382 SER A N 1
ATOM 2868 C CA . SER A 1 382 ? 27.418 1.874 -48.146 1.00 89.25 382 SER A CA 1
ATOM 2869 C C . SER A 1 382 ? 28.126 3.219 -48.063 1.00 89.25 382 SER A C 1
ATOM 2871 O O . SER A 1 382 ? 29.347 3.278 -48.138 1.00 89.25 382 SER A O 1
ATOM 2873 N N . GLU A 1 383 ? 27.358 4.284 -47.873 1.00 87.12 383 GLU A N 1
ATOM 2874 C CA . GLU A 1 383 ? 27.823 5.656 -47.723 1.00 87.12 383 GLU A CA 1
ATOM 2875 C C . GLU A 1 383 ? 28.480 5.874 -46.353 1.00 87.12 383 GLU A C 1
ATOM 2877 O O . GLU A 1 383 ? 29.463 6.599 -46.237 1.00 87.12 383 GLU A O 1
ATOM 2882 N N . LEU A 1 384 ? 27.981 5.200 -45.315 1.00 86.81 384 LEU A N 1
ATOM 2883 C CA . LEU A 1 384 ? 28.568 5.231 -43.974 1.00 86.81 384 LEU A CA 1
ATOM 2884 C C . LEU A 1 384 ? 29.842 4.382 -43.865 1.00 86.81 384 LEU A C 1
ATOM 2886 O O . LEU A 1 384 ? 30.633 4.596 -42.952 1.00 86.81 384 LEU A O 1
ATOM 2890 N N . ALA A 1 385 ? 30.068 3.431 -44.778 1.00 85.81 385 ALA A N 1
ATOM 2891 C CA . ALA A 1 385 ? 31.266 2.588 -44.774 1.00 85.81 385 ALA A CA 1
ATOM 2892 C C . ALA A 1 385 ? 32.548 3.349 -45.149 1.00 85.81 385 ALA A C 1
ATOM 2894 O O . ALA A 1 385 ? 33.635 2.868 -44.844 1.00 85.81 385 ALA A O 1
ATOM 2895 N N . SER A 1 386 ? 32.431 4.507 -45.810 1.00 88.94 386 SER A N 1
ATOM 2896 C CA . SER A 1 386 ? 33.570 5.378 -46.127 1.00 88.94 386 SER A CA 1
ATOM 2897 C C . SER A 1 386 ? 33.942 6.359 -45.012 1.00 88.94 386 SER A C 1
ATOM 2899 O O . SER A 1 386 ? 34.916 7.086 -45.176 1.00 88.94 386 SER A O 1
ATOM 2901 N N . LEU A 1 387 ? 33.165 6.415 -43.926 1.00 90.75 387 LEU A N 1
ATOM 2902 C CA . LEU A 1 387 ? 33.441 7.277 -42.777 1.00 90.75 387 LEU A CA 1
ATOM 2903 C C . LEU A 1 387 ? 34.439 6.621 -41.822 1.00 90.75 387 LEU A C 1
ATOM 2905 O O . LEU A 1 387 ? 34.446 5.395 -41.665 1.00 90.75 387 LEU A O 1
ATOM 2909 N N . GLU A 1 388 ? 35.227 7.443 -41.131 1.00 88.94 388 GLU A N 1
ATOM 2910 C CA . GLU A 1 388 ? 36.054 6.962 -40.026 1.00 88.94 388 GLU A CA 1
ATOM 2911 C C . GLU A 1 388 ? 35.165 6.449 -38.871 1.00 88.94 388 GLU A C 1
ATOM 2913 O O . GLU A 1 388 ? 34.016 6.887 -38.722 1.00 88.94 388 GLU A O 1
ATOM 2918 N N . PRO A 1 389 ? 35.650 5.524 -38.019 1.00 82.00 389 PRO A N 1
ATOM 2919 C CA . PRO A 1 389 ? 34.842 4.925 -36.953 1.00 82.00 389 PRO A CA 1
ATOM 2920 C C . PRO A 1 389 ? 34.146 5.942 -36.036 1.00 82.00 389 PRO A C 1
ATOM 2922 O O . PRO A 1 389 ? 32.975 5.756 -35.708 1.00 82.00 389 PRO A O 1
ATOM 2925 N N . GLU A 1 390 ? 34.839 7.029 -35.683 1.00 78.50 390 GLU A N 1
ATOM 2926 C CA . GLU A 1 390 ? 34.314 8.118 -34.846 1.00 78.50 390 GLU A CA 1
ATOM 2927 C C . GLU A 1 390 ? 33.205 8.916 -35.552 1.00 78.50 390 GLU A C 1
ATOM 2929 O O . GLU A 1 390 ? 32.205 9.288 -34.939 1.00 78.50 390 GLU A O 1
ATOM 2934 N N . GLU A 1 391 ? 33.337 9.148 -36.860 1.00 84.38 391 GLU A N 1
ATOM 2935 C CA . GLU A 1 391 ? 32.335 9.856 -37.663 1.00 84.38 391 GLU A CA 1
ATOM 2936 C C . GLU A 1 391 ? 31.074 9.007 -37.836 1.00 84.38 391 GLU A C 1
ATOM 2938 O O . GLU A 1 391 ? 29.953 9.508 -37.716 1.00 84.38 391 GLU A O 1
ATOM 2943 N N . ARG A 1 392 ? 31.244 7.699 -38.061 1.00 81.62 392 ARG A N 1
ATOM 2944 C CA . ARG A 1 392 ? 30.128 6.753 -38.123 1.00 81.62 392 ARG A CA 1
ATOM 2945 C C . ARG A 1 392 ? 29.380 6.704 -36.792 1.00 81.62 392 ARG A C 1
ATOM 2947 O O . ARG A 1 392 ? 28.155 6.789 -36.787 1.00 81.62 392 ARG A O 1
ATOM 2954 N N . GLU A 1 393 ? 30.098 6.630 -35.674 1.00 78.06 393 GLU A N 1
ATOM 2955 C CA . GLU A 1 393 ? 29.500 6.662 -34.336 1.00 78.06 393 GLU A CA 1
ATOM 2956 C C . GLU A 1 393 ? 28.746 7.976 -34.076 1.00 78.06 393 GLU A C 1
ATOM 2958 O O . GLU A 1 393 ? 27.623 7.950 -33.567 1.00 78.06 393 GLU A O 1
ATOM 2963 N N . ALA A 1 394 ? 29.296 9.118 -34.502 1.00 79.50 394 ALA A N 1
ATOM 2964 C CA . ALA A 1 394 ? 28.628 10.413 -34.398 1.00 79.50 394 ALA A CA 1
ATOM 2965 C C . ALA A 1 394 ? 27.319 10.470 -35.208 1.00 79.50 394 ALA A C 1
ATOM 2967 O O . ALA A 1 394 ? 26.317 11.007 -34.725 1.00 79.50 394 ALA A O 1
ATOM 2968 N N . VAL A 1 395 ? 27.288 9.885 -36.411 1.00 85.50 395 VAL A N 1
ATOM 2969 C CA . VAL A 1 395 ? 26.070 9.792 -37.236 1.00 85.50 395 VAL A CA 1
ATOM 2970 C C . VAL A 1 395 ? 25.028 8.875 -36.592 1.00 85.50 395 VAL A C 1
ATOM 2972 O O . VAL A 1 395 ? 23.849 9.234 -36.528 1.00 85.50 395 VAL A O 1
ATOM 2975 N N . GLU A 1 396 ? 25.438 7.722 -36.062 1.00 81.94 396 GLU A N 1
ATOM 2976 C CA . GLU A 1 396 ? 24.531 6.830 -35.333 1.00 81.94 396 GLU A CA 1
ATOM 2977 C C . GLU A 1 396 ? 23.959 7.500 -34.076 1.00 81.94 396 GLU A C 1
ATOM 2979 O O . GLU A 1 396 ? 22.756 7.416 -33.810 1.00 81.94 396 GLU A O 1
ATOM 2984 N N . ALA A 1 397 ? 24.800 8.200 -33.311 1.00 74.88 397 ALA A N 1
ATOM 2985 C CA . ALA A 1 397 ? 24.393 8.956 -32.133 1.00 74.88 397 ALA A CA 1
ATOM 2986 C C . ALA A 1 397 ? 23.425 10.095 -32.491 1.00 74.88 397 ALA A C 1
ATOM 2988 O O . ALA A 1 397 ? 22.431 10.296 -31.789 1.00 74.88 397 ALA A O 1
ATOM 2989 N N . LEU A 1 398 ? 23.657 10.797 -33.605 1.00 86.56 398 LEU A N 1
ATOM 2990 C CA . LEU A 1 398 ? 22.749 11.820 -34.124 1.00 86.56 398 LEU A CA 1
ATOM 2991 C C . LEU A 1 398 ? 21.381 11.223 -34.477 1.00 86.56 398 LEU A C 1
ATOM 2993 O O . LEU A 1 398 ? 20.358 11.758 -34.047 1.00 86.56 398 LEU A O 1
ATOM 2997 N N . ALA A 1 399 ? 21.350 10.105 -35.209 1.00 81.62 399 ALA A N 1
ATOM 2998 C CA . ALA A 1 399 ? 20.110 9.439 -35.608 1.00 81.62 399 ALA A CA 1
ATOM 2999 C C . ALA A 1 399 ? 19.299 8.964 -34.389 1.00 81.62 399 ALA A C 1
ATOM 3001 O O . ALA A 1 399 ? 18.109 9.280 -34.273 1.00 81.62 399 ALA A O 1
ATOM 3002 N N . ARG A 1 400 ? 19.954 8.292 -33.427 1.00 80.88 400 ARG A N 1
ATOM 3003 C CA . ARG A 1 400 ? 19.338 7.902 -32.144 1.00 80.88 400 ARG A CA 1
ATOM 3004 C C . ARG A 1 400 ? 18.837 9.124 -31.369 1.00 80.88 400 ARG A C 1
ATOM 3006 O O . ARG A 1 400 ? 17.718 9.112 -30.862 1.00 80.88 400 ARG A O 1
ATOM 3013 N N . GLY A 1 401 ? 19.629 10.195 -31.317 1.00 78.00 401 GLY A N 1
ATOM 3014 C CA . GLY A 1 401 ? 19.297 11.431 -30.609 1.00 78.00 401 GLY A CA 1
ATOM 3015 C C . GLY A 1 401 ? 18.090 12.171 -31.192 1.00 78.00 401 GLY A C 1
ATOM 3016 O O . GLY A 1 401 ? 17.268 12.685 -30.431 1.00 78.00 401 GLY A O 1
ATOM 3017 N N . ILE A 1 402 ? 17.942 12.206 -32.521 1.00 86.25 402 ILE A N 1
ATOM 3018 C CA . ILE A 1 402 ? 16.775 12.801 -33.192 1.00 86.25 402 ILE A CA 1
ATOM 3019 C C . ILE A 1 402 ? 15.505 12.038 -32.812 1.00 86.25 402 ILE A C 1
ATOM 3021 O O . ILE A 1 402 ? 14.535 12.651 -32.366 1.00 86.25 402 ILE A O 1
ATOM 3025 N N . VAL A 1 403 ? 15.516 10.708 -32.931 1.00 83.94 403 VAL A N 1
ATOM 3026 C CA . VAL A 1 403 ? 14.341 9.885 -32.615 1.00 83.94 403 VAL A CA 1
ATOM 3027 C C . VAL A 1 403 ? 14.001 9.940 -31.127 1.00 83.94 403 VAL A C 1
ATOM 3029 O O . VAL A 1 403 ? 12.838 10.127 -30.776 1.00 83.94 403 VAL A O 1
ATOM 3032 N N . ALA A 1 404 ? 14.999 9.887 -30.241 1.00 75.44 404 ALA A N 1
ATOM 3033 C CA . ALA A 1 404 ? 14.783 10.044 -28.804 1.00 75.44 404 ALA A CA 1
ATOM 3034 C C . ALA A 1 404 ? 14.111 11.386 -28.462 1.00 75.44 404 ALA A C 1
ATOM 3036 O O . ALA A 1 404 ? 13.162 11.410 -27.676 1.00 75.44 404 ALA A O 1
ATOM 3037 N N . LYS A 1 405 ? 14.547 12.492 -29.086 1.00 81.25 405 LYS A N 1
ATOM 3038 C CA . LYS A 1 405 ? 13.926 13.818 -28.913 1.00 81.25 405 LYS A CA 1
ATOM 3039 C C . LYS A 1 405 ? 12.497 13.865 -29.453 1.00 81.25 405 LYS A C 1
ATOM 3041 O O . LYS A 1 405 ? 11.621 14.384 -28.771 1.00 81.25 405 LYS A O 1
ATOM 3046 N N . LEU A 1 406 ? 12.249 13.291 -30.632 1.00 84.75 406 LEU A N 1
ATOM 3047 C CA . LEU A 1 406 ? 10.910 13.241 -31.233 1.00 84.75 406 LEU A CA 1
ATOM 3048 C C . LEU A 1 406 ? 9.913 12.432 -30.393 1.00 84.75 406 LEU A C 1
ATOM 3050 O O . LEU A 1 406 ? 8.740 12.792 -30.341 1.00 84.75 406 LEU A O 1
ATOM 3054 N N . LEU A 1 407 ? 10.360 11.360 -29.729 1.00 81.00 407 LEU A N 1
ATOM 3055 C CA . LEU A 1 407 ? 9.502 10.516 -28.890 1.00 81.00 407 LEU A CA 1
ATOM 3056 C C . LEU A 1 407 ? 9.345 11.038 -27.452 1.00 81.00 407 LEU A C 1
ATOM 3058 O O . LEU A 1 407 ? 8.359 10.704 -26.794 1.00 81.00 407 LEU A O 1
ATOM 3062 N N . HIS A 1 408 ? 10.278 11.855 -26.953 1.00 79.00 408 HIS A N 1
ATOM 3063 C CA . HIS A 1 408 ? 10.262 12.351 -25.574 1.00 79.00 408 HIS A CA 1
ATOM 3064 C C . HIS A 1 408 ? 8.989 13.141 -25.244 1.00 79.00 408 HIS A C 1
ATOM 3066 O O . HIS A 1 408 ? 8.249 12.755 -24.337 1.00 79.00 408 HIS A O 1
ATOM 3072 N N . ASP A 1 409 ? 8.710 14.210 -25.994 1.00 76.19 409 ASP A N 1
ATOM 3073 C CA . ASP A 1 409 ? 7.577 15.098 -25.715 1.00 76.19 409 ASP A CA 1
ATOM 3074 C C . ASP A 1 409 ? 6.222 14.378 -25.824 1.00 76.19 409 ASP A C 1
ATOM 3076 O O . ASP A 1 409 ? 5.418 14.509 -24.897 1.00 76.19 409 ASP A O 1
ATOM 3080 N N . PRO A 1 410 ? 5.951 13.546 -26.854 1.00 76.38 410 PRO A N 1
ATOM 3081 C CA . PRO A 1 410 ? 4.741 12.727 -26.901 1.00 76.38 410 PRO A CA 1
ATOM 3082 C C . PRO A 1 410 ? 4.592 11.778 -25.707 1.00 76.38 410 PRO A C 1
ATOM 3084 O O . PRO A 1 410 ? 3.501 11.679 -25.148 1.00 76.38 410 PRO A O 1
ATOM 3087 N N . ILE A 1 411 ? 5.671 11.115 -25.264 1.00 74.69 411 ILE A N 1
ATOM 3088 C CA . ILE A 1 411 ? 5.640 10.217 -24.094 1.00 74.69 411 ILE A CA 1
ATOM 3089 C C . ILE A 1 411 ? 5.344 11.000 -22.809 1.00 74.69 411 ILE A C 1
ATOM 3091 O O . ILE A 1 411 ? 4.569 10.540 -21.966 1.00 74.69 411 ILE A O 1
ATOM 3095 N N . VAL A 1 412 ? 5.968 12.167 -22.627 1.00 73.94 412 VAL A N 1
ATOM 3096 C CA . VAL A 1 412 ? 5.740 13.027 -21.456 1.00 73.94 412 VAL A CA 1
ATOM 3097 C C . VAL A 1 412 ? 4.304 13.544 -21.456 1.00 73.94 412 VAL A C 1
ATOM 3099 O O . VAL A 1 412 ? 3.603 13.400 -20.455 1.00 73.94 412 VAL A O 1
ATOM 3102 N N . ARG A 1 413 ? 3.820 14.053 -22.593 1.00 72.75 413 ARG A N 1
ATOM 3103 C CA . ARG A 1 413 ? 2.444 14.539 -22.736 1.00 72.75 413 ARG A CA 1
ATOM 3104 C C . ARG A 1 413 ? 1.409 13.438 -22.569 1.00 72.75 413 ARG A C 1
ATOM 3106 O O . ARG A 1 413 ? 0.393 13.692 -21.938 1.00 72.75 413 ARG A O 1
ATOM 3113 N N . LEU A 1 414 ? 1.667 12.216 -23.030 1.00 72.56 414 LEU A N 1
ATOM 3114 C CA . LEU A 1 414 ? 0.778 11.074 -22.796 1.00 72.56 414 LEU A CA 1
ATOM 3115 C C . LEU A 1 414 ? 0.605 10.784 -21.293 1.00 72.56 414 LEU A C 1
ATOM 3117 O O . LEU A 1 414 ? -0.504 10.491 -20.846 1.00 72.56 414 LEU A O 1
ATOM 3121 N N . LYS A 1 415 ? 1.675 10.914 -20.499 1.00 65.31 415 LYS A N 1
ATOM 3122 C CA . LYS A 1 415 ? 1.616 10.757 -19.034 1.00 65.31 415 LYS A CA 1
ATOM 3123 C C . LYS A 1 415 ? 0.864 11.901 -18.344 1.00 65.31 415 LYS A C 1
ATOM 3125 O O . LYS A 1 415 ? 0.254 11.672 -17.305 1.00 65.31 415 LYS A O 1
ATOM 3130 N N . GLU A 1 416 ? 0.920 13.111 -18.902 1.00 65.62 416 GLU A N 1
ATOM 3131 C CA . GLU A 1 416 ? 0.319 14.326 -18.328 1.00 65.62 416 GLU A CA 1
ATOM 3132 C C . GLU A 1 416 ? -1.151 14.553 -18.736 1.00 65.62 416 GLU A C 1
ATOM 3134 O O . GLU A 1 416 ? -1.948 14.988 -17.909 1.00 65.62 416 GLU A O 1
ATOM 3139 N N . LEU A 1 417 ? -1.521 14.271 -19.992 1.00 60.75 417 LEU A N 1
ATOM 3140 C CA . LEU A 1 417 ? -2.848 14.545 -20.581 1.00 60.75 417 LEU A CA 1
ATOM 3141 C C . LEU A 1 417 ? -3.898 13.467 -20.274 1.00 60.75 417 LEU A C 1
ATOM 3143 O O . LEU A 1 417 ? -5.085 13.657 -20.536 1.00 60.75 417 LEU A O 1
ATOM 3147 N N . SER A 1 418 ? -3.471 12.336 -19.722 1.00 56.62 418 SER A N 1
ATOM 3148 C CA . SER A 1 418 ? -4.335 11.211 -19.375 1.00 56.62 418 SER A CA 1
ATOM 3149 C C . SER A 1 418 ? -5.193 11.546 -18.145 1.00 56.62 418 SER A C 1
ATOM 3151 O O . SER A 1 418 ? -4.776 11.390 -16.994 1.00 56.62 418 SER A O 1
ATOM 3153 N N . THR A 1 419 ? -6.399 12.059 -18.400 1.00 53.22 419 THR A N 1
ATOM 3154 C CA . THR A 1 419 ? -7.491 12.194 -17.421 1.00 53.22 419 THR A CA 1
ATOM 3155 C C . THR A 1 419 ? -8.307 10.898 -17.340 1.00 53.22 419 THR A C 1
ATOM 3157 O O . THR A 1 419 ? -8.359 10.167 -18.335 1.00 53.22 419 THR A O 1
ATOM 3160 N N . PRO A 1 420 ? -8.991 10.611 -16.209 1.00 46.53 420 PRO A N 1
ATOM 3161 C CA . PRO A 1 420 ? -9.844 9.429 -16.086 1.00 46.53 420 PRO A CA 1
ATOM 3162 C C . PRO A 1 420 ? -10.780 9.283 -17.294 1.00 46.53 420 PRO A C 1
ATOM 3164 O O . PRO A 1 420 ? -11.550 10.189 -17.609 1.00 46.53 420 PRO A O 1
ATOM 3167 N N . GLY A 1 421 ? -10.676 8.155 -18.001 1.00 50.34 421 GLY A N 1
ATOM 3168 C CA . GLY A 1 421 ? -11.492 7.838 -19.179 1.00 50.34 421 GLY A CA 1
ATOM 3169 C C . GLY A 1 421 ? -10.929 8.278 -20.539 1.00 50.34 421 GLY A C 1
ATOM 3170 O O . GLY A 1 421 ? -11.300 7.675 -21.543 1.00 50.34 421 GLY A O 1
ATOM 3171 N N . SER A 1 422 ? -10.003 9.244 -20.611 1.00 56.56 422 SER A N 1
ATOM 3172 C CA . SER A 1 422 ? -9.383 9.670 -21.884 1.00 56.56 422 SER A CA 1
ATOM 3173 C C . SER A 1 422 ? -8.074 8.938 -22.202 1.00 56.56 422 SER A C 1
ATOM 3175 O O . SER A 1 422 ? -7.624 8.924 -23.346 1.00 56.56 422 SER A O 1
ATOM 3177 N N . GLU A 1 423 ? -7.475 8.291 -21.204 1.00 61.03 423 GLU A N 1
ATOM 3178 C CA . GLU A 1 423 ? -6.162 7.630 -21.277 1.00 61.03 423 GLU A CA 1
ATOM 3179 C C . GLU A 1 423 ? -6.112 6.566 -22.373 1.00 61.03 423 GLU A C 1
ATOM 3181 O O . GLU A 1 423 ? -5.187 6.543 -23.178 1.00 61.03 423 GLU A O 1
ATOM 3186 N N . ARG A 1 424 ? -7.160 5.736 -22.473 1.00 62.88 424 ARG A N 1
ATOM 3187 C CA . ARG A 1 424 ? -7.273 4.718 -23.528 1.00 62.88 424 ARG A CA 1
ATOM 3188 C C . ARG A 1 424 ? -7.371 5.336 -24.911 1.00 62.88 424 ARG A C 1
ATOM 3190 O O . ARG A 1 424 ? -6.823 4.784 -25.854 1.00 62.88 424 ARG A O 1
ATOM 3197 N N . THR A 1 425 ? -8.063 6.462 -25.042 1.00 67.38 425 THR A N 1
ATOM 3198 C CA . THR A 1 425 ? -8.215 7.150 -26.327 1.00 67.38 425 THR A CA 1
ATOM 3199 C C . THR A 1 425 ? -6.876 7.711 -26.789 1.00 67.38 425 THR A C 1
ATOM 3201 O O . THR A 1 425 ? -6.488 7.485 -27.930 1.00 67.38 425 THR A O 1
ATOM 3204 N N . HIS A 1 426 ? -6.132 8.368 -25.895 1.00 73.88 426 HIS A N 1
ATOM 3205 C CA . HIS A 1 426 ? -4.802 8.891 -26.209 1.00 73.88 426 HIS A CA 1
ATOM 3206 C C . HIS A 1 426 ? -3.789 7.771 -26.472 1.00 73.88 426 HIS A C 1
ATOM 3208 O O . HIS A 1 426 ? -3.022 7.854 -27.428 1.00 73.88 426 HIS A O 1
ATOM 3214 N N . ALA A 1 427 ? -3.811 6.709 -25.664 1.00 71.94 427 ALA A N 1
ATOM 3215 C CA . ALA A 1 427 ? -2.927 5.562 -25.815 1.00 71.94 427 ALA A CA 1
ATOM 3216 C C . ALA A 1 427 ? -3.201 4.786 -27.117 1.00 71.94 427 ALA A C 1
ATOM 3218 O O . ALA A 1 427 ? -2.260 4.473 -27.841 1.00 71.94 427 ALA A O 1
ATOM 3219 N N . ARG A 1 428 ? -4.476 4.554 -27.471 1.00 74.19 428 ARG A N 1
ATOM 3220 C CA . ARG A 1 428 ? -4.867 3.948 -28.759 1.00 74.19 428 ARG A CA 1
ATOM 3221 C C . ARG A 1 428 ? -4.497 4.824 -29.944 1.00 74.19 428 ARG A C 1
ATOM 3223 O O . ARG A 1 428 ? -3.953 4.316 -30.913 1.00 74.19 428 ARG A O 1
ATOM 3230 N N . LEU A 1 429 ? -4.751 6.130 -29.860 1.00 79.50 429 LEU A N 1
ATOM 3231 C CA . LEU A 1 429 ? -4.373 7.061 -30.920 1.00 79.50 429 LEU A CA 1
ATOM 3232 C C . LEU A 1 429 ? -2.860 7.015 -31.164 1.00 79.50 429 LEU A C 1
ATOM 3234 O O . LEU A 1 429 ? -2.429 6.953 -32.307 1.00 79.50 429 LEU A O 1
ATOM 3238 N N . LEU A 1 430 ? -2.053 6.995 -30.102 1.00 79.25 430 LEU A N 1
ATOM 3239 C CA . LEU A 1 430 ? -0.601 6.864 -30.221 1.00 79.25 430 LEU A CA 1
ATOM 3240 C C . LEU A 1 430 ? -0.172 5.502 -30.769 1.00 79.25 430 LEU A C 1
ATOM 3242 O O . LEU A 1 430 ? 0.714 5.463 -31.616 1.00 79.25 430 LEU A O 1
ATOM 3246 N N . ALA A 1 431 ? -0.808 4.406 -30.354 1.00 80.69 431 ALA A N 1
ATOM 3247 C CA . ALA A 1 431 ? -0.546 3.097 -30.945 1.00 80.69 431 ALA A CA 1
ATOM 3248 C C . ALA A 1 431 ? -0.827 3.100 -32.460 1.00 80.69 431 ALA A C 1
ATOM 3250 O O . ALA A 1 431 ? 0.028 2.686 -33.236 1.00 80.69 431 ALA A O 1
ATOM 3251 N N . GLN A 1 432 ? -1.954 3.670 -32.893 1.00 82.06 432 GLN A N 1
ATOM 3252 C CA . GLN A 1 432 ? -2.325 3.778 -34.309 1.00 82.06 432 GLN A CA 1
ATOM 3253 C C . GLN A 1 432 ? -1.391 4.694 -35.105 1.00 82.06 432 GLN A C 1
ATOM 3255 O O . GLN A 1 432 ? -0.983 4.348 -36.209 1.00 82.06 432 GLN A O 1
ATOM 3260 N N . LEU A 1 433 ? -1.017 5.851 -34.548 1.00 85.25 433 LEU A N 1
ATOM 3261 C CA . LEU A 1 433 ? -0.110 6.798 -35.207 1.00 85.25 433 LEU A CA 1
ATOM 3262 C C . LEU A 1 433 ? 1.284 6.207 -35.459 1.00 85.25 433 LEU A C 1
ATOM 3264 O O . LEU A 1 433 ? 1.955 6.627 -36.399 1.00 85.25 433 LEU A O 1
ATOM 3268 N N . PHE A 1 434 ? 1.716 5.256 -34.627 1.00 84.19 434 PHE A N 1
ATOM 3269 C CA . PHE A 1 434 ? 3.037 4.629 -34.708 1.00 84.19 434 PHE A CA 1
ATOM 3270 C C . PHE A 1 434 ? 3.006 3.175 -35.198 1.00 84.19 434 PHE A C 1
ATOM 3272 O O . PHE A 1 434 ? 4.055 2.526 -35.201 1.00 84.19 434 PHE A O 1
ATOM 3279 N N . ASP A 1 435 ? 1.845 2.691 -35.652 1.00 82.44 435 ASP A N 1
ATOM 3280 C CA . ASP A 1 435 ? 1.642 1.323 -36.151 1.00 82.44 435 ASP A CA 1
ATOM 3281 C C . ASP A 1 435 ? 2.080 0.253 -35.130 1.00 82.44 435 ASP A C 1
ATOM 3283 O O . ASP A 1 435 ? 2.845 -0.667 -35.419 1.00 82.44 435 ASP A O 1
ATOM 3287 N N . LEU A 1 436 ? 1.652 0.435 -33.877 1.00 82.50 436 LEU A N 1
ATOM 3288 C CA . LEU A 1 436 ? 1.929 -0.469 -32.765 1.00 82.50 436 LEU A CA 1
ATOM 3289 C C . LEU A 1 436 ? 0.735 -1.403 -32.503 1.00 82.50 436 LEU A C 1
ATOM 3291 O O . LEU A 1 436 ? -0.410 -0.976 -32.667 1.00 82.50 436 LEU A O 1
ATOM 3295 N N . PRO A 1 437 ? 0.973 -2.640 -32.022 1.00 72.69 437 PRO A N 1
ATOM 3296 C CA . PRO A 1 437 ? -0.100 -3.555 -31.641 1.00 72.69 437 PRO A CA 1
ATOM 3297 C C . PRO A 1 437 ? -1.048 -2.939 -30.597 1.00 72.69 437 PRO A C 1
ATOM 3299 O O . PRO A 1 437 ? -0.614 -2.407 -29.574 1.00 72.69 437 PRO A O 1
ATOM 3302 N N . GLU A 1 438 ? -2.358 -2.991 -30.848 1.00 63.53 438 GLU A N 1
ATOM 3303 C CA . GLU A 1 438 ? -3.361 -2.371 -29.966 1.00 63.53 438 GLU A CA 1
ATOM 3304 C C . GLU A 1 438 ? -3.537 -3.112 -28.622 1.00 63.53 438 GLU A C 1
ATOM 3306 O O . GLU A 1 438 ? -4.085 -2.545 -27.675 1.00 63.53 438 GLU A O 1
ATOM 3311 N N . ASP A 1 439 ? -3.026 -4.342 -28.514 1.00 61.59 439 ASP A N 1
ATOM 3312 C CA . ASP A 1 439 ? -3.046 -5.212 -27.330 1.00 61.59 439 ASP A CA 1
ATOM 3313 C C . ASP A 1 439 ? -1.899 -4.936 -26.337 1.00 61.59 439 ASP A C 1
ATOM 3315 O O . ASP A 1 439 ? -1.852 -5.513 -25.253 1.00 61.59 439 ASP A O 1
ATOM 3319 N N . LEU A 1 440 ? -0.985 -4.006 -26.639 1.00 61.72 440 LEU A N 1
ATOM 3320 C CA . LEU A 1 440 ? 0.147 -3.680 -25.759 1.00 61.72 440 LEU A CA 1
ATOM 3321 C C . LEU A 1 440 ? -0.279 -3.221 -24.360 1.00 61.72 440 LEU A C 1
ATOM 3323 O O . LEU A 1 440 ? 0.396 -3.521 -23.381 1.00 61.72 440 LEU A O 1
ATOM 3327 N N . LEU A 1 441 ? -1.406 -2.518 -24.246 1.00 56.69 441 LEU A N 1
ATOM 3328 C CA . LEU A 1 441 ? -1.948 -2.037 -22.966 1.00 56.69 441 LEU A CA 1
ATOM 3329 C C . LEU A 1 441 ? -2.478 -3.169 -22.067 1.00 56.69 441 LEU A C 1
ATOM 3331 O O . LEU A 1 441 ? -2.893 -2.913 -20.934 1.00 56.69 441 LEU A O 1
ATOM 3335 N N . GLU A 1 442 ? -2.470 -4.402 -22.570 1.00 51.84 442 GLU A N 1
ATOM 3336 C CA . GLU A 1 442 ? -2.962 -5.600 -21.901 1.00 51.84 442 GLU A CA 1
ATOM 3337 C C . GLU A 1 442 ? -1.808 -6.438 -21.286 1.00 51.84 442 GLU A C 1
ATOM 3339 O O . GLU A 1 442 ? -2.047 -7.316 -20.460 1.00 51.84 442 GLU A O 1
ATOM 3344 N N . ALA A 1 443 ? -0.535 -6.143 -21.593 1.00 40.31 443 ALA A N 1
ATOM 3345 C CA . ALA A 1 443 ? 0.627 -6.911 -21.114 1.00 40.31 443 ALA A CA 1
ATOM 3346 C C . ALA A 1 443 ? 1.198 -6.442 -19.748 1.00 40.31 443 ALA A C 1
ATOM 3348 O O . ALA A 1 443 ? 1.223 -5.256 -19.423 1.00 40.31 443 ALA A O 1
ATOM 3349 N N . ALA A 1 444 ? 1.697 -7.389 -18.938 1.00 35.66 444 ALA A N 1
ATOM 3350 C CA . ALA A 1 444 ? 2.242 -7.162 -17.590 1.00 35.66 444 ALA A CA 1
ATOM 3351 C C . ALA A 1 444 ? 3.681 -6.570 -17.575 1.00 35.66 444 ALA A C 1
ATOM 3353 O O . ALA A 1 444 ? 4.485 -6.936 -18.427 1.00 35.66 444 ALA A O 1
ATOM 3354 N N . PRO A 1 445 ? 4.043 -5.720 -16.585 1.00 35.62 445 PRO A N 1
ATOM 3355 C CA . PRO A 1 445 ? 5.358 -5.061 -16.507 1.00 35.62 445 PRO A CA 1
ATOM 3356 C C . PRO A 1 445 ? 6.513 -5.932 -15.964 1.00 35.62 445 PRO A C 1
ATOM 3358 O O . PRO A 1 445 ? 6.308 -6.779 -15.093 1.00 35.62 445 PRO A O 1
ATOM 3361 N N . GLU A 1 446 ? 7.732 -5.632 -16.437 1.00 32.88 446 GLU A N 1
ATOM 3362 C CA . GLU A 1 446 ? 9.049 -6.112 -15.967 1.00 32.88 446 GLU A CA 1
ATOM 3363 C C . GLU A 1 446 ? 9.575 -5.271 -14.770 1.00 32.88 446 GLU A C 1
ATOM 3365 O O . GLU A 1 446 ? 9.373 -4.054 -14.738 1.00 32.88 446 GLU A O 1
ATOM 3370 N N . HIS A 1 447 ? 10.278 -5.882 -13.797 1.00 39.19 447 HIS A N 1
ATOM 3371 C CA . HIS A 1 447 ? 10.792 -5.224 -12.570 1.00 39.19 447 HIS A CA 1
ATOM 3372 C C . HIS A 1 447 ? 12.331 -5.113 -12.521 1.00 39.19 447 HIS A C 1
ATOM 3374 O O . HIS A 1 447 ? 13.048 -5.875 -13.168 1.00 39.19 447 HIS A O 1
ATOM 3380 N N . ARG A 1 448 ? 12.857 -4.182 -11.701 1.00 42.19 448 ARG A N 1
ATOM 3381 C CA . ARG A 1 448 ? 14.296 -4.060 -11.390 1.00 42.19 448 ARG A CA 1
ATOM 3382 C C . ARG A 1 448 ? 14.637 -4.783 -10.074 1.00 42.19 448 ARG A C 1
ATOM 3384 O O . ARG A 1 448 ? 13.932 -4.570 -9.093 1.00 42.19 448 ARG A O 1
ATOM 3391 N N . PRO A 1 449 ? 15.732 -5.563 -9.996 1.00 39.41 449 PRO A N 1
ATOM 3392 C CA . PRO A 1 449 ? 16.106 -6.320 -8.792 1.00 39.41 449 PRO A CA 1
ATOM 3393 C C . PRO A 1 449 ? 16.356 -5.495 -7.527 1.00 39.41 449 PRO A C 1
ATOM 3395 O O . PRO A 1 449 ? 16.118 -5.980 -6.430 1.00 39.41 449 PRO A O 1
ATOM 3398 N N . GLU A 1 450 ? 16.827 -4.257 -7.675 1.00 42.84 450 GLU A N 1
ATOM 3399 C CA . GLU A 1 450 ? 17.060 -3.308 -6.572 1.00 42.84 450 GLU A CA 1
ATOM 3400 C C . GLU A 1 450 ? 15.760 -2.825 -5.893 1.00 42.84 450 GLU A C 1
ATOM 3402 O O . GLU A 1 450 ? 15.807 -2.283 -4.789 1.00 42.84 450 GLU A O 1
ATOM 3407 N N . ASP A 1 451 ? 14.612 -3.056 -6.541 1.00 44.78 451 ASP A N 1
ATOM 3408 C CA . ASP A 1 451 ? 13.271 -2.734 -6.047 1.00 44.78 451 ASP A CA 1
ATOM 3409 C C . ASP A 1 451 ? 12.520 -3.982 -5.521 1.00 44.78 451 ASP A C 1
ATOM 3411 O O . ASP A 1 451 ? 11.376 -3.867 -5.074 1.00 44.78 451 ASP A O 1
ATOM 3415 N N . LEU A 1 452 ? 13.134 -5.176 -5.573 1.00 51.66 452 LEU A N 1
ATOM 3416 C CA . LEU A 1 452 ? 12.544 -6.417 -5.059 1.00 51.66 452 LEU A CA 1
ATOM 3417 C C . LEU A 1 452 ? 12.705 -6.526 -3.530 1.00 51.66 452 LEU A C 1
ATOM 3419 O O . LEU A 1 452 ? 13.715 -6.076 -2.977 1.00 51.66 452 LEU A O 1
ATOM 3423 N N . PRO A 1 453 ? 11.744 -7.154 -2.826 1.00 51.88 453 PRO A N 1
ATOM 3424 C CA . PRO A 1 453 ? 11.915 -7.497 -1.420 1.00 51.88 453 PRO A CA 1
ATOM 3425 C C . PRO A 1 453 ? 13.153 -8.385 -1.191 1.00 51.88 453 PRO A C 1
ATOM 3427 O O . PRO A 1 453 ? 13.660 -9.075 -2.082 1.00 51.88 453 PRO A O 1
ATOM 3430 N N . ALA A 1 454 ? 13.688 -8.326 0.031 1.00 52.69 454 ALA A N 1
ATOM 3431 C CA . ALA A 1 454 ? 14.909 -9.044 0.393 1.00 52.69 454 ALA A CA 1
ATOM 3432 C C . ALA A 1 454 ? 14.732 -10.573 0.315 1.00 52.69 454 ALA A C 1
ATOM 3434 O O . ALA A 1 454 ? 15.675 -11.288 -0.036 1.00 52.69 454 ALA A O 1
ATOM 3435 N N . GLU A 1 455 ? 13.515 -11.045 0.578 1.00 56.75 455 GLU A N 1
ATOM 3436 C CA . GLU A 1 455 ? 13.068 -12.422 0.382 1.00 56.75 455 GLU A CA 1
ATOM 3437 C C . GLU A 1 455 ? 12.234 -12.510 -0.897 1.00 56.75 455 GLU A C 1
ATOM 3439 O O . GLU A 1 455 ? 11.504 -11.575 -1.232 1.00 56.75 455 GLU A O 1
ATOM 3444 N N . ASP A 1 456 ? 12.393 -13.608 -1.634 1.00 65.12 456 ASP A N 1
ATOM 3445 C CA . ASP A 1 456 ? 11.554 -13.894 -2.794 1.00 65.12 456 ASP A CA 1
ATOM 3446 C C . ASP A 1 456 ? 10.191 -14.434 -2.316 1.00 65.12 456 ASP A C 1
ATOM 3448 O O . ASP A 1 456 ? 10.104 -15.115 -1.293 1.00 65.12 456 ASP A O 1
ATOM 3452 N N . GLU A 1 457 ? 9.124 -14.102 -3.042 1.00 69.50 457 GLU A N 1
ATOM 3453 C CA . GLU A 1 457 ? 7.759 -14.546 -2.733 1.00 69.50 457 GLU A CA 1
ATOM 3454 C C . GLU A 1 457 ? 7.645 -16.081 -2.867 1.00 69.50 457 GLU A C 1
ATOM 3456 O O . GLU A 1 457 ? 8.176 -16.634 -3.838 1.00 69.50 457 GLU A O 1
ATOM 3461 N N . PRO A 1 458 ? 6.939 -16.790 -1.964 1.00 67.38 458 PRO A N 1
ATOM 3462 C CA . PRO A 1 458 ? 6.733 -18.231 -2.090 1.00 67.38 458 PRO A CA 1
ATOM 3463 C C . PRO A 1 458 ? 6.155 -18.622 -3.460 1.00 67.38 458 PRO A C 1
ATOM 3465 O O . PRO A 1 458 ? 5.178 -18.037 -3.925 1.00 67.38 458 PRO A O 1
ATOM 3468 N N . GLY A 1 459 ? 6.757 -19.620 -4.111 1.00 73.75 459 GLY A N 1
ATOM 3469 C CA . GLY A 1 459 ? 6.357 -20.083 -5.444 1.00 73.75 459 GLY A CA 1
ATOM 3470 C C . GLY A 1 459 ? 6.946 -19.285 -6.617 1.00 73.75 459 GLY A C 1
ATOM 3471 O O . GLY A 1 459 ? 6.719 -19.658 -7.770 1.00 73.75 459 GLY A O 1
ATOM 3472 N N . LEU A 1 460 ? 7.719 -18.220 -6.365 1.00 81.38 460 LEU A N 1
ATOM 3473 C CA . LEU A 1 460 ? 8.473 -17.485 -7.384 1.00 81.38 460 LEU A CA 1
ATOM 3474 C C . LEU A 1 460 ? 9.983 -17.661 -7.197 1.00 81.38 460 LEU A C 1
ATOM 3476 O O . LEU A 1 460 ? 10.513 -17.581 -6.093 1.00 81.38 460 LEU A O 1
ATOM 3480 N N . VAL A 1 461 ? 10.695 -17.823 -8.311 1.00 86.00 461 VAL A N 1
ATOM 3481 C CA . VAL A 1 461 ? 12.159 -17.928 -8.345 1.00 86.00 461 VAL A CA 1
ATOM 3482 C C . VAL A 1 461 ? 12.759 -16.892 -9.281 1.00 86.00 461 VAL A C 1
ATOM 3484 O O . VAL A 1 461 ? 12.166 -16.515 -10.294 1.00 86.00 461 VAL A O 1
ATOM 3487 N N . LEU A 1 462 ? 13.983 -16.457 -8.975 1.00 85.06 462 LEU A N 1
ATOM 3488 C CA . LEU A 1 462 ? 14.800 -15.676 -9.898 1.00 85.06 462 LEU A CA 1
ATOM 3489 C C . LEU A 1 462 ? 15.323 -16.589 -11.018 1.00 85.06 462 LEU A C 1
ATOM 3491 O O . LEU A 1 462 ? 16.414 -17.159 -10.921 1.00 85.06 462 LEU A O 1
ATOM 3495 N N . ALA A 1 463 ? 14.520 -16.730 -12.067 1.00 88.25 463 ALA A N 1
ATOM 3496 C CA . ALA A 1 463 ? 14.733 -17.638 -13.185 1.00 88.25 463 ALA A CA 1
ATOM 3497 C C . ALA A 1 463 ? 15.972 -17.291 -14.020 1.00 88.25 463 ALA A C 1
ATOM 3499 O O . ALA A 1 463 ? 16.716 -18.194 -14.387 1.00 88.25 463 ALA A O 1
ATOM 3500 N N . ALA A 1 464 ? 16.239 -16.004 -14.266 1.00 91.88 464 ALA A N 1
ATOM 3501 C CA . ALA A 1 464 ? 17.427 -15.574 -15.007 1.00 91.88 464 ALA A CA 1
ATOM 3502 C C . ALA A 1 464 ? 17.996 -14.239 -14.509 1.00 91.88 464 ALA A C 1
ATOM 3504 O O . ALA A 1 464 ? 17.244 -13.327 -14.147 1.00 91.88 464 ALA A O 1
ATOM 3505 N N . VAL A 1 465 ? 19.326 -14.113 -14.538 1.00 94.38 465 VAL A N 1
ATOM 3506 C CA . VAL A 1 465 ? 20.054 -12.860 -14.279 1.00 94.38 465 VAL A CA 1
ATOM 3507 C C . VAL A 1 465 ? 20.954 -12.539 -15.472 1.00 94.38 465 VAL A C 1
ATOM 3509 O O . VAL A 1 465 ? 22.020 -13.139 -15.583 1.00 94.38 465 VAL A O 1
ATOM 3512 N N . PRO A 1 466 ? 20.565 -11.596 -16.347 1.00 92.19 466 PRO A N 1
ATOM 3513 C CA . PRO A 1 466 ? 21.408 -11.145 -17.451 1.00 92.19 466 PRO A CA 1
ATOM 3514 C C . PRO A 1 466 ? 22.693 -10.453 -16.996 1.00 92.19 466 PRO A C 1
ATOM 3516 O O . PRO A 1 466 ? 22.863 -10.101 -15.824 1.00 92.19 466 PRO A O 1
ATOM 3519 N N . GLU A 1 467 ? 23.588 -10.214 -17.954 1.00 95.19 467 GLU A N 1
ATOM 3520 C CA . GLU A 1 467 ? 24.831 -9.488 -17.718 1.00 95.19 467 GLU A CA 1
ATOM 3521 C C . GLU A 1 467 ? 24.569 -8.108 -17.089 1.00 95.19 467 GLU A C 1
ATOM 3523 O O . GLU A 1 467 ? 23.717 -7.324 -17.522 1.00 95.19 467 GLU A O 1
ATOM 3528 N N . ARG A 1 468 ? 25.298 -7.832 -16.006 1.00 93.25 468 ARG A N 1
ATOM 3529 C CA . ARG A 1 468 ? 25.163 -6.617 -15.202 1.00 93.25 468 ARG A CA 1
ATOM 3530 C C . ARG A 1 468 ? 25.731 -5.412 -15.955 1.00 93.25 468 ARG A C 1
ATOM 3532 O O . ARG A 1 468 ? 26.892 -5.400 -16.346 1.00 93.25 468 ARG A O 1
ATOM 3539 N N . ALA A 1 469 ? 24.928 -4.356 -16.071 1.00 92.62 469 ALA A N 1
ATOM 3540 C CA . ALA A 1 469 ? 25.381 -3.046 -16.535 1.00 92.62 469 ALA A CA 1
ATOM 3541 C C . ALA A 1 469 ? 26.158 -2.305 -15.430 1.00 92.62 469 ALA A C 1
ATOM 3543 O O . ALA A 1 469 ? 26.131 -2.715 -14.272 1.00 92.62 469 ALA A O 1
ATOM 3544 N N . SER A 1 470 ? 26.796 -1.175 -15.762 1.00 93.25 470 SER A N 1
ATOM 3545 C CA . SER A 1 470 ? 27.639 -0.436 -14.808 1.00 93.25 470 SER A CA 1
ATOM 3546 C C . SER A 1 470 ? 26.953 -0.223 -13.443 1.00 93.25 470 SER A C 1
ATOM 3548 O O . SER A 1 470 ? 25.882 0.397 -13.384 1.00 93.25 470 SER A O 1
ATOM 3550 N N . PRO A 1 471 ? 27.565 -0.707 -12.346 1.00 93.38 471 PRO A N 1
ATOM 3551 C CA . PRO A 1 471 ? 27.015 -0.593 -11.001 1.00 93.38 471 PRO A CA 1
ATOM 3552 C C . PRO A 1 471 ? 27.212 0.799 -10.409 1.00 93.38 471 PRO A C 1
ATOM 3554 O O . PRO A 1 471 ? 26.682 1.071 -9.340 1.00 93.38 471 PRO A O 1
ATOM 3557 N N . LEU A 1 472 ? 27.980 1.673 -11.060 1.00 95.88 472 LEU A N 1
ATOM 3558 C CA . LEU A 1 472 ? 28.400 2.951 -10.500 1.00 95.88 472 LEU A CA 1
ATOM 3559 C C . LEU A 1 472 ? 27.249 3.957 -10.412 1.00 95.88 472 LEU A C 1
ATOM 3561 O O . LEU A 1 472 ? 26.267 3.905 -11.158 1.00 95.88 472 LEU A O 1
ATOM 3565 N N . ASP A 1 473 ? 27.399 4.915 -9.507 1.00 96.12 473 ASP A N 1
ATOM 3566 C CA . ASP A 1 473 ? 26.636 6.156 -9.532 1.00 96.12 473 ASP A CA 1
ATOM 3567 C C . ASP A 1 473 ? 27.381 7.212 -10.365 1.00 96.12 473 ASP A C 1
ATOM 3569 O O . ASP A 1 473 ? 28.586 7.138 -10.578 1.00 96.12 473 ASP A O 1
ATOM 3573 N N . VAL A 1 474 ? 26.646 8.201 -10.857 1.00 95.00 474 VAL A N 1
ATOM 3574 C CA . VAL A 1 474 ? 27.132 9.303 -11.685 1.00 95.00 474 VAL A CA 1
ATOM 3575 C C . VAL A 1 474 ? 26.665 10.601 -11.050 1.00 95.00 474 VAL A C 1
ATOM 3577 O O . VAL A 1 474 ? 25.463 10.796 -10.831 1.00 95.00 474 VAL A O 1
ATOM 3580 N N . LEU A 1 475 ? 27.613 11.490 -10.768 1.00 94.88 475 LEU A N 1
ATOM 3581 C CA . LEU A 1 475 ? 27.341 12.866 -10.387 1.00 94.88 475 LEU A CA 1
ATOM 3582 C C . LEU A 1 475 ? 27.129 13.683 -11.660 1.00 94.88 475 LEU A C 1
ATOM 3584 O O . LEU A 1 475 ? 27.991 13.716 -12.533 1.00 94.88 475 LEU A O 1
ATOM 3588 N N . VAL A 1 476 ? 25.985 14.349 -11.763 1.00 95.81 476 VAL A N 1
ATOM 3589 C CA . VAL A 1 476 ? 25.675 15.250 -12.873 1.00 95.81 476 VAL A CA 1
ATOM 3590 C C . VAL A 1 476 ? 25.553 16.659 -12.324 1.00 95.81 476 VAL A C 1
ATOM 3592 O O . VAL A 1 476 ? 24.678 16.919 -11.499 1.00 95.81 476 VAL A O 1
ATOM 3595 N N . THR A 1 477 ? 26.427 17.559 -12.759 1.00 94.94 477 THR A N 1
ATOM 3596 C CA . THR A 1 477 ? 26.443 18.962 -12.320 1.00 94.94 477 THR A CA 1
ATOM 3597 C C . THR A 1 477 ? 25.875 19.873 -13.403 1.00 94.94 477 THR A C 1
ATOM 3599 O O . THR A 1 477 ? 25.748 19.477 -14.560 1.00 94.94 477 THR A O 1
ATOM 3602 N N . ARG A 1 478 ? 25.513 21.110 -13.048 1.00 87.81 478 ARG A N 1
ATOM 3603 C CA . ARG A 1 478 ? 25.048 22.077 -14.054 1.00 87.81 478 ARG A CA 1
ATOM 3604 C C . ARG A 1 478 ? 26.187 22.611 -14.928 1.00 87.81 478 ARG A C 1
ATOM 3606 O O . ARG A 1 478 ? 25.964 22.864 -16.102 1.00 87.81 478 ARG A O 1
ATOM 3613 N N . ASN A 1 479 ? 27.384 22.771 -14.356 1.00 84.56 479 ASN A N 1
ATOM 3614 C CA . ASN A 1 479 ? 28.480 23.541 -14.960 1.00 84.56 479 ASN A CA 1
ATOM 3615 C C . ASN A 1 479 ? 29.830 22.789 -14.991 1.00 84.56 479 ASN A C 1
ATOM 3617 O O . ASN A 1 479 ? 30.875 23.423 -15.101 1.00 84.56 479 ASN A O 1
ATOM 3621 N N . GLY A 1 480 ? 29.849 21.464 -14.824 1.00 80.50 480 GLY A N 1
ATOM 3622 C CA . GLY A 1 480 ? 31.081 20.657 -14.829 1.00 80.50 480 GLY A CA 1
ATOM 3623 C C . GLY A 1 480 ? 31.742 20.486 -13.459 1.00 80.50 480 GLY A C 1
ATOM 3624 O O . GLY A 1 480 ? 32.290 19.423 -13.188 1.00 80.50 480 GLY A O 1
ATOM 3625 N N . GLU A 1 481 ? 31.605 21.456 -12.554 1.00 80.75 481 GLU A N 1
ATOM 3626 C CA . GLU A 1 481 ? 32.174 21.399 -11.200 1.00 80.75 481 GLU A CA 1
ATOM 3627 C C . GLU A 1 481 ? 31.103 21.524 -10.110 1.00 80.75 481 GLU A C 1
ATOM 3629 O O . GLU A 1 481 ? 30.083 22.198 -10.279 1.00 80.75 481 GLU A O 1
ATOM 3634 N N . LEU A 1 482 ? 31.342 20.878 -8.963 1.00 87.88 482 LEU A N 1
ATOM 3635 C CA . LEU A 1 482 ? 30.488 20.987 -7.781 1.00 87.88 482 LEU A CA 1
ATOM 3636 C C . LEU A 1 482 ? 31.060 22.032 -6.813 1.00 87.88 482 LEU A C 1
ATOM 3638 O O . LEU A 1 482 ? 31.903 21.706 -5.972 1.00 87.88 482 LEU A O 1
ATOM 3642 N N . ALA A 1 483 ? 30.587 23.274 -6.934 1.00 89.75 483 ALA A N 1
ATOM 3643 C CA . ALA A 1 483 ? 31.046 24.412 -6.138 1.00 89.75 483 ALA A CA 1
ATOM 3644 C C . ALA A 1 483 ? 30.881 24.201 -4.613 1.00 89.75 483 ALA A C 1
ATOM 3646 O O . ALA A 1 483 ? 30.031 23.411 -4.186 1.00 89.75 483 ALA A O 1
ATOM 3647 N N . PRO A 1 484 ? 31.666 24.900 -3.770 1.00 91.69 484 PRO A N 1
ATOM 3648 C CA . PRO A 1 484 ? 31.434 24.925 -2.329 1.00 91.69 484 PRO A CA 1
ATOM 3649 C C . PRO A 1 484 ? 30.029 25.436 -1.991 1.00 91.69 484 PRO A C 1
ATOM 3651 O O . PRO A 1 484 ? 29.575 26.417 -2.581 1.00 91.69 484 PRO A O 1
ATOM 3654 N N . GLY A 1 485 ? 29.334 24.785 -1.057 1.00 91.75 485 GLY A N 1
ATOM 3655 C CA . GLY A 1 485 ? 27.968 25.181 -0.680 1.00 91.75 485 GLY A CA 1
ATOM 3656 C C . GLY A 1 485 ? 26.871 24.767 -1.667 1.00 91.75 485 GLY A C 1
ATOM 3657 O O . GLY A 1 485 ? 25.714 25.139 -1.470 1.00 91.75 485 GLY A O 1
ATOM 3658 N N . ALA A 1 486 ? 27.205 24.009 -2.718 1.00 95.06 486 ALA A N 1
ATOM 3659 C CA . ALA A 1 486 ? 26.252 23.584 -3.740 1.00 95.06 486 ALA A CA 1
ATOM 3660 C C . ALA A 1 486 ? 25.078 22.772 -3.166 1.00 95.06 486 ALA A C 1
ATOM 3662 O O . ALA A 1 486 ? 25.207 22.063 -2.165 1.00 95.06 486 ALA A O 1
ATOM 3663 N N . VAL A 1 487 ? 23.930 22.841 -3.839 1.00 96.12 487 VAL A N 1
ATOM 3664 C CA . VAL A 1 487 ? 22.736 22.059 -3.509 1.00 96.12 487 VAL A CA 1
ATOM 3665 C C . VAL A 1 487 ? 22.711 20.775 -4.340 1.00 96.12 487 VAL A C 1
ATOM 3667 O O . VAL A 1 487 ? 22.512 20.819 -5.555 1.00 96.12 487 VAL A O 1
ATOM 3670 N N . VAL A 1 488 ? 22.849 19.610 -3.704 1.00 96.25 488 VAL A N 1
ATOM 3671 C CA . VAL A 1 488 ? 22.810 18.304 -4.379 1.00 96.25 488 VAL A CA 1
ATOM 3672 C C . VAL A 1 488 ? 21.449 17.627 -4.201 1.00 96.25 488 VAL A C 1
ATOM 3674 O O . VAL A 1 488 ? 20.948 17.427 -3.093 1.00 96.25 488 VAL A O 1
ATOM 3677 N N . GLY A 1 489 ? 20.834 17.252 -5.320 1.00 93.88 489 GLY A N 1
ATOM 3678 C CA . GLY A 1 489 ? 19.519 16.633 -5.385 1.00 93.88 489 GLY A CA 1
ATOM 3679 C C . GLY A 1 489 ? 19.551 15.108 -5.280 1.00 93.88 489 GLY A C 1
ATOM 3680 O O . GLY A 1 489 ? 19.928 14.419 -6.229 1.00 93.88 489 GLY A O 1
ATOM 3681 N N . THR A 1 490 ? 19.072 14.556 -4.163 1.00 90.44 490 THR A N 1
ATOM 3682 C CA . THR A 1 490 ? 18.839 13.110 -3.999 1.00 90.44 490 THR A CA 1
ATOM 3683 C C . THR A 1 490 ? 17.858 12.830 -2.856 1.00 90.44 490 THR A C 1
ATOM 3685 O O . THR A 1 490 ? 17.778 13.573 -1.882 1.00 90.44 490 THR A O 1
ATOM 3688 N N . SER A 1 491 ? 17.085 11.750 -2.973 1.00 84.88 491 SER A N 1
ATOM 3689 C CA . SER A 1 491 ? 16.195 11.231 -1.918 1.00 84.88 491 SER A CA 1
ATOM 3690 C C . SER A 1 491 ? 16.648 9.880 -1.348 1.00 84.88 491 SER A C 1
ATOM 3692 O O . SER A 1 491 ? 15.974 9.325 -0.489 1.00 84.88 491 SER A O 1
ATOM 3694 N N . SER A 1 492 ? 17.779 9.346 -1.820 1.00 88.25 492 SER A N 1
ATOM 3695 C CA . SER A 1 492 ? 18.365 8.100 -1.315 1.00 88.25 492 SER A CA 1
ATOM 3696 C C . SER A 1 492 ? 19.220 8.387 -0.084 1.00 88.25 492 SER A C 1
ATOM 3698 O O . SER A 1 492 ? 20.227 9.080 -0.214 1.00 88.25 492 SER A O 1
ATOM 3700 N N . LEU A 1 493 ? 18.864 7.817 1.073 1.00 87.56 493 LEU A N 1
ATOM 3701 C CA . LEU A 1 493 ? 19.637 7.957 2.317 1.00 87.56 493 LEU A CA 1
ATOM 3702 C C . LEU A 1 493 ? 21.090 7.479 2.151 1.00 87.56 493 LEU A C 1
ATOM 3704 O O . LEU A 1 493 ? 22.007 8.152 2.607 1.00 87.56 493 LEU A O 1
ATOM 3708 N N . ARG A 1 494 ? 21.313 6.390 1.396 1.00 92.19 494 ARG A N 1
ATOM 3709 C CA . ARG A 1 494 ? 22.652 5.905 1.004 1.00 92.19 494 ARG A CA 1
ATOM 3710 C C . ARG A 1 494 ? 23.477 6.991 0.312 1.00 92.19 494 ARG A C 1
ATOM 3712 O O . ARG A 1 494 ? 24.622 7.225 0.686 1.00 92.19 494 ARG A O 1
ATOM 3719 N N . ARG A 1 495 ? 22.913 7.631 -0.719 1.00 94.25 495 ARG A N 1
ATOM 3720 C CA . ARG A 1 495 ? 23.614 8.684 -1.473 1.00 94.25 495 ARG A CA 1
ATOM 3721 C C . ARG A 1 495 ? 23.816 9.930 -0.617 1.00 94.25 495 ARG A C 1
ATOM 3723 O O . ARG A 1 495 ? 24.885 10.515 -0.664 1.00 94.25 495 ARG A O 1
ATOM 3730 N N . GLN A 1 496 ? 22.807 10.323 0.160 1.00 93.31 496 GLN A N 1
ATOM 3731 C CA . GLN A 1 496 ? 22.877 11.484 1.052 1.00 93.31 496 GLN A CA 1
ATOM 3732 C C . GLN A 1 496 ? 24.033 11.354 2.049 1.00 93.31 496 GLN A C 1
ATOM 3734 O O . GLN A 1 496 ? 24.889 12.234 2.099 1.00 93.31 496 GLN A O 1
ATOM 3739 N N . ALA A 1 497 ? 24.103 10.226 2.758 1.00 93.31 497 ALA A N 1
ATOM 3740 C CA . ALA A 1 497 ? 25.141 9.969 3.746 1.00 93.31 497 ALA A CA 1
ATOM 3741 C C . ALA A 1 497 ? 26.552 9.966 3.132 1.00 93.31 497 ALA A C 1
ATOM 3743 O O . ALA A 1 497 ? 27.458 10.612 3.653 1.00 93.31 497 ALA A O 1
ATOM 3744 N N . GLN A 1 498 ? 26.740 9.292 1.992 1.00 95.62 498 GLN A N 1
ATOM 3745 C CA . GLN A 1 498 ? 28.048 9.229 1.330 1.00 95.62 498 GLN A CA 1
ATOM 3746 C C . GLN A 1 498 ? 28.479 10.586 0.752 1.00 95.62 498 GLN A C 1
ATOM 3748 O O . GLN A 1 498 ? 29.642 10.961 0.873 1.00 95.62 498 GLN A O 1
ATOM 3753 N N . ILE A 1 499 ? 27.548 11.372 0.199 1.00 94.69 499 ILE A N 1
ATOM 3754 C CA . ILE A 1 499 ? 27.847 12.731 -0.281 1.00 94.69 499 ILE A CA 1
ATOM 3755 C C . ILE A 1 499 ? 28.284 13.625 0.879 1.00 94.69 499 ILE A C 1
ATOM 3757 O O . ILE A 1 499 ? 29.334 14.248 0.775 1.00 94.69 499 ILE A O 1
ATOM 3761 N N . LEU A 1 500 ? 27.533 13.665 1.985 1.00 93.75 500 LEU A N 1
ATOM 3762 C CA . LEU A 1 500 ? 27.881 14.497 3.145 1.00 93.75 500 LEU A CA 1
ATOM 3763 C C . LEU A 1 500 ? 29.218 14.098 3.775 1.00 93.75 500 LEU A C 1
ATOM 3765 O O . LEU A 1 500 ? 29.951 14.957 4.259 1.00 93.75 500 LEU A O 1
ATOM 3769 N N . ARG A 1 501 ? 29.573 12.812 3.719 1.00 92.81 501 ARG A N 1
ATOM 3770 C CA . ARG A 1 501 ? 30.865 12.312 4.197 1.00 92.81 501 ARG A CA 1
ATOM 3771 C C . ARG A 1 501 ? 32.048 12.852 3.392 1.00 92.81 501 ARG A C 1
ATOM 3773 O O . ARG A 1 501 ? 33.066 13.208 3.978 1.00 92.81 501 ARG A O 1
ATOM 3780 N N . HIS A 1 502 ? 31.928 12.912 2.066 1.00 90.69 502 HIS A N 1
ATOM 3781 C CA . HIS A 1 502 ? 32.995 13.407 1.187 1.00 90.69 502 HIS A CA 1
ATOM 3782 C C . HIS A 1 502 ? 32.950 14.928 0.974 1.00 90.69 502 HIS A C 1
ATOM 3784 O O . HIS A 1 502 ? 33.975 15.545 0.689 1.00 90.69 502 HIS A O 1
ATOM 3790 N N . ARG A 1 503 ? 31.766 15.533 1.102 1.00 91.38 503 ARG A N 1
ATOM 3791 C CA . ARG A 1 503 ? 31.477 16.953 0.872 1.00 91.38 503 ARG A CA 1
ATOM 3792 C C . ARG A 1 503 ? 30.562 17.496 1.982 1.00 91.38 503 ARG A C 1
ATOM 3794 O O . ARG A 1 503 ? 29.388 17.764 1.737 1.00 91.38 503 ARG A O 1
ATOM 3801 N N . PRO A 1 504 ? 31.070 17.688 3.212 1.00 90.56 504 PRO A N 1
ATOM 3802 C CA . PRO A 1 504 ? 30.266 18.219 4.319 1.00 90.56 504 PRO A CA 1
ATOM 3803 C C . PRO A 1 504 ? 29.837 19.679 4.102 1.00 90.56 504 PRO A C 1
ATOM 3805 O O . PRO A 1 504 ? 28.997 20.200 4.828 1.00 90.56 504 PRO A O 1
ATOM 3808 N N . ASP A 1 505 ? 30.427 20.350 3.113 1.00 94.06 505 ASP A N 1
ATOM 3809 C CA . ASP A 1 505 ? 30.121 21.716 2.714 1.00 94.06 505 ASP A CA 1
ATOM 3810 C C . ASP A 1 505 ? 28.883 21.835 1.809 1.00 94.06 505 ASP A C 1
ATOM 3812 O O . ASP A 1 505 ? 28.394 22.948 1.625 1.00 94.06 505 ASP A O 1
ATOM 3816 N N . VAL A 1 506 ? 28.377 20.739 1.225 1.00 94.25 506 VAL A N 1
ATOM 3817 C CA . VAL A 1 506 ? 27.195 20.793 0.348 1.00 94.25 506 VAL A CA 1
ATOM 3818 C C . VAL A 1 506 ? 25.896 20.662 1.136 1.00 94.25 506 VAL A C 1
ATOM 3820 O O . VAL A 1 506 ? 25.833 20.029 2.188 1.00 94.25 506 VAL A O 1
ATOM 3823 N N . SER A 1 507 ? 24.821 21.225 0.592 1.00 94.62 507 SER A N 1
ATOM 3824 C CA . SER A 1 507 ? 23.471 21.041 1.124 1.00 94.62 507 SER A CA 1
ATOM 3825 C C . SER A 1 507 ? 22.696 20.026 0.290 1.00 94.62 507 SER A C 1
ATOM 3827 O O . SER A 1 507 ? 22.880 19.910 -0.921 1.00 94.62 507 SER A O 1
ATOM 3829 N N . LEU A 1 508 ? 21.813 19.262 0.930 1.00 94.38 508 LEU A N 1
ATOM 3830 C CA . LEU A 1 508 ? 21.009 18.251 0.253 1.00 94.38 508 LEU A CA 1
ATOM 3831 C C . LEU A 1 508 ? 19.581 18.744 0.058 1.00 94.38 508 LEU A C 1
ATOM 3833 O O . LEU A 1 508 ? 18.940 19.225 0.993 1.00 94.38 508 LEU A O 1
ATOM 3837 N N . LYS A 1 509 ? 19.044 18.546 -1.145 1.00 91.25 509 LYS A N 1
ATOM 3838 C CA . LYS A 1 509 ? 17.631 18.786 -1.444 1.00 91.25 509 LYS A CA 1
ATOM 3839 C C . LYS A 1 509 ? 16.966 17.483 -1.847 1.00 91.25 509 LYS A C 1
ATOM 3841 O O . LYS A 1 509 ? 17.427 16.778 -2.748 1.00 91.25 509 LYS A O 1
ATOM 3846 N N . ALA A 1 510 ? 15.851 17.167 -1.194 1.00 85.06 510 ALA A N 1
ATOM 3847 C CA . ALA A 1 510 ? 15.071 15.989 -1.532 1.00 85.06 510 ALA A CA 1
ATOM 3848 C C . ALA A 1 510 ? 14.598 16.081 -2.989 1.00 85.06 510 ALA A C 1
ATOM 3850 O O . ALA A 1 510 ? 13.794 16.941 -3.353 1.00 85.06 510 ALA A O 1
ATOM 3851 N N . LEU A 1 511 ? 15.095 15.170 -3.824 1.00 74.62 511 LEU A N 1
ATOM 3852 C CA . LEU A 1 511 ? 14.776 15.130 -5.244 1.00 74.62 511 LEU A CA 1
ATOM 3853 C C . LEU A 1 511 ? 14.170 13.773 -5.601 1.00 74.62 511 LEU A C 1
ATOM 3855 O O . LEU A 1 511 ? 14.815 12.728 -5.478 1.00 74.62 511 LEU A O 1
ATOM 3859 N N . ARG A 1 512 ? 12.904 13.797 -6.021 1.00 70.94 512 ARG A N 1
ATOM 3860 C CA . ARG A 1 512 ? 12.136 12.633 -6.488 1.00 70.94 512 ARG A CA 1
ATOM 3861 C C . ARG A 1 512 ? 11.768 12.807 -7.961 1.00 70.94 512 ARG A C 1
ATOM 3863 O O . ARG A 1 512 ? 11.740 13.926 -8.471 1.00 70.94 512 ARG A O 1
ATOM 3870 N N . GLY A 1 513 ? 11.477 11.693 -8.623 1.00 54.72 513 GLY A N 1
ATOM 3871 C CA . GLY A 1 513 ? 11.198 11.627 -10.060 1.00 54.72 513 GLY A CA 1
ATOM 3872 C C . GLY A 1 513 ? 12.134 10.653 -10.775 1.00 54.72 513 GLY A C 1
ATOM 3873 O O . GLY A 1 513 ? 13.071 10.132 -10.164 1.00 54.72 513 GLY A O 1
ATOM 3874 N N . ASN A 1 514 ? 11.870 10.402 -12.056 1.00 65.62 514 ASN A N 1
ATOM 3875 C CA . ASN A 1 514 ? 12.753 9.630 -12.935 1.00 65.62 514 ASN A CA 1
ATOM 3876 C C . ASN A 1 514 ? 13.987 10.455 -13.361 1.00 65.62 514 ASN A C 1
ATOM 3878 O O . ASN A 1 514 ? 14.094 11.631 -13.012 1.00 65.62 514 ASN A O 1
ATOM 3882 N N . VAL A 1 515 ? 14.915 9.829 -14.093 1.00 73.75 515 VAL A N 1
ATOM 3883 C CA . VAL A 1 515 ? 16.152 10.455 -14.605 1.00 73.75 515 VAL A CA 1
ATOM 3884 C C . VAL A 1 515 ? 15.859 11.794 -15.288 1.00 73.75 515 VAL A C 1
ATOM 3886 O O . VAL A 1 515 ? 16.368 12.816 -14.838 1.00 73.75 515 VAL A O 1
ATOM 3889 N N . ASP A 1 516 ? 14.949 11.811 -16.262 1.00 68.44 516 ASP A N 1
ATOM 3890 C CA . ASP A 1 516 ? 14.610 13.012 -17.038 1.00 68.44 516 ASP A CA 1
ATOM 3891 C C . ASP A 1 516 ? 14.097 14.157 -16.157 1.00 68.44 516 ASP A C 1
ATOM 3893 O O . ASP A 1 516 ? 14.484 15.311 -16.310 1.00 68.44 516 ASP A O 1
ATOM 3897 N N . THR A 1 517 ? 13.236 13.854 -15.183 1.00 69.88 517 THR A N 1
ATOM 3898 C CA . THR A 1 517 ? 12.693 14.878 -14.278 1.00 69.88 517 THR A CA 1
ATOM 3899 C C . THR A 1 517 ? 13.782 15.455 -13.383 1.00 69.88 517 THR A C 1
ATOM 3901 O O . THR A 1 517 ? 13.769 16.647 -13.096 1.00 69.88 517 THR A O 1
ATOM 3904 N N . ARG A 1 518 ? 14.737 14.632 -12.942 1.00 80.94 518 ARG A N 1
ATOM 3905 C CA . ARG A 1 518 ? 15.862 15.093 -12.120 1.00 80.94 518 ARG A CA 1
ATOM 3906 C C . ARG A 1 518 ? 16.823 15.960 -12.929 1.00 80.94 518 ARG A C 1
ATOM 3908 O O . ARG A 1 518 ? 17.254 16.985 -12.415 1.00 80.94 518 ARG A O 1
ATOM 3915 N N . LEU A 1 519 ? 17.097 15.589 -14.180 1.00 86.44 519 LEU A N 1
ATOM 3916 C CA . LEU A 1 519 ? 17.931 16.380 -15.087 1.00 86.44 519 LEU A CA 1
ATOM 3917 C C . LEU A 1 519 ? 17.273 17.720 -15.449 1.00 86.44 519 LEU A C 1
ATOM 3919 O O . LEU A 1 519 ? 17.919 18.752 -15.335 1.00 86.44 519 LEU A O 1
ATOM 3923 N N . ARG A 1 520 ? 15.964 17.754 -15.730 1.00 83.94 520 ARG A N 1
ATOM 3924 C CA . ARG A 1 520 ? 15.249 19.028 -15.944 1.00 83.94 520 ARG A CA 1
ATOM 3925 C C . ARG A 1 520 ? 15.310 19.954 -14.732 1.00 83.94 520 ARG A C 1
ATOM 3927 O O . ARG A 1 520 ? 15.450 21.158 -14.885 1.00 83.94 520 ARG A O 1
ATOM 3934 N N . LYS A 1 521 ? 15.213 19.410 -13.516 1.00 84.94 521 LYS A N 1
ATOM 3935 C CA . LYS A 1 521 ? 15.331 20.205 -12.280 1.00 84.94 521 LYS A CA 1
ATOM 3936 C C . LYS A 1 521 ? 16.743 20.750 -12.066 1.00 84.94 521 LYS A C 1
ATOM 3938 O O . LYS A 1 521 ? 16.894 21.853 -11.546 1.00 84.94 521 LYS A O 1
ATOM 3943 N N . LEU A 1 522 ? 17.760 19.994 -12.477 1.00 92.62 522 LEU A N 1
ATOM 3944 C CA . LEU A 1 522 ? 19.145 20.458 -12.514 1.00 92.62 522 LEU A CA 1
ATOM 3945 C C . LEU A 1 522 ? 19.308 21.629 -13.497 1.00 92.62 522 LEU A C 1
ATOM 3947 O O . LEU A 1 522 ? 19.869 22.664 -13.131 1.00 92.62 522 LEU A O 1
ATOM 3951 N N . GLU A 1 523 ? 18.781 21.483 -14.714 1.00 90.62 523 GLU A N 1
ATOM 3952 C CA . GLU A 1 523 ? 18.809 22.516 -15.760 1.00 90.62 523 GLU A CA 1
ATOM 3953 C C . GLU A 1 523 ? 18.035 23.776 -15.349 1.00 90.62 523 GLU A C 1
ATOM 3955 O O . GLU A 1 523 ? 18.519 24.889 -15.535 1.00 90.62 523 GLU A O 1
ATOM 3960 N N . ALA A 1 524 ? 16.869 23.611 -14.719 1.00 88.69 524 ALA A N 1
ATOM 3961 C CA . ALA A 1 524 ? 16.010 24.702 -14.257 1.00 88.69 524 ALA A CA 1
ATOM 3962 C C . ALA A 1 524 ? 16.573 25.486 -13.059 1.00 88.69 524 ALA A C 1
ATOM 3964 O O . ALA A 1 524 ? 15.955 26.449 -12.608 1.00 88.69 524 ALA A O 1
ATOM 3965 N N . GLY A 1 525 ? 17.718 25.083 -12.511 1.00 90.94 525 GLY A N 1
ATOM 3966 C CA . GLY A 1 525 ? 18.327 25.788 -11.392 1.00 90.94 525 GLY A CA 1
ATOM 3967 C C . GLY A 1 525 ? 17.832 25.367 -10.008 1.00 90.94 525 GLY A C 1
ATOM 3968 O O . GLY A 1 525 ? 18.208 25.989 -9.020 1.00 90.94 525 GLY A O 1
ATOM 3969 N N . GLU A 1 526 ? 16.993 24.330 -9.896 1.00 92.00 526 GLU A N 1
ATOM 3970 C CA . GLU A 1 526 ? 16.418 23.929 -8.604 1.00 92.00 526 GLU A CA 1
ATOM 3971 C C . GLU A 1 526 ? 17.430 23.252 -7.668 1.00 92.00 526 GLU A C 1
ATOM 3973 O O . GLU A 1 526 ? 17.206 23.220 -6.452 1.00 92.00 526 GLU A O 1
ATOM 3978 N N . VAL A 1 527 ? 18.473 22.656 -8.249 1.00 94.75 527 VAL A N 1
ATOM 3979 C CA . VAL A 1 527 ? 19.632 22.018 -7.606 1.00 94.75 527 VAL A CA 1
ATOM 3980 C C . VAL A 1 527 ? 20.856 22.231 -8.491 1.00 94.75 527 VAL A C 1
ATOM 3982 O O . VAL A 1 527 ? 20.715 22.359 -9.706 1.00 94.75 527 VAL A O 1
ATOM 3985 N N . ASP A 1 528 ? 22.050 22.241 -7.912 1.00 95.75 528 ASP A N 1
ATOM 3986 C CA . ASP A 1 528 ? 23.318 22.461 -8.625 1.00 95.75 528 ASP A CA 1
ATOM 3987 C C . ASP A 1 528 ? 23.950 21.164 -9.137 1.00 95.75 528 ASP A C 1
ATOM 3989 O O . ASP A 1 528 ? 24.731 21.182 -10.093 1.00 95.75 528 ASP A O 1
ATOM 3993 N N . ALA A 1 529 ? 23.575 20.031 -8.536 1.00 96.62 529 ALA A N 1
ATOM 3994 C CA . ALA A 1 529 ? 23.924 18.703 -9.019 1.00 96.62 529 ALA A CA 1
ATOM 3995 C C . ALA A 1 529 ? 22.870 17.652 -8.656 1.00 96.62 529 ALA A C 1
ATOM 3997 O O . ALA A 1 529 ? 22.073 17.835 -7.736 1.00 96.62 529 ALA A O 1
ATOM 3998 N N . VAL A 1 530 ? 22.888 16.516 -9.351 1.00 96.38 530 VAL A N 1
ATOM 3999 C CA . VAL A 1 530 ? 22.090 15.321 -9.040 1.00 96.38 530 VAL A CA 1
ATOM 4000 C C . VAL A 1 530 ? 22.957 14.071 -9.102 1.00 96.38 530 VAL A C 1
ATOM 4002 O O . VAL A 1 530 ? 23.923 14.023 -9.856 1.00 96.38 530 VAL A O 1
ATOM 4005 N N . VAL A 1 531 ? 22.592 13.038 -8.338 1.00 94.25 531 VAL A N 1
ATOM 4006 C CA . VAL A 1 531 ? 23.264 11.727 -8.395 1.00 94.25 531 VAL A CA 1
ATOM 4007 C C . VAL A 1 531 ? 22.316 10.666 -8.948 1.00 94.25 531 VAL A C 1
ATOM 4009 O O . VAL A 1 531 ? 21.207 10.457 -8.428 1.00 94.25 531 VAL A O 1
ATOM 4012 N N . LEU A 1 532 ? 22.752 9.992 -10.010 1.00 92.56 532 LEU A N 1
ATOM 4013 C CA . LEU A 1 532 ? 21.980 9.028 -10.799 1.00 92.56 532 LEU A CA 1
ATOM 4014 C C . LEU A 1 532 ? 22.755 7.714 -10.946 1.00 92.56 532 LEU A C 1
ATOM 4016 O O . LEU A 1 532 ? 23.973 7.722 -10.931 1.00 92.56 532 LEU A O 1
ATOM 4020 N N . ALA A 1 533 ? 22.069 6.584 -11.120 1.00 91.38 533 ALA A N 1
ATOM 4021 C CA . ALA A 1 533 ? 22.755 5.323 -11.415 1.00 91.38 533 ALA A CA 1
ATOM 4022 C C . ALA A 1 533 ? 23.246 5.320 -12.873 1.00 91.38 533 ALA A C 1
ATOM 4024 O O . ALA A 1 533 ? 22.460 5.635 -13.774 1.00 91.38 533 ALA A O 1
ATOM 4025 N N . ALA A 1 534 ? 24.493 4.907 -13.114 1.00 91.25 534 ALA A N 1
ATOM 4026 C CA . ALA A 1 534 ? 25.083 4.808 -14.450 1.00 91.25 534 ALA A CA 1
ATOM 4027 C C . ALA A 1 534 ? 24.253 3.895 -15.358 1.00 91.25 534 ALA A C 1
ATOM 4029 O O . ALA A 1 534 ? 23.866 4.294 -16.454 1.00 91.25 534 ALA A O 1
ATOM 4030 N N . ALA A 1 535 ? 23.870 2.711 -14.866 1.00 86.69 535 ALA A N 1
ATOM 4031 C CA . ALA A 1 535 ? 22.987 1.801 -15.594 1.00 86.69 535 ALA A CA 1
ATOM 4032 C C . ALA A 1 535 ? 21.652 2.449 -15.997 1.00 86.69 535 ALA A C 1
ATOM 4034 O O . ALA A 1 535 ? 21.119 2.152 -17.063 1.00 86.69 535 ALA A O 1
ATOM 4035 N N . GLY A 1 536 ? 21.111 3.350 -15.171 1.00 77.31 536 GLY A N 1
ATOM 4036 C CA . GLY A 1 536 ? 19.892 4.090 -15.492 1.00 77.31 536 GLY A CA 1
ATOM 4037 C C . GLY A 1 536 ? 20.076 5.049 -16.669 1.00 77.31 536 GLY A C 1
ATOM 4038 O O . GLY A 1 536 ? 19.190 5.134 -17.511 1.00 77.31 536 GLY A O 1
ATOM 4039 N N . LEU A 1 537 ? 21.219 5.733 -16.741 1.00 80.44 537 LEU A N 1
ATOM 4040 C CA . LEU A 1 537 ? 21.576 6.621 -17.852 1.00 80.44 537 LEU A CA 1
ATOM 4041 C C . LEU A 1 537 ? 21.819 5.830 -19.143 1.00 80.44 537 LEU A C 1
ATOM 4043 O O . LEU A 1 537 ? 21.204 6.127 -20.164 1.00 80.44 537 LEU A O 1
ATOM 4047 N N . VAL A 1 538 ? 22.629 4.770 -19.064 1.00 80.38 538 VAL A N 1
ATOM 4048 C CA . VAL A 1 538 ? 22.981 3.907 -20.204 1.00 80.38 538 VAL A CA 1
ATOM 4049 C C . VAL A 1 538 ? 21.738 3.275 -20.827 1.00 80.38 538 VAL A C 1
ATOM 4051 O O . VAL A 1 538 ? 21.521 3.406 -22.026 1.00 80.38 538 VAL A O 1
ATOM 4054 N N . ARG A 1 539 ? 20.867 2.657 -20.018 1.00 80.69 539 ARG A N 1
ATOM 4055 C CA . ARG A 1 539 ? 19.632 2.012 -20.509 1.00 80.69 539 ARG A CA 1
ATOM 4056 C C . ARG A 1 539 ? 18.644 3.000 -21.128 1.00 80.69 539 ARG A C 1
ATOM 4058 O O . ARG A 1 539 ? 17.813 2.607 -21.935 1.00 80.69 539 ARG A O 1
ATOM 4065 N N . LEU A 1 540 ? 18.693 4.266 -20.715 1.00 72.88 540 LEU A N 1
ATOM 4066 C CA . LEU A 1 540 ? 17.853 5.320 -21.280 1.00 72.88 540 LEU A CA 1
ATOM 4067 C C . LEU A 1 540 ? 18.509 6.023 -22.475 1.00 72.88 540 LEU A C 1
ATOM 4069 O O . LEU A 1 540 ? 17.852 6.870 -23.077 1.00 72.88 540 LEU A O 1
ATOM 4073 N N . GLY A 1 541 ? 19.766 5.704 -22.803 1.00 75.75 541 GLY A N 1
ATOM 4074 C CA . GLY A 1 541 ? 20.535 6.401 -23.833 1.00 75.75 541 GLY A CA 1
ATOM 4075 C C . GLY A 1 541 ? 20.789 7.874 -23.500 1.00 75.75 541 GLY A C 1
ATOM 4076 O O . GLY A 1 541 ? 20.924 8.695 -24.403 1.00 75.75 541 GLY A O 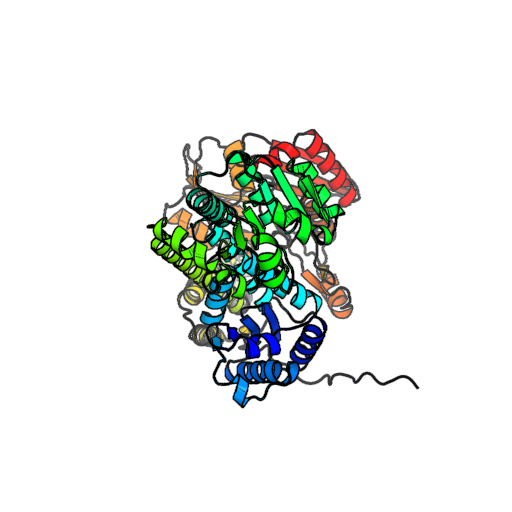1
ATOM 4077 N N . VAL A 1 542 ? 20.801 8.235 -22.213 1.00 78.56 542 VAL A N 1
ATOM 4078 C CA . VAL A 1 542 ? 20.964 9.621 -21.759 1.00 78.56 542 VAL A CA 1
ATOM 4079 C C . VAL A 1 542 ? 22.419 9.860 -21.385 1.00 78.56 542 VAL A C 1
ATOM 4081 O O . VAL A 1 542 ? 22.944 9.201 -20.490 1.00 78.56 542 VAL A O 1
ATOM 4084 N N . VAL A 1 543 ? 23.047 10.848 -22.023 1.00 83.38 543 VAL A N 1
ATOM 4085 C CA . VAL A 1 543 ? 24.423 11.276 -21.731 1.00 83.38 543 VAL A CA 1
ATOM 4086 C C . VAL A 1 543 ? 24.398 12.746 -21.306 1.00 83.38 543 VAL A C 1
ATOM 4088 O O . VAL A 1 543 ? 24.385 13.634 -22.159 1.00 83.38 543 VAL A O 1
ATOM 4091 N N . PRO A 1 544 ? 24.322 13.037 -19.997 1.00 83.31 544 PRO A N 1
ATOM 4092 C CA . PRO A 1 544 ? 24.357 14.411 -19.521 1.00 83.31 544 PRO A CA 1
ATOM 4093 C C . PRO A 1 544 ? 25.719 15.052 -19.816 1.00 83.31 544 PRO A C 1
ATOM 4095 O O . PRO A 1 544 ? 26.756 14.416 -19.640 1.00 83.31 544 PRO A O 1
ATOM 4098 N N . GLN A 1 545 ? 25.720 16.325 -20.215 1.00 81.69 545 GLN A N 1
ATOM 4099 C CA . GLN A 1 545 ? 26.927 17.047 -20.645 1.00 81.69 545 GLN A CA 1
ATOM 4100 C C . GLN A 1 545 ? 28.032 17.099 -19.575 1.00 81.69 545 GLN A C 1
ATOM 4102 O O . GLN A 1 545 ? 29.216 17.086 -19.899 1.00 81.69 545 GLN A O 1
ATOM 4107 N N . HIS A 1 546 ? 27.647 17.145 -18.300 1.00 90.94 546 HIS A N 1
ATOM 4108 C CA . HIS A 1 546 ? 28.554 17.264 -17.159 1.00 90.94 546 HIS A CA 1
ATOM 4109 C C . HIS A 1 546 ? 28.373 16.093 -16.187 1.00 90.94 546 HIS A C 1
ATOM 4111 O O . HIS A 1 546 ? 28.113 16.279 -14.997 1.00 90.94 546 HIS A O 1
ATOM 4117 N N . ALA A 1 547 ? 28.443 14.877 -16.728 1.00 91.19 547 ALA A N 1
ATOM 4118 C CA . ALA A 1 547 ? 28.359 13.628 -15.984 1.00 91.19 547 ALA A CA 1
ATOM 4119 C C . ALA A 1 547 ? 29.754 13.088 -15.637 1.00 91.19 547 ALA A C 1
ATOM 4121 O O . ALA A 1 547 ? 30.566 12.842 -16.525 1.00 91.19 547 ALA A O 1
ATOM 4122 N N . ALA A 1 548 ? 29.999 12.841 -14.352 1.00 91.50 548 ALA A N 1
ATOM 4123 C CA . ALA A 1 548 ? 31.208 12.194 -13.854 1.00 91.50 548 ALA A CA 1
ATOM 4124 C C . ALA A 1 548 ? 30.839 10.896 -13.110 1.00 91.50 548 ALA A C 1
ATOM 4126 O O . ALA A 1 548 ? 30.083 10.956 -12.132 1.00 91.50 548 ALA A O 1
ATOM 4127 N N . PRO A 1 549 ? 31.314 9.714 -13.554 1.00 92.44 549 PRO A N 1
ATOM 4128 C CA . PRO A 1 549 ? 31.122 8.478 -12.805 1.00 92.44 549 PRO A CA 1
ATOM 4129 C C . PRO A 1 549 ? 31.867 8.551 -11.471 1.00 92.44 549 PRO A C 1
ATOM 4131 O O . PRO A 1 549 ? 33.000 9.018 -11.409 1.00 92.44 549 PRO A O 1
ATOM 4134 N N . MET A 1 550 ? 31.220 8.076 -10.413 1.00 94.19 550 MET A N 1
ATOM 4135 C CA . MET A 1 550 ? 31.791 7.960 -9.076 1.00 94.19 550 MET A CA 1
ATOM 4136 C C . MET A 1 550 ? 32.307 6.535 -8.893 1.00 94.19 550 MET A C 1
ATOM 4138 O O . MET A 1 550 ? 31.578 5.570 -9.138 1.00 94.19 550 MET A O 1
ATOM 4142 N N . SER A 1 551 ? 33.557 6.392 -8.467 1.00 94.06 551 SER A N 1
ATOM 4143 C CA . SER A 1 551 ? 34.143 5.094 -8.133 1.00 94.06 551 SER A CA 1
ATOM 4144 C C . SER A 1 551 ? 33.416 4.443 -6.951 1.00 94.06 551 SER A C 1
ATOM 4146 O O . SER A 1 551 ? 32.763 5.108 -6.149 1.00 94.06 551 SER A O 1
ATOM 4148 N N . THR A 1 552 ? 33.574 3.130 -6.784 1.00 91.56 552 THR A N 1
ATOM 4149 C CA . THR A 1 552 ? 33.007 2.389 -5.639 1.00 91.56 552 THR A CA 1
ATOM 4150 C C . THR A 1 552 ? 33.608 2.803 -4.289 1.00 91.56 552 THR A C 1
ATOM 4152 O O . THR A 1 552 ? 33.019 2.527 -3.242 1.00 91.56 552 THR A O 1
ATOM 4155 N N . ALA A 1 553 ? 34.757 3.491 -4.305 1.00 88.75 553 ALA A N 1
ATOM 4156 C CA . ALA A 1 553 ? 35.359 4.114 -3.131 1.00 88.75 553 ALA A CA 1
ATOM 4157 C C . ALA A 1 553 ? 34.663 5.434 -2.753 1.00 88.75 553 ALA A C 1
ATOM 4159 O O . ALA A 1 553 ? 34.492 5.701 -1.568 1.00 88.75 553 ALA A O 1
ATOM 4160 N N . GLU A 1 554 ? 34.241 6.230 -3.742 1.00 90.81 554 GLU A N 1
ATOM 4161 C CA . GLU A 1 554 ? 33.522 7.501 -3.544 1.00 90.81 554 GLU A CA 1
ATOM 4162 C C . GLU A 1 554 ? 32.021 7.304 -3.293 1.00 90.81 554 GLU A C 1
ATOM 4164 O O . GLU A 1 554 ? 31.385 8.082 -2.583 1.00 90.81 554 GLU A O 1
ATOM 4169 N N . MET A 1 555 ? 31.429 6.290 -3.923 1.00 95.19 555 MET A N 1
ATOM 4170 C CA . MET A 1 555 ? 30.016 5.962 -3.797 1.00 95.19 555 MET A CA 1
ATOM 4171 C C . MET A 1 555 ? 29.827 4.454 -3.932 1.00 95.19 555 MET A C 1
ATOM 4173 O O . MET A 1 555 ? 29.704 3.907 -5.029 1.00 95.19 555 MET A O 1
ATOM 4177 N N . LEU A 1 556 ? 29.752 3.775 -2.793 1.00 96.00 556 LEU A N 1
ATOM 4178 C CA . LEU A 1 556 ? 29.405 2.365 -2.745 1.00 96.00 556 LEU A CA 1
ATOM 4179 C C . LEU A 1 556 ? 27.936 2.206 -3.186 1.00 96.00 556 LEU A C 1
ATOM 4181 O O . LEU A 1 556 ? 27.057 2.832 -2.569 1.00 96.00 556 LEU A O 1
ATOM 4185 N N . PRO A 1 557 ? 27.652 1.431 -4.252 1.00 95.38 557 PRO A N 1
ATOM 4186 C CA . PRO A 1 557 ? 26.342 1.371 -4.893 1.00 95.38 557 PRO A CA 1
ATOM 4187 C C . PRO A 1 557 ? 25.287 0.684 -4.025 1.00 95.38 557 PRO A C 1
ATOM 4189 O O . PRO A 1 557 ? 25.593 0.084 -2.997 1.00 95.38 557 PRO A O 1
ATOM 4192 N N . ALA A 1 558 ? 24.017 0.800 -4.419 1.00 92.62 558 ALA A N 1
ATOM 4193 C CA . ALA A 1 558 ? 22.959 0.024 -3.776 1.00 92.62 558 ALA A CA 1
ATOM 4194 C C . ALA A 1 558 ? 23.123 -1.474 -4.115 1.00 92.62 558 ALA A C 1
ATOM 4196 O O . ALA A 1 558 ? 23.544 -1.779 -5.237 1.00 92.62 558 ALA A O 1
ATOM 4197 N N . PRO A 1 559 ? 22.754 -2.396 -3.203 1.00 92.38 559 PRO A N 1
ATOM 4198 C CA . PRO A 1 559 ? 22.695 -3.820 -3.524 1.00 92.38 559 PRO A CA 1
ATOM 4199 C C . PRO A 1 559 ? 21.872 -4.065 -4.800 1.00 92.38 559 PRO A C 1
ATOM 4201 O O . PRO A 1 559 ? 20.756 -3.564 -4.931 1.00 92.38 559 PRO A O 1
ATOM 4204 N N . GLY A 1 560 ? 22.425 -4.805 -5.759 1.00 91.88 560 GLY A N 1
ATOM 4205 C CA . GLY A 1 560 ? 21.795 -5.116 -7.041 1.00 91.88 560 GLY A CA 1
ATOM 4206 C C . GLY A 1 560 ? 21.874 -4.017 -8.106 1.00 91.88 560 GLY A C 1
ATOM 4207 O O . GLY A 1 560 ? 21.384 -4.234 -9.218 1.00 91.88 560 GLY A O 1
ATOM 4208 N N . GLN A 1 561 ? 22.495 -2.860 -7.828 1.00 92.94 561 GLN A N 1
ATOM 4209 C CA . GLN A 1 561 ? 22.527 -1.743 -8.780 1.00 92.94 561 GLN A CA 1
ATOM 4210 C C . GLN A 1 561 ? 23.191 -2.154 -10.099 1.00 92.94 561 GLN A C 1
ATOM 4212 O O . GLN A 1 561 ? 24.299 -2.693 -10.119 1.00 92.94 561 GLN A O 1
ATOM 4217 N N . GLY A 1 562 ? 22.504 -1.898 -11.212 1.00 89.44 562 GLY A N 1
ATOM 4218 C CA . GLY A 1 562 ? 22.964 -2.268 -12.557 1.00 89.44 562 GLY A CA 1
ATOM 4219 C C . GLY A 1 562 ? 22.592 -3.683 -13.008 1.00 89.44 562 GLY A C 1
ATOM 4220 O O . GLY A 1 562 ? 22.754 -4.001 -14.187 1.00 89.44 562 GLY A O 1
ATOM 4221 N N . THR A 1 563 ? 22.008 -4.506 -12.140 1.00 92.25 563 THR A N 1
ATOM 4222 C CA . THR A 1 563 ? 21.541 -5.855 -12.488 1.00 92.25 563 THR A CA 1
ATOM 4223 C C . THR A 1 563 ? 20.096 -5.822 -13.013 1.00 92.25 563 THR A C 1
ATOM 4225 O O . THR A 1 563 ? 19.357 -4.861 -12.778 1.00 92.25 563 THR A O 1
ATOM 4228 N N . LEU A 1 564 ? 19.700 -6.835 -13.787 1.00 87.31 564 LEU A N 1
ATOM 4229 C CA . LEU A 1 564 ? 18.307 -7.155 -14.126 1.00 87.31 564 LEU A CA 1
ATOM 4230 C C . LEU A 1 564 ? 18.000 -8.572 -13.637 1.00 87.31 564 LEU A C 1
ATOM 4232 O O . LEU A 1 564 ? 18.907 -9.386 -13.500 1.00 87.31 564 LEU A O 1
ATOM 4236 N N . GLY A 1 565 ? 16.736 -8.853 -13.344 1.00 86.88 565 GLY A N 1
ATOM 4237 C CA . GLY A 1 565 ? 16.320 -10.138 -12.801 1.00 86.88 565 GLY A CA 1
ATOM 4238 C C . GLY A 1 565 ? 14.956 -10.507 -13.341 1.00 86.88 565 GLY A C 1
ATOM 4239 O O . GLY A 1 565 ? 14.024 -9.712 -13.251 1.00 86.88 565 GLY A O 1
ATOM 4240 N N . VAL A 1 566 ? 14.859 -11.701 -13.912 1.00 82.50 566 VAL A N 1
ATOM 4241 C CA . VAL A 1 566 ? 13.611 -12.240 -14.445 1.00 82.50 566 VAL A CA 1
ATOM 4242 C C . VAL A 1 566 ? 13.078 -13.255 -13.447 1.00 82.50 566 VAL A C 1
ATOM 4244 O O . VAL A 1 566 ? 13.777 -14.212 -13.114 1.00 82.50 566 VAL A O 1
ATOM 4247 N N . GLN A 1 567 ? 11.860 -13.037 -12.950 1.00 86.88 567 GLN A N 1
ATOM 4248 C CA . GLN A 1 567 ? 11.177 -13.973 -12.060 1.00 86.88 567 GLN A CA 1
ATOM 4249 C C . GLN A 1 567 ? 10.194 -14.842 -12.845 1.00 86.88 567 GLN A C 1
ATOM 4251 O O . GLN A 1 567 ? 9.517 -14.358 -13.752 1.00 86.88 567 GLN A O 1
ATOM 4256 N N . ALA A 1 568 ? 10.104 -16.113 -12.473 1.00 80.50 568 ALA A N 1
ATOM 4257 C CA . ALA A 1 568 ? 9.105 -17.049 -12.977 1.00 80.50 568 ALA A CA 1
ATOM 4258 C C . ALA A 1 568 ? 8.584 -17.910 -11.823 1.00 80.50 568 ALA A C 1
ATOM 4260 O O . ALA A 1 568 ? 9.175 -17.922 -10.741 1.00 80.50 568 ALA A O 1
ATOM 4261 N N . ARG A 1 569 ? 7.478 -18.625 -12.048 1.00 83.88 569 ARG A N 1
ATOM 4262 C CA . ARG A 1 569 ? 7.011 -19.621 -11.081 1.00 83.88 569 ARG A CA 1
ATOM 4263 C C . ARG A 1 569 ? 7.997 -20.780 -10.998 1.00 83.88 569 ARG A C 1
ATOM 4265 O O . ARG A 1 569 ? 8.555 -21.184 -12.017 1.00 83.88 569 ARG A O 1
ATOM 4272 N N . GLU A 1 570 ? 8.190 -21.306 -9.794 1.00 88.81 570 GLU A N 1
ATOM 4273 C CA . GLU A 1 570 ? 9.113 -22.421 -9.552 1.00 88.81 570 GLU A CA 1
ATOM 4274 C C . GLU A 1 570 ? 8.696 -23.717 -10.262 1.00 88.81 570 GLU A C 1
ATOM 4276 O O . GLU A 1 570 ? 9.552 -24.517 -10.630 1.00 88.81 570 GLU A O 1
ATOM 4281 N N . ASP A 1 571 ? 7.394 -23.900 -10.495 1.00 86.25 571 ASP A N 1
ATOM 4282 C CA . ASP A 1 571 ? 6.797 -25.087 -11.111 1.00 86.25 571 ASP A CA 1
ATOM 4283 C C . ASP A 1 571 ? 6.588 -24.960 -12.635 1.00 86.25 571 ASP A C 1
ATOM 4285 O O . ASP A 1 571 ? 6.115 -25.894 -13.285 1.00 86.25 571 ASP A O 1
ATOM 4289 N N . ASP A 1 572 ? 6.966 -23.828 -13.238 1.00 89.56 572 ASP A N 1
ATOM 4290 C CA . ASP A 1 572 ? 6.802 -23.562 -14.671 1.00 89.56 572 ASP A CA 1
ATOM 4291 C C . ASP A 1 572 ? 8.063 -23.943 -15.463 1.00 89.56 572 ASP A C 1
ATOM 4293 O O . ASP A 1 572 ? 8.811 -23.096 -15.960 1.00 89.56 572 ASP A O 1
ATOM 4297 N N . GLU A 1 573 ? 8.307 -25.253 -15.581 1.00 91.50 573 GLU A N 1
ATOM 4298 C CA . GLU A 1 573 ? 9.503 -25.811 -16.236 1.00 91.50 573 GLU A CA 1
ATOM 4299 C C . GLU A 1 573 ? 9.718 -25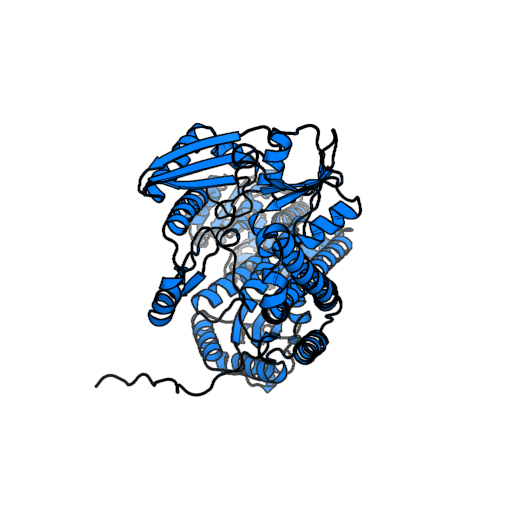.278 -17.662 1.00 91.50 573 GLU A C 1
ATOM 4301 O O . GLU A 1 573 ? 10.853 -25.034 -18.076 1.00 91.50 573 GLU A O 1
ATOM 4306 N N . ALA A 1 574 ? 8.635 -25.063 -18.415 1.00 83.12 574 ALA A N 1
ATOM 4307 C CA . ALA A 1 574 ? 8.704 -24.552 -19.780 1.00 83.12 574 ALA A CA 1
ATOM 4308 C C . ALA A 1 574 ? 9.232 -23.110 -19.822 1.00 83.12 574 ALA A C 1
ATOM 4310 O O . ALA A 1 574 ? 10.098 -22.790 -20.640 1.00 83.12 574 ALA A O 1
ATOM 4311 N N . THR A 1 575 ? 8.751 -22.251 -18.920 1.00 74.75 575 THR A N 1
ATOM 4312 C CA . THR A 1 575 ? 9.229 -20.868 -18.803 1.00 74.75 575 THR A CA 1
ATOM 4313 C C . THR A 1 575 ? 10.670 -20.826 -18.303 1.00 74.75 575 THR A C 1
ATOM 4315 O O . THR A 1 575 ? 11.487 -20.088 -18.854 1.00 74.75 575 THR A O 1
ATOM 4318 N N . LEU A 1 576 ? 11.022 -21.654 -17.315 1.00 85.00 576 LEU A N 1
ATOM 4319 C CA . LEU A 1 576 ? 12.394 -21.748 -16.806 1.00 85.00 576 LEU A CA 1
ATOM 4320 C C . LEU A 1 576 ? 13.379 -22.164 -17.909 1.00 85.00 576 LEU A C 1
ATOM 4322 O O . LEU A 1 576 ? 14.433 -21.545 -18.062 1.00 85.00 576 LEU A O 1
ATOM 4326 N N . ALA A 1 577 ? 13.012 -23.147 -18.734 1.00 85.31 577 ALA A N 1
ATOM 4327 C CA . ALA A 1 577 ? 13.825 -23.574 -19.870 1.00 85.31 577 ALA A CA 1
ATOM 4328 C C . ALA A 1 577 ? 13.993 -22.466 -20.926 1.00 85.31 577 ALA A C 1
ATOM 4330 O O . ALA A 1 577 ? 15.083 -22.302 -21.475 1.00 85.31 577 ALA A O 1
ATOM 4331 N N . ALA A 1 578 ? 12.944 -21.681 -21.190 1.00 85.12 578 ALA A N 1
ATOM 4332 C CA . ALA A 1 578 ? 12.995 -20.572 -22.143 1.00 85.12 578 ALA A CA 1
ATOM 4333 C C . ALA A 1 578 ? 13.869 -19.399 -21.664 1.00 85.12 578 ALA A C 1
ATOM 4335 O O . ALA A 1 578 ? 14.450 -18.693 -22.488 1.00 85.12 578 ALA A O 1
ATOM 4336 N N . LEU A 1 579 ? 13.974 -19.193 -20.348 1.00 86.06 579 LEU A N 1
ATOM 4337 C CA . LEU A 1 579 ? 14.742 -18.102 -19.743 1.00 86.06 579 LEU A CA 1
ATOM 4338 C C . LEU A 1 579 ? 16.213 -18.450 -19.487 1.00 86.06 579 LEU A C 1
ATOM 4340 O O . LEU A 1 579 ? 17.033 -17.538 -19.383 1.00 86.06 579 LEU A O 1
ATOM 4344 N N . ALA A 1 580 ? 16.567 -19.737 -19.435 1.00 90.62 580 ALA A N 1
ATOM 4345 C CA . ALA A 1 580 ? 17.935 -20.202 -19.198 1.00 90.62 580 ALA A CA 1
ATOM 4346 C C . ALA A 1 580 ? 19.019 -19.536 -20.084 1.00 90.62 580 ALA A C 1
ATOM 4348 O O . ALA A 1 580 ? 20.098 -19.254 -19.564 1.00 90.62 580 ALA A O 1
ATOM 4349 N N . PRO A 1 581 ? 18.780 -19.214 -21.376 1.00 94.19 581 PRO A N 1
ATOM 4350 C CA . PRO A 1 581 ? 19.773 -18.528 -22.209 1.00 94.19 581 PRO A CA 1
AT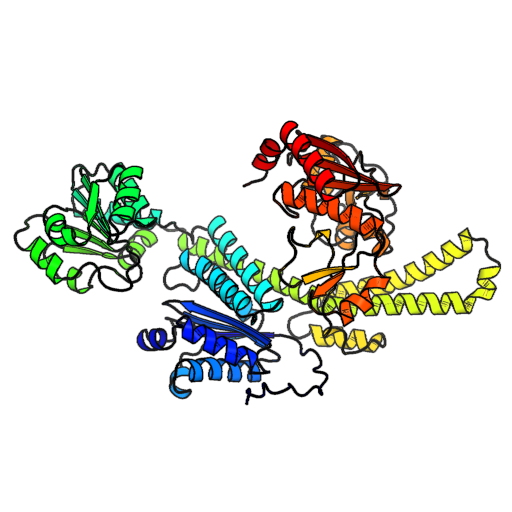OM 4351 C C . PRO A 1 581 ? 20.123 -17.099 -21.768 1.00 94.19 581 PRO A C 1
ATOM 4353 O O . PRO A 1 581 ? 21.144 -16.573 -22.199 1.00 94.19 581 PRO A O 1
ATOM 4356 N N . LEU A 1 582 ? 19.288 -16.454 -20.945 1.00 89.88 582 LEU A N 1
ATOM 4357 C CA . LEU A 1 582 ? 19.536 -15.103 -20.428 1.00 89.88 582 LEU A CA 1
ATOM 4358 C C . LEU A 1 582 ? 20.453 -15.099 -19.197 1.00 89.88 582 LEU A C 1
ATOM 4360 O O . LEU A 1 582 ? 20.757 -14.035 -18.668 1.00 89.88 582 LEU A O 1
ATOM 4364 N N . GLU A 1 583 ? 20.852 -16.267 -18.700 1.00 94.88 583 GLU A N 1
ATOM 4365 C CA . GLU A 1 583 ? 21.611 -16.401 -17.466 1.00 94.88 583 GLU A CA 1
ATOM 4366 C C . GLU A 1 583 ? 23.087 -16.010 -17.634 1.00 94.88 583 GLU A C 1
ATOM 4368 O O . GLU A 1 583 ? 23.822 -16.586 -18.434 1.00 94.88 583 GLU A O 1
ATOM 4373 N N . HIS A 1 584 ? 23.550 -15.079 -16.801 1.00 96.00 584 HIS A N 1
ATOM 4374 C CA . HIS A 1 584 ? 24.945 -14.683 -16.678 1.00 96.00 584 HIS A CA 1
ATOM 4375 C C . HIS A 1 584 ? 25.463 -14.995 -15.268 1.00 96.00 584 HIS A C 1
ATOM 4377 O O . HIS A 1 584 ? 25.295 -14.226 -14.314 1.00 96.00 584 HIS A O 1
ATOM 4383 N N . ALA A 1 585 ? 26.153 -16.133 -15.149 1.00 94.25 585 ALA A N 1
ATOM 4384 C CA . ALA A 1 585 ? 26.584 -16.690 -13.868 1.00 94.25 585 ALA A CA 1
ATOM 4385 C C . ALA A 1 585 ? 27.396 -15.721 -12.975 1.00 94.25 585 ALA A C 1
ATOM 4387 O O . ALA A 1 585 ? 27.111 -15.666 -11.775 1.00 94.25 585 ALA A O 1
ATOM 4388 N N . PRO A 1 586 ? 28.357 -14.917 -13.485 1.00 95.81 586 PRO A N 1
ATOM 4389 C CA . PRO A 1 586 ? 29.048 -13.928 -12.655 1.00 95.81 586 PRO A CA 1
ATOM 4390 C C . PRO A 1 586 ? 28.095 -12.888 -12.051 1.00 95.81 586 PRO A C 1
ATOM 4392 O O . PRO A 1 586 ? 28.189 -12.576 -10.864 1.00 95.81 586 PRO A O 1
ATOM 4395 N N . SER A 1 587 ? 27.126 -12.395 -12.829 1.00 95.81 587 SER A N 1
ATOM 4396 C CA . SER A 1 587 ? 26.143 -11.416 -12.346 1.00 95.81 587 SER A CA 1
ATOM 4397 C C . SER A 1 587 ? 25.186 -12.018 -11.325 1.00 95.81 587 SER A C 1
ATOM 4399 O O . SER A 1 587 ? 24.895 -11.364 -10.323 1.00 95.81 587 SER A O 1
ATOM 4401 N N . ARG A 1 588 ? 24.760 -13.275 -11.509 1.00 94.88 588 ARG A N 1
ATOM 4402 C CA . ARG A 1 588 ? 23.974 -13.999 -10.500 1.00 94.88 588 ARG A CA 1
ATOM 4403 C C . ARG A 1 588 ? 24.721 -14.1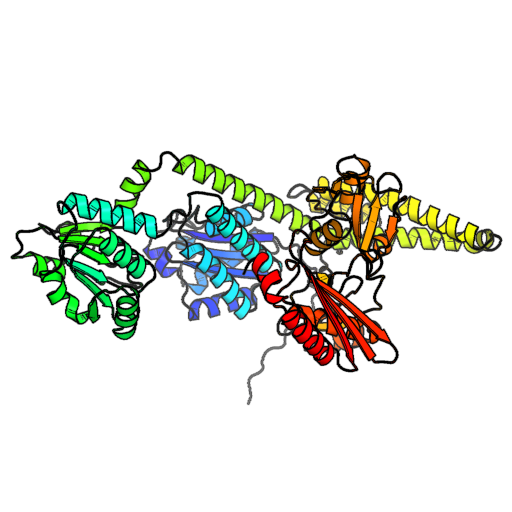42 -9.184 1.00 94.88 588 ARG A C 1
ATOM 4405 O O . ARG A 1 588 ? 24.141 -13.894 -8.132 1.00 94.88 588 ARG A O 1
ATOM 4412 N N . ARG A 1 589 ? 25.999 -14.519 -9.227 1.00 96.44 589 ARG A N 1
ATOM 4413 C CA . ARG A 1 589 ? 26.814 -14.703 -8.017 1.00 96.44 589 ARG A CA 1
ATOM 4414 C C . ARG A 1 589 ? 27.064 -13.390 -7.282 1.00 96.44 589 ARG A C 1
ATOM 4416 O O . ARG A 1 589 ? 26.928 -13.354 -6.062 1.00 96.44 589 ARG A O 1
ATOM 4423 N N . ALA A 1 590 ? 27.351 -12.314 -8.016 1.00 96.31 590 ALA A N 1
ATOM 4424 C CA . ALA A 1 590 ? 27.455 -10.975 -7.441 1.00 96.31 590 ALA A CA 1
ATOM 4425 C C . ALA A 1 590 ? 26.136 -10.551 -6.770 1.00 96.31 590 ALA A C 1
ATOM 4427 O O . ALA A 1 590 ? 26.125 -10.162 -5.602 1.00 96.31 590 ALA A O 1
ATOM 4428 N N . LEU A 1 591 ? 25.011 -10.696 -7.482 1.00 95.06 591 LEU A N 1
ATOM 4429 C CA . LEU A 1 591 ? 23.686 -10.359 -6.962 1.00 95.06 591 LEU A CA 1
ATOM 4430 C C . LEU A 1 591 ? 23.326 -11.193 -5.726 1.00 95.06 591 LEU A C 1
ATOM 4432 O O . LEU A 1 591 ? 22.732 -10.660 -4.792 1.00 95.06 591 LEU A O 1
ATOM 4436 N N . ALA A 1 592 ? 23.688 -12.478 -5.701 1.00 94.38 592 ALA A N 1
ATOM 4437 C CA . ALA A 1 592 ? 23.446 -13.356 -4.562 1.00 94.38 592 ALA A CA 1
ATOM 4438 C C . ALA A 1 592 ? 24.147 -12.842 -3.295 1.00 94.38 592 ALA A C 1
ATOM 4440 O O . ALA A 1 592 ? 23.489 -12.708 -2.267 1.00 94.38 592 ALA A O 1
ATOM 4441 N N . ALA A 1 593 ? 25.429 -12.464 -3.378 1.00 96.38 593 ALA A N 1
ATOM 4442 C CA . ALA A 1 593 ? 26.166 -11.905 -2.240 1.00 96.38 593 ALA A CA 1
ATOM 4443 C C . ALA A 1 593 ? 25.571 -10.564 -1.773 1.00 96.38 593 ALA A C 1
ATOM 4445 O O . ALA A 1 593 ? 25.368 -10.347 -0.578 1.00 96.38 593 ALA A O 1
ATOM 4446 N N . GLU A 1 594 ? 25.240 -9.673 -2.715 1.00 95.38 594 GLU A N 1
ATOM 4447 C CA . GLU A 1 594 ? 24.646 -8.360 -2.425 1.00 95.38 594 GLU A CA 1
ATOM 4448 C C . GLU A 1 594 ? 23.251 -8.476 -1.777 1.00 95.38 594 GLU A C 1
ATOM 4450 O O . GLU A 1 594 ? 22.945 -7.761 -0.819 1.00 95.38 594 GLU A O 1
ATOM 4455 N N . ARG A 1 595 ? 22.401 -9.402 -2.246 1.00 90.62 595 ARG A N 1
ATOM 4456 C CA . ARG A 1 595 ? 21.087 -9.669 -1.632 1.00 90.62 595 ARG A CA 1
ATOM 4457 C C . ARG A 1 595 ? 21.221 -10.376 -0.283 1.00 90.62 595 ARG A C 1
ATOM 4459 O O . ARG A 1 595 ? 20.459 -10.064 0.631 1.00 90.62 595 ARG A O 1
ATOM 4466 N N . ALA A 1 596 ? 22.190 -11.279 -0.132 1.00 92.94 596 ALA A N 1
ATOM 4467 C CA . ALA A 1 596 ? 22.449 -11.980 1.122 1.00 92.94 596 ALA A CA 1
ATOM 4468 C C . ALA A 1 596 ? 22.834 -11.011 2.250 1.00 92.94 596 ALA A C 1
ATOM 4470 O O . ALA A 1 596 ? 22.245 -11.069 3.332 1.00 92.94 596 ALA A O 1
ATOM 4471 N N . ILE A 1 597 ? 23.740 -10.056 1.998 1.00 92.94 597 ILE A N 1
ATOM 4472 C CA . ILE A 1 597 ? 24.104 -9.056 3.015 1.00 92.94 597 ILE A CA 1
ATOM 4473 C C . ILE A 1 597 ? 22.932 -8.123 3.355 1.00 92.94 597 ILE A C 1
ATOM 4475 O O . ILE A 1 597 ? 22.723 -7.787 4.520 1.00 92.94 597 ILE A O 1
ATOM 4479 N N . MET A 1 598 ? 22.113 -7.762 2.361 1.00 89.69 598 MET A N 1
ATOM 4480 C CA . MET A 1 598 ? 20.905 -6.958 2.563 1.00 89.69 598 MET A CA 1
ATOM 4481 C C . MET A 1 598 ? 19.884 -7.668 3.472 1.00 89.69 598 MET A C 1
ATOM 4483 O O . MET A 1 598 ? 19.382 -7.060 4.421 1.00 89.69 598 MET A O 1
ATOM 4487 N N . ARG A 1 599 ? 19.626 -8.968 3.244 1.00 87.25 599 ARG A N 1
ATOM 4488 C CA . ARG A 1 599 ? 18.774 -9.803 4.115 1.00 87.25 599 ARG A CA 1
ATOM 4489 C C . ARG A 1 599 ? 19.301 -9.851 5.547 1.00 87.25 599 ARG A C 1
ATOM 4491 O O . ARG A 1 599 ? 18.559 -9.595 6.491 1.00 87.25 599 ARG A O 1
ATOM 4498 N N . ARG A 1 600 ? 20.595 -10.134 5.702 1.00 88.62 600 ARG A N 1
ATOM 4499 C CA . ARG A 1 600 ? 21.276 -10.296 6.997 1.00 88.62 600 ARG A CA 1
ATOM 4500 C C . ARG A 1 600 ? 21.238 -9.044 7.873 1.00 88.62 600 ARG A C 1
ATOM 4502 O O . ARG A 1 600 ? 21.051 -9.131 9.086 1.00 88.62 600 ARG A O 1
ATOM 4509 N N . LEU A 1 601 ? 21.352 -7.868 7.260 1.00 83.94 601 LEU A N 1
ATOM 4510 C CA . LEU A 1 601 ? 21.265 -6.582 7.959 1.00 83.94 601 LEU A CA 1
ATOM 4511 C C . LEU A 1 601 ? 19.817 -6.116 8.203 1.00 83.94 601 LEU A C 1
ATOM 4513 O O . LEU A 1 601 ? 19.601 -5.106 8.877 1.00 83.94 601 LEU A O 1
ATOM 4517 N N . GLY A 1 602 ? 18.825 -6.881 7.735 1.00 65.94 602 GLY A N 1
ATOM 4518 C CA . GLY A 1 602 ? 17.422 -6.729 8.104 1.00 65.94 602 GLY A CA 1
ATOM 4519 C C . GLY A 1 602 ? 16.700 -5.566 7.428 1.00 65.94 602 GLY A C 1
ATOM 4520 O O . GLY A 1 602 ? 15.902 -4.900 8.089 1.00 65.94 602 GLY A O 1
ATOM 4521 N N . GLY A 1 603 ? 16.936 -5.292 6.140 1.00 61.25 603 GLY A N 1
ATOM 4522 C CA . GLY A 1 603 ? 16.092 -4.308 5.455 1.00 61.25 603 GLY A CA 1
ATOM 4523 C C . GLY A 1 603 ? 16.255 -4.180 3.945 1.00 61.25 603 GLY A C 1
ATOM 4524 O O . GLY A 1 603 ? 17.196 -4.689 3.354 1.00 61.25 603 GLY A O 1
ATOM 4525 N N . GLY A 1 604 ? 15.281 -3.489 3.342 1.00 55.28 604 GLY A N 1
ATOM 4526 C CA . GLY A 1 604 ? 15.220 -3.114 1.923 1.00 55.28 604 GLY A CA 1
ATOM 4527 C C . GLY A 1 604 ? 15.652 -1.661 1.667 1.00 55.28 604 GLY A C 1
ATOM 4528 O O . GLY A 1 604 ? 16.430 -1.094 2.433 1.00 55.28 604 GLY A O 1
ATOM 4529 N N . CYS A 1 605 ? 15.114 -1.019 0.621 1.00 54.47 605 CYS A N 1
ATOM 4530 C CA . CYS A 1 605 ? 15.587 0.265 0.062 1.00 54.47 605 CYS A CA 1
ATOM 4531 C C . CYS A 1 605 ? 15.654 1.479 1.027 1.00 54.47 605 CYS A C 1
ATOM 4533 O O . CYS A 1 605 ? 16.132 2.542 0.631 1.00 54.47 605 CYS A O 1
ATOM 4535 N N . ALA A 1 606 ? 15.144 1.364 2.258 1.00 61.53 606 ALA A N 1
ATOM 4536 C CA . ALA A 1 606 ? 15.163 2.419 3.274 1.00 61.53 606 ALA A CA 1
ATOM 4537 C C . ALA A 1 606 ? 16.460 2.458 4.105 1.00 61.53 606 ALA A C 1
ATOM 4539 O O . ALA A 1 606 ? 16.701 3.440 4.802 1.00 61.53 606 ALA A O 1
ATOM 4540 N N . LEU A 1 607 ? 17.302 1.423 4.037 1.00 75.00 607 LEU A N 1
ATOM 4541 C CA . LEU A 1 607 ? 18.578 1.412 4.748 1.00 75.00 607 LEU A CA 1
ATOM 4542 C C . LEU A 1 607 ? 19.630 2.265 4.012 1.00 75.00 607 LEU A C 1
ATOM 4544 O O . LEU A 1 607 ? 19.759 2.154 2.789 1.00 75.00 607 LEU A O 1
ATOM 4548 N N . PRO A 1 608 ? 20.446 3.073 4.716 1.00 85.75 608 PRO A N 1
ATOM 4549 C CA . PRO A 1 608 ? 21.640 3.704 4.155 1.00 85.75 608 PRO A CA 1
ATOM 4550 C C . PRO A 1 608 ? 22.762 2.662 4.023 1.00 85.75 608 PRO A C 1
ATOM 4552 O O . PRO A 1 608 ? 23.816 2.779 4.641 1.00 85.75 608 PRO A O 1
ATOM 4555 N N . LEU A 1 609 ? 22.501 1.609 3.248 1.00 91.25 609 LEU A N 1
ATOM 4556 C CA . LEU A 1 609 ? 23.402 0.496 2.967 1.00 91.25 609 LEU A CA 1
ATOM 4557 C C . LEU A 1 609 ? 23.950 0.644 1.547 1.00 91.25 609 LEU A C 1
ATOM 4559 O O . LEU A 1 609 ? 23.178 0.765 0.595 1.00 91.25 609 LEU A O 1
ATOM 4563 N N . GLY A 1 610 ? 25.272 0.607 1.406 1.00 94.38 610 GLY A N 1
ATOM 4564 C CA . GLY A 1 610 ? 25.939 0.331 0.138 1.00 94.38 610 GLY A CA 1
ATOM 4565 C C . GLY A 1 610 ? 26.510 -1.085 0.139 1.00 94.38 610 GLY A C 1
ATOM 4566 O O . GLY A 1 610 ? 27.047 -1.521 1.157 1.00 94.38 610 GLY A O 1
ATOM 4567 N N . ALA A 1 611 ? 26.410 -1.796 -0.980 1.00 95.75 611 ALA A N 1
ATOM 4568 C CA . ALA A 1 611 ? 27.039 -3.099 -1.162 1.00 95.75 611 ALA A CA 1
ATOM 4569 C C . ALA A 1 611 ? 27.415 -3.317 -2.629 1.00 95.75 611 ALA A C 1
ATOM 4571 O O . ALA A 1 611 ? 26.636 -2.996 -3.527 1.00 95.75 611 ALA A O 1
ATOM 4572 N N . TYR A 1 612 ? 28.599 -3.875 -2.856 1.00 97.38 612 TYR A N 1
ATOM 4573 C CA . TYR A 1 612 ? 29.093 -4.207 -4.183 1.00 97.38 612 TYR A CA 1
ATOM 4574 C C . TYR A 1 612 ? 29.891 -5.505 -4.158 1.00 97.38 612 TYR A C 1
ATOM 4576 O O . TYR A 1 612 ? 30.815 -5.645 -3.354 1.00 97.38 612 TYR A O 1
ATOM 4584 N N . ALA A 1 613 ? 29.522 -6.435 -5.035 1.00 97.44 613 ALA A N 1
ATOM 4585 C CA . ALA A 1 613 ? 30.212 -7.697 -5.231 1.00 97.44 613 ALA A CA 1
ATOM 4586 C C . ALA A 1 613 ? 30.884 -7.769 -6.607 1.00 97.44 613 ALA A C 1
ATOM 4588 O O . ALA A 1 613 ? 30.253 -7.543 -7.643 1.00 97.44 613 ALA A O 1
ATOM 4589 N N . GLU A 1 614 ? 32.154 -8.158 -6.598 1.00 95.25 614 GLU A N 1
ATOM 4590 C CA . GLU A 1 614 ? 32.967 -8.442 -7.778 1.00 95.25 614 GLU A CA 1
ATOM 4591 C C . GLU A 1 614 ? 33.218 -9.943 -7.873 1.00 95.25 614 GLU A C 1
ATOM 4593 O O . GLU A 1 614 ? 33.419 -10.606 -6.855 1.00 95.25 614 GLU A O 1
ATOM 4598 N N . VAL A 1 615 ? 33.199 -10.484 -9.092 1.00 95.44 615 VAL A N 1
ATOM 4599 C CA . VAL A 1 615 ? 33.430 -11.912 -9.332 1.00 95.44 615 VAL A CA 1
ATOM 4600 C C . VAL A 1 615 ? 34.630 -12.083 -10.251 1.00 95.44 615 VAL A C 1
ATOM 4602 O O . VAL A 1 615 ? 34.571 -11.689 -11.413 1.00 95.44 615 VAL A O 1
ATOM 4605 N N . THR A 1 616 ? 35.685 -12.711 -9.735 1.00 92.00 616 THR A N 1
ATOM 4606 C CA . THR A 1 616 ? 36.941 -12.973 -10.455 1.00 92.00 616 THR A CA 1
ATOM 4607 C C . THR A 1 616 ? 37.317 -14.433 -10.260 1.00 92.00 616 THR A C 1
ATOM 4609 O O . THR A 1 616 ? 37.339 -14.906 -9.129 1.00 92.00 616 THR A O 1
ATOM 4612 N N . ASP A 1 617 ? 37.567 -15.171 -11.344 1.00 88.75 617 ASP A N 1
ATOM 4613 C CA . ASP A 1 617 ? 37.983 -16.587 -11.311 1.00 88.75 617 ASP A CA 1
ATOM 4614 C C . ASP A 1 617 ? 37.104 -17.493 -10.428 1.00 88.75 617 ASP A C 1
ATOM 4616 O O . ASP A 1 617 ? 37.554 -18.456 -9.810 1.00 88.75 617 ASP A O 1
ATOM 4620 N N . GLY A 1 618 ? 35.810 -17.176 -10.354 1.00 83.56 618 GLY A N 1
ATOM 4621 C CA . GLY A 1 618 ? 34.860 -17.912 -9.530 1.00 83.56 618 GLY A CA 1
ATOM 4622 C C . GLY A 1 618 ? 34.987 -17.664 -8.022 1.00 83.56 618 GLY A C 1
ATOM 4623 O O . GLY A 1 618 ? 34.378 -18.411 -7.261 1.00 83.56 618 GLY A O 1
ATOM 4624 N N . SER A 1 619 ? 35.711 -16.632 -7.597 1.00 94.12 619 SER A N 1
ATOM 4625 C CA . SER A 1 619 ? 35.693 -16.038 -6.256 1.00 94.12 619 SER A CA 1
ATOM 4626 C C . SER A 1 619 ? 34.782 -14.807 -6.250 1.00 94.12 619 SER A C 1
ATOM 4628 O O . SER A 1 619 ? 34.721 -14.087 -7.246 1.00 94.12 619 SER A O 1
ATOM 4630 N N . VAL A 1 620 ? 34.058 -14.567 -5.156 1.00 97.50 620 VAL A N 1
ATOM 4631 C CA . VAL A 1 620 ? 33.227 -13.376 -4.939 1.00 97.50 620 VAL A CA 1
ATOM 4632 C C . VAL A 1 620 ? 33.869 -12.515 -3.863 1.00 97.50 620 VAL A C 1
ATOM 4634 O O . VAL A 1 620 ? 34.012 -12.954 -2.725 1.00 97.50 620 VAL A O 1
ATOM 4637 N N . ARG A 1 621 ? 34.205 -11.272 -4.203 1.00 97.75 621 ARG A N 1
ATOM 4638 C CA . ARG A 1 621 ? 34.629 -10.244 -3.251 1.00 97.75 621 ARG A CA 1
ATOM 4639 C C . ARG A 1 621 ? 33.475 -9.285 -3.007 1.00 97.75 621 ARG A C 1
ATOM 4641 O O . ARG A 1 621 ? 33.088 -8.559 -3.915 1.00 97.75 621 ARG A O 1
ATOM 4648 N N . LEU A 1 622 ? 32.944 -9.258 -1.789 1.00 98.25 622 LEU A N 1
ATOM 4649 C CA . LEU A 1 622 ? 31.861 -8.360 -1.386 1.00 98.25 622 LEU A CA 1
ATOM 4650 C C . LEU A 1 622 ? 32.415 -7.264 -0.481 1.00 98.25 622 LEU A C 1
ATOM 4652 O O . LEU A 1 622 ? 33.001 -7.562 0.555 1.00 98.25 622 LEU A O 1
ATOM 4656 N N . THR A 1 623 ? 32.165 -6.005 -0.831 1.00 98.12 623 THR A N 1
ATOM 4657 C CA . THR A 1 623 ? 32.348 -4.847 0.053 1.00 98.12 623 THR A CA 1
ATOM 4658 C C . THR A 1 623 ? 30.984 -4.280 0.425 1.00 98.12 623 THR A C 1
ATOM 4660 O O . THR A 1 623 ? 30.171 -4.009 -0.458 1.00 98.12 623 THR A O 1
ATOM 4663 N N . ALA A 1 624 ? 30.737 -4.051 1.714 1.00 97.06 624 ALA A N 1
ATOM 4664 C CA . ALA A 1 624 ? 29.515 -3.413 2.195 1.00 97.06 624 ALA A CA 1
ATOM 4665 C C . ALA A 1 624 ? 29.814 -2.344 3.250 1.00 97.06 624 ALA A C 1
ATOM 4667 O O . ALA A 1 624 ? 30.808 -2.425 3.976 1.00 97.06 624 ALA A O 1
ATOM 4668 N N . ALA A 1 625 ? 28.947 -1.337 3.330 1.00 95.94 625 ALA A N 1
ATOM 4669 C CA . ALA A 1 625 ? 29.029 -0.293 4.339 1.00 95.94 625 ALA A CA 1
ATOM 4670 C C . ALA A 1 625 ? 27.648 0.251 4.722 1.00 95.94 625 ALA A C 1
ATOM 4672 O O . ALA A 1 625 ? 26.784 0.433 3.861 1.00 95.94 625 ALA A O 1
ATOM 4673 N N . VAL A 1 626 ? 27.462 0.549 6.008 1.00 94.06 626 VAL A N 1
ATOM 4674 C CA . VAL A 1 626 ? 26.289 1.263 6.535 1.00 94.06 626 VAL A CA 1
ATOM 4675 C C . VAL A 1 626 ? 26.701 2.612 7.105 1.00 94.06 626 VAL A C 1
ATOM 4677 O O . VAL A 1 626 ? 27.769 2.744 7.707 1.00 94.06 626 VAL A O 1
ATOM 4680 N N . PHE A 1 627 ? 25.839 3.610 6.933 1.00 93.31 627 PHE A N 1
ATOM 4681 C CA . PHE A 1 627 ? 26.141 5.001 7.267 1.00 93.31 627 PHE A CA 1
ATOM 4682 C C . PHE A 1 627 ? 25.062 5.613 8.161 1.00 93.31 627 PHE A C 1
ATOM 4684 O O . PHE A 1 627 ? 23.888 5.264 8.044 1.00 93.31 627 PHE A O 1
ATOM 4691 N N . THR A 1 628 ? 25.424 6.562 9.026 1.00 90.94 628 THR A N 1
ATOM 4692 C CA . THR A 1 628 ? 24.408 7.444 9.623 1.00 90.94 628 THR A CA 1
ATOM 4693 C C . THR A 1 628 ? 23.843 8.382 8.550 1.00 90.94 628 THR A C 1
ATOM 4695 O O . THR A 1 628 ? 24.562 8.709 7.604 1.00 90.94 628 THR A O 1
ATOM 4698 N N . PRO A 1 629 ? 22.579 8.840 8.648 1.00 84.19 629 PRO A N 1
ATOM 4699 C CA . PRO A 1 629 ? 21.966 9.680 7.610 1.00 84.19 629 PRO A CA 1
ATOM 4700 C C . PRO A 1 629 ? 22.728 10.980 7.305 1.00 84.19 629 PRO A C 1
ATOM 4702 O O . PRO A 1 629 ? 22.662 11.485 6.187 1.00 84.19 629 PRO A O 1
ATOM 4705 N N . ASP A 1 630 ? 23.465 11.499 8.287 1.00 87.06 630 ASP A N 1
ATOM 4706 C CA . ASP A 1 630 ? 24.322 12.684 8.183 1.00 87.06 630 ASP A CA 1
ATOM 4707 C C . ASP A 1 630 ? 25.730 12.397 7.619 1.00 87.06 630 ASP A C 1
ATOM 4709 O O . ASP A 1 630 ? 26.513 13.323 7.429 1.00 87.06 630 ASP A O 1
ATOM 4713 N N . GLY A 1 631 ? 26.077 11.130 7.360 1.00 89.88 631 GLY A N 1
ATOM 4714 C CA . GLY A 1 631 ? 27.393 10.712 6.862 1.00 89.88 631 GLY A CA 1
ATOM 4715 C C . GLY A 1 631 ? 28.524 10.710 7.901 1.00 89.88 631 GLY A C 1
ATOM 4716 O O . GLY A 1 631 ? 29.661 10.359 7.564 1.00 89.88 631 GLY A O 1
ATOM 4717 N N . ALA A 1 632 ? 28.242 11.073 9.158 1.00 90.81 632 ALA A N 1
ATOM 4718 C CA . ALA A 1 632 ? 29.257 11.232 10.200 1.00 90.81 632 ALA A CA 1
ATOM 4719 C C . ALA A 1 632 ? 29.919 9.903 10.599 1.00 90.81 632 ALA A C 1
ATOM 4721 O O . ALA A 1 632 ? 31.136 9.842 10.797 1.00 90.81 632 ALA A O 1
ATOM 4722 N N . ARG A 1 633 ? 29.137 8.821 10.692 1.00 93.25 633 ARG A N 1
ATOM 4723 C CA . ARG A 1 633 ? 29.617 7.480 11.052 1.00 93.25 633 ARG A CA 1
ATOM 4724 C C . ARG A 1 633 ? 29.465 6.511 9.885 1.00 93.25 633 ARG A C 1
ATOM 4726 O O . ARG A 1 633 ? 28.498 6.570 9.130 1.00 93.25 633 ARG A O 1
ATOM 4733 N N . GLU A 1 634 ? 30.412 5.585 9.796 1.00 94.38 634 GLU A N 1
ATOM 4734 C CA . GLU A 1 634 ? 30.463 4.515 8.803 1.00 94.38 634 GLU A CA 1
ATOM 4735 C C . GLU A 1 634 ? 30.959 3.234 9.479 1.00 94.38 634 GLU A C 1
ATOM 4737 O O . GLU A 1 634 ? 31.954 3.266 10.202 1.00 94.38 634 GLU A O 1
ATOM 4742 N N . ALA A 1 635 ? 30.287 2.119 9.208 1.00 95.56 635 ALA A N 1
ATOM 4743 C CA . ALA A 1 635 ? 30.828 0.782 9.412 1.00 95.56 635 ALA A CA 1
ATOM 4744 C C . ALA A 1 635 ? 31.008 0.157 8.028 1.00 95.56 635 ALA A C 1
ATOM 4746 O O . ALA A 1 635 ? 30.038 0.086 7.275 1.00 95.56 635 ALA A O 1
ATOM 4747 N N . ARG A 1 636 ? 32.231 -0.260 7.685 1.00 95.81 636 ARG A N 1
ATOM 4748 C CA . ARG A 1 636 ? 32.596 -0.827 6.378 1.00 95.81 636 ARG A CA 1
ATOM 4749 C C . ARG A 1 636 ? 33.371 -2.123 6.573 1.00 95.81 636 ARG A C 1
ATOM 4751 O O . ARG A 1 636 ? 34.279 -2.163 7.397 1.00 95.81 636 ARG A O 1
ATOM 4758 N N . ALA A 1 637 ? 33.054 -3.135 5.773 1.00 97.56 637 ALA A N 1
ATOM 4759 C CA . ALA A 1 637 ? 33.781 -4.397 5.740 1.00 97.56 637 ALA A CA 1
ATOM 4760 C C . ALA A 1 637 ? 33.874 -4.955 4.316 1.00 97.56 637 ALA A C 1
ATOM 4762 O O . ALA A 1 637 ? 33.094 -4.586 3.432 1.00 97.56 637 ALA A O 1
ATOM 4763 N N . SER A 1 638 ? 34.837 -5.851 4.104 1.00 97.38 638 SER A N 1
ATOM 4764 C CA . SER A 1 638 ? 35.000 -6.588 2.856 1.00 97.38 638 SER A CA 1
ATOM 4765 C C . SER A 1 638 ? 35.499 -7.996 3.141 1.00 97.38 638 SER A C 1
ATOM 4767 O O . SER A 1 638 ? 36.415 -8.167 3.939 1.00 97.38 638 SER A O 1
ATOM 4769 N N . ALA A 1 639 ? 34.957 -8.979 2.430 1.00 97.56 639 ALA A N 1
ATOM 4770 C CA . ALA A 1 639 ? 35.430 -10.358 2.462 1.00 97.56 639 ALA A CA 1
ATOM 4771 C C . ALA A 1 639 ? 35.457 -10.942 1.048 1.00 97.56 639 ALA A C 1
ATOM 4773 O O . ALA A 1 639 ? 34.838 -10.405 0.125 1.00 97.56 639 ALA A O 1
ATOM 4774 N N . GLU A 1 640 ? 36.192 -12.036 0.883 1.00 97.56 640 GLU A N 1
ATOM 4775 C CA . GLU A 1 640 ? 36.326 -12.746 -0.383 1.00 97.56 640 GLU A CA 1
ATOM 4776 C C . GLU A 1 640 ? 36.245 -14.259 -0.160 1.00 97.56 640 GLU A C 1
ATOM 4778 O O . GLU A 1 640 ? 36.778 -14.771 0.824 1.00 97.56 640 GLU A O 1
ATOM 4783 N N . GLY A 1 641 ? 35.571 -14.971 -1.063 1.00 96.31 641 GLY A N 1
ATOM 4784 C CA . GLY A 1 641 ? 35.379 -16.415 -0.960 1.00 96.31 641 GLY A CA 1
ATOM 4785 C C . GLY A 1 641 ? 34.564 -17.000 -2.111 1.00 96.31 641 GLY A C 1
ATOM 4786 O O . GLY A 1 641 ? 34.068 -16.285 -2.978 1.00 96.31 641 GLY A O 1
ATOM 4787 N N . ALA A 1 642 ? 34.430 -18.325 -2.138 1.00 93.88 642 ALA A N 1
ATOM 4788 C CA . ALA A 1 642 ? 33.726 -19.017 -3.216 1.00 93.88 642 ALA A CA 1
ATOM 4789 C C . ALA A 1 642 ? 32.195 -18.938 -3.075 1.00 93.88 642 ALA A C 1
ATOM 4791 O O . ALA A 1 642 ? 31.504 -18.715 -4.068 1.00 93.88 642 ALA A O 1
ATOM 4792 N N . ASP A 1 643 ? 31.645 -19.100 -1.872 1.00 96.00 643 ASP A N 1
ATOM 4793 C CA . ASP A 1 643 ? 30.195 -19.067 -1.661 1.00 96.00 643 ASP A CA 1
ATOM 4794 C C . ASP A 1 643 ? 29.706 -17.632 -1.362 1.00 96.00 643 ASP A C 1
ATOM 4796 O O . ASP A 1 643 ? 30.121 -17.046 -0.357 1.00 96.00 643 ASP A O 1
ATOM 4800 N N . PRO A 1 644 ? 28.818 -17.049 -2.196 1.00 96.25 644 PRO A N 1
ATOM 4801 C CA . PRO A 1 644 ? 28.211 -15.744 -1.937 1.00 96.25 644 PRO A CA 1
ATOM 4802 C C . PRO A 1 644 ? 27.577 -15.592 -0.542 1.00 96.25 644 PRO A C 1
ATOM 4804 O O . PRO A 1 644 ? 27.656 -14.508 0.040 1.00 96.25 644 PRO A O 1
ATOM 4807 N N . GLU A 1 645 ? 26.955 -16.645 -0.003 1.00 94.88 645 GLU A N 1
ATOM 4808 C CA . GLU A 1 645 ? 26.285 -16.606 1.306 1.00 94.88 645 GLU A CA 1
ATOM 4809 C C . GLU A 1 645 ? 27.288 -16.603 2.467 1.00 94.88 645 GLU A C 1
ATOM 4811 O O . GLU A 1 645 ? 27.120 -15.851 3.432 1.00 94.88 645 GLU A O 1
ATOM 4816 N N . GLU A 1 646 ? 28.367 -17.386 2.366 1.00 96.62 646 GLU A N 1
ATOM 4817 C CA . GLU A 1 646 ? 29.451 -17.389 3.359 1.00 96.62 646 GLU A CA 1
ATOM 4818 C C . GLU A 1 646 ? 30.204 -16.055 3.364 1.00 96.62 646 GLU A C 1
ATOM 4820 O O . GLU A 1 646 ? 30.487 -15.497 4.427 1.00 96.62 646 GLU A O 1
ATOM 4825 N N . VAL A 1 647 ? 30.470 -15.497 2.178 1.00 97.62 647 VAL A N 1
ATOM 4826 C CA . VAL A 1 647 ? 31.097 -14.177 2.033 1.00 97.62 647 VAL A CA 1
ATOM 4827 C C . VAL A 1 647 ? 30.223 -13.094 2.669 1.00 97.62 647 VAL A C 1
ATOM 4829 O O . VAL A 1 647 ? 30.727 -12.262 3.424 1.00 97.62 647 VAL A O 1
ATOM 4832 N N . ALA A 1 648 ? 28.909 -13.116 2.429 1.00 96.75 648 ALA A N 1
ATOM 4833 C CA . ALA A 1 648 ? 27.983 -12.185 3.068 1.00 96.75 648 ALA A CA 1
ATOM 4834 C C . ALA A 1 648 ? 27.939 -12.349 4.597 1.00 96.75 648 ALA A C 1
ATOM 4836 O O . ALA A 1 648 ? 27.871 -11.348 5.309 1.00 96.75 648 ALA A O 1
ATOM 4837 N N . ALA A 1 649 ? 28.022 -13.578 5.113 1.00 95.88 649 ALA A N 1
ATOM 4838 C CA . ALA A 1 649 ? 28.090 -13.837 6.551 1.00 95.88 649 ALA A CA 1
ATOM 4839 C C . ALA A 1 649 ? 29.364 -13.257 7.192 1.00 95.88 649 ALA A C 1
ATOM 4841 O O . ALA A 1 649 ? 29.294 -12.652 8.262 1.00 95.88 649 ALA A O 1
ATOM 4842 N N . ALA A 1 650 ? 30.515 -13.399 6.526 1.00 97.50 650 ALA A N 1
ATOM 4843 C CA . ALA A 1 650 ? 31.779 -12.828 6.988 1.00 97.50 650 ALA A CA 1
ATOM 4844 C C . ALA A 1 650 ? 31.727 -11.290 7.018 1.00 97.50 650 ALA A C 1
ATOM 4846 O O . ALA A 1 650 ? 32.039 -10.678 8.038 1.00 97.50 650 ALA A O 1
ATOM 4847 N N . VAL A 1 651 ? 31.236 -10.667 5.938 1.00 97.94 651 VAL A N 1
ATOM 4848 C CA . VAL A 1 651 ? 31.053 -9.206 5.865 1.00 97.94 651 VAL A CA 1
ATOM 4849 C C . VAL A 1 651 ? 30.098 -8.704 6.949 1.00 97.94 651 VAL A C 1
ATOM 4851 O O . VAL A 1 651 ? 30.350 -7.667 7.556 1.00 97.94 651 VAL A O 1
ATOM 4854 N N . GLU A 1 652 ? 29.005 -9.421 7.218 1.00 96.38 652 GLU A N 1
ATOM 4855 C CA . GLU A 1 652 ? 28.065 -9.066 8.282 1.00 96.38 652 GLU A CA 1
ATOM 4856 C C . GLU A 1 652 ? 28.734 -9.065 9.664 1.00 96.38 652 GLU A C 1
ATOM 4858 O O . GLU A 1 652 ? 28.550 -8.118 10.432 1.00 96.38 652 GLU A O 1
ATOM 4863 N N . ALA A 1 653 ? 29.506 -10.108 9.984 1.00 95.81 653 ALA A N 1
ATOM 4864 C CA . ALA A 1 653 ? 30.194 -10.223 11.266 1.00 95.81 653 ALA A CA 1
ATOM 4865 C C . ALA A 1 653 ? 31.154 -9.043 11.491 1.00 95.81 653 ALA A C 1
ATOM 4867 O O . ALA A 1 653 ? 31.112 -8.399 12.545 1.00 95.81 653 ALA A O 1
ATOM 4868 N N . ASP A 1 654 ? 31.935 -8.696 10.468 1.00 97.44 654 ASP A N 1
ATOM 4869 C CA . ASP A 1 654 ? 32.870 -7.572 10.509 1.00 97.44 654 ASP A CA 1
ATOM 4870 C C . ASP A 1 654 ? 32.147 -6.218 10.585 1.00 97.44 654 ASP A C 1
ATOM 4872 O O . ASP A 1 654 ? 32.557 -5.329 11.335 1.00 97.44 654 ASP A O 1
ATOM 4876 N N . LEU A 1 655 ? 31.020 -6.056 9.881 1.00 95.88 655 LEU A N 1
ATOM 4877 C CA . LEU A 1 655 ? 30.179 -4.861 9.992 1.00 95.88 655 LEU A CA 1
ATOM 4878 C C . LEU A 1 655 ? 29.615 -4.687 11.405 1.00 95.88 655 LEU A C 1
ATOM 4880 O O . LEU A 1 655 ? 29.630 -3.575 11.941 1.00 95.88 655 LEU A O 1
ATOM 4884 N N . ARG A 1 656 ? 29.123 -5.765 12.028 1.00 93.38 656 ARG A N 1
ATOM 4885 C CA . ARG A 1 656 ? 28.628 -5.725 13.413 1.00 93.38 656 ARG A CA 1
ATOM 4886 C C . ARG A 1 656 ? 29.749 -5.357 14.380 1.00 93.38 656 ARG A C 1
ATOM 4888 O O . ARG A 1 656 ? 29.536 -4.488 15.225 1.00 93.38 656 ARG A O 1
ATOM 4895 N N . ALA A 1 657 ? 30.941 -5.928 14.206 1.00 94.31 657 ALA A N 1
ATOM 4896 C CA . ALA A 1 657 ? 32.124 -5.568 14.987 1.00 94.31 657 ALA A CA 1
ATOM 4897 C C . ALA A 1 657 ? 32.525 -4.091 14.803 1.00 94.31 657 ALA A C 1
ATOM 4899 O O . ALA A 1 657 ? 32.945 -3.441 15.759 1.00 94.31 657 ALA A O 1
ATOM 4900 N N . ALA A 1 658 ? 32.321 -3.533 13.607 1.00 92.81 658 ALA A N 1
ATOM 4901 C CA . ALA A 1 658 ? 32.535 -2.120 13.297 1.00 92.81 658 ALA A CA 1
ATOM 4902 C C . ALA A 1 658 ? 31.391 -1.185 13.760 1.00 92.81 658 ALA A C 1
ATOM 4904 O O . ALA A 1 658 ? 31.409 0.010 13.462 1.00 92.81 658 ALA A O 1
ATOM 4905 N N . GLY A 1 659 ? 30.394 -1.691 14.497 1.00 92.62 659 GLY A N 1
ATOM 4906 C CA . GLY A 1 659 ? 29.318 -0.882 15.078 1.00 92.62 659 GLY A CA 1
ATOM 4907 C C . GLY A 1 659 ? 28.121 -0.636 14.153 1.00 92.62 659 GLY A C 1
ATOM 4908 O O . GLY A 1 659 ? 27.341 0.290 14.396 1.00 92.62 659 GLY A O 1
ATOM 4909 N N . ALA A 1 660 ? 27.931 -1.459 13.114 1.00 90.62 660 ALA A N 1
ATOM 4910 C CA . ALA A 1 660 ? 26.799 -1.340 12.192 1.00 90.62 660 ALA A CA 1
ATOM 4911 C C . ALA A 1 660 ? 25.436 -1.325 12.905 1.00 90.62 660 ALA A C 1
ATOM 4913 O O . ALA A 1 660 ? 24.559 -0.557 12.523 1.00 90.62 660 ALA A O 1
ATOM 4914 N N . GLU A 1 661 ? 25.246 -2.105 13.974 1.00 87.69 661 GLU A N 1
ATOM 4915 C CA . GLU A 1 661 ? 23.974 -2.134 14.714 1.00 87.69 661 GLU A CA 1
ATOM 4916 C C . GLU A 1 661 ? 23.600 -0.791 15.345 1.00 87.69 661 GLU A C 1
ATOM 4918 O O . GLU A 1 661 ? 22.423 -0.437 15.410 1.00 87.69 661 GLU A O 1
ATOM 4923 N N . GLU A 1 662 ? 24.587 -0.047 15.840 1.00 87.81 662 GLU A N 1
ATOM 4924 C CA . GLU A 1 662 ? 24.353 1.267 16.432 1.00 87.81 662 GLU A CA 1
ATOM 4925 C C . GLU A 1 662 ? 23.980 2.283 15.362 1.00 87.81 662 GLU A C 1
ATOM 4927 O O . GLU A 1 662 ? 23.062 3.074 15.563 1.00 87.81 662 GLU A O 1
ATOM 4932 N N . ILE A 1 663 ? 24.664 2.229 14.216 1.00 88.44 663 ILE A N 1
ATOM 4933 C CA . ILE A 1 663 ? 24.358 3.063 13.054 1.00 88.44 663 ILE A CA 1
ATOM 4934 C C . ILE A 1 663 ? 22.934 2.775 12.577 1.00 88.44 663 ILE A C 1
ATOM 4936 O O . ILE A 1 663 ? 22.134 3.698 12.444 1.00 88.44 663 ILE A O 1
ATOM 4940 N N . LEU A 1 664 ? 22.574 1.503 12.399 1.00 82.31 664 LEU A N 1
ATOM 4941 C CA . LEU A 1 664 ? 21.250 1.103 11.927 1.00 82.31 664 LEU A CA 1
ATOM 4942 C C . LEU A 1 664 ? 20.127 1.488 12.905 1.00 82.31 664 LEU A C 1
ATOM 4944 O O . LEU A 1 664 ? 19.043 1.864 12.462 1.00 82.31 664 LEU A O 1
ATOM 4948 N N . ARG A 1 665 ? 20.385 1.498 14.223 1.00 81.31 665 ARG A N 1
ATOM 4949 C CA . ARG A 1 665 ? 19.431 2.002 15.230 1.00 81.31 665 ARG A CA 1
ATOM 4950 C C . ARG A 1 665 ? 19.080 3.483 15.046 1.00 81.31 665 ARG A C 1
ATOM 4952 O O . ARG A 1 665 ? 17.966 3.873 15.380 1.00 81.31 665 ARG A O 1
ATOM 4959 N N . THR A 1 666 ? 19.978 4.301 14.490 1.00 74.94 666 THR A N 1
ATOM 4960 C CA . THR A 1 666 ? 19.707 5.736 14.257 1.00 74.94 666 THR A CA 1
ATOM 4961 C C . THR A 1 666 ? 18.694 6.004 13.141 1.00 74.94 666 THR A C 1
ATOM 4963 O O . THR A 1 666 ? 18.173 7.112 13.050 1.00 74.94 666 THR A O 1
ATOM 4966 N N . VAL A 1 667 ? 18.390 5.002 12.309 1.00 64.88 667 VAL A N 1
ATOM 4967 C CA . VAL A 1 667 ? 17.538 5.141 11.112 1.00 64.88 667 VAL A CA 1
ATOM 4968 C C . VAL A 1 667 ? 16.139 4.532 11.312 1.00 64.88 667 VAL A C 1
ATOM 4970 O O . VAL A 1 667 ? 15.341 4.493 10.380 1.00 64.88 667 VAL A O 1
ATOM 4973 N N . GLY A 1 668 ? 15.814 4.127 12.546 1.00 47.09 668 GLY A N 1
ATOM 4974 C CA . GLY A 1 668 ? 14.499 3.624 12.946 1.00 47.09 668 GLY A CA 1
ATOM 4975 C C . GLY A 1 668 ? 14.373 2.101 12.849 1.00 47.09 668 GLY A C 1
ATOM 4976 O O . GLY A 1 668 ? 14.343 1.533 11.758 1.00 47.09 668 GLY A O 1
ATOM 4977 N N . ARG A 1 669 ? 14.249 1.459 14.015 1.00 39.75 669 ARG A N 1
ATOM 4978 C CA . ARG A 1 669 ? 13.490 0.219 14.204 1.00 39.75 669 ARG A CA 1
ATOM 4979 C C . ARG A 1 669 ? 12.272 0.542 15.050 1.00 39.75 669 ARG A C 1
ATOM 4981 O O . ARG A 1 669 ? 12.463 1.301 16.028 1.00 39.75 669 ARG A O 1
#

Foldseek 3Di:
DDDDDDDDDPDDPPLQQDWKKKKKWFFQVQDDLVVLVLQADDPVLLLVLLVLLVVQQQFQAWFWQRDSTMTMIIGTGSDDPSVVVSVLCSSCVSRVHDSVNAPRRMDMDIHLRNLLVLLCQLLQVPPPQQQDPVSVVSLVVRVVSSVVSVRHDPVVVVSSVLSSVLNVCLCVPFCSNVDLLLLLLLLQVVLCVQQVFQAQFEEEEEALDPNSLSNLQNSVVRHHNAYEYEYCDQVSSVVSCVVRVHHYDYLVCVLVSLLRHQEYEYAHADPDASAELVSLLSSCVPPPAAHEYEFAYVVTRHDPCNCVRPRYHYDYPVNSVVVVVVVPPCPVVSSVVSSVSSVVSSVVSVLVVLCQLCVLLLVQLLVLLVVVLVVVCVVCVVVLVPDDPVVSVVVSLVSNVVSLVVSVVLVVCLSVVDDVPCNLVSSQVSCVVSVHDSSSSSDGDFDAPQPDWLDDDPQKDQLAKADFDAQWKKKAFLPLDQDFQFEEEDQQLLVLLLCCQVRVRYHYDHHDDAPVRRVVCRNVVVGGIYMGQPLSCVVSVHDHPNIDTDDCVSHQGQQRRRIGTDMDGPPCVVVSVVRVVRHDPQSVLFNLLSSLLCVLLPDHRLFSKGKGWGADPQKIKIKIKGAASSNPDMQIDIDMGNHSNVRSVVRNVSSVVSVVVVSRVNSDD

pLDDT: mean 83.08, std 15.13, range [23.23, 98.25]

Secondary structure (DSSP, 8-state):
----PPPP--------PPPEEEEEEEETTTS-HHHHHHHPPPHHHHHHHHHHHHH-TT-SEEEEEE-SSEEEEEEEES-HHHHHHHHHHHHHHHHT--HHHHTTT-EEEETHHHHHHHHHHHHTTTSSSTT-HHHHHHHHHHHHHHHHTT---HHHHHHHHHHHHHHHHHHHHSGGG--HHHHHHHHHHHHHHHHT--TT-EEEEE--SHHHHHHHHHHHHTT-SEEEEEESSHHHHHHHHHHHT-EEEEGGGHHHHHHH-SEEEE----SS-SB-HHHHHHHHTT-SS-EEEEE--SS-SB-GGGGGSTTEEEEEHHHHHHHHHHH-TTHHHHHHHHHHHHHHHHHHHHHHHHHHHHHHHHHHHHHHHHHHHHHHHHHTHHHHTTS-HHHHHHHHHHHHHHHHHHHHHHHHHHHHH--TTTHHHHHHHHHHHTT--GGGGGSPPP--GGGS-SSPPTTEEEEE-PPPPP--EEEEESSSS--TT-EEE---HHHHHHHHHH-TTSEEE---S-HHHHHHHHHTTS-SEEEEEHHHHHHHT---TTEEEEPTTT-PPPTTTT---EEEETT-HHHHHHHGGG--HHHHHHHHHHHHHHHHTT-STTS-EEEEEEEETTEEEEEEEEE-TTSS-EEEEEEEES-HHHHHHHHHHHHHHTTHHHHHHTT--

Radius of gyration: 31.41 Å; chains: 1; bounding box: 72×72×98 Å

Sequence (669 aa):
MLPRRLLRPTGGTMTPTPMAILVLGVTHRTASVDLLERLAFTDDDLAKAYRRIAEDPAILEGVVLSTCNRVEVYAAVPGYHAGFQALKRLLCETRGIEPDELAPPLVSHYEDQAVRHLFEVAAGLDSMVLGEPQIHAQVREALRIAEAEGQVGRTLTGLFHAAARTGRRVRAETGVGAAPDAFVEAGADLAAETLGGLRGRTALVLGAGQISALAVQQLHRRGVGTVRVLNRSLERARALAERTGAEHGELEELPAALAEADLVVSATGAAGLVLHAETLRAATADRSRPLFVLDLAVPRDVEPAAAEIPGVRLVDIEGLRGVLAERAAGAAEDLSRAAAIVEEEVRRFALRRRAEHLAPLITALRRRGEEVVAAELQRFRSELASLEPEEREAVEALARGIVAKLLHDPIVRLKELSTPGSERTHARLLAQLFDLPEDLLEAAPEHRPEDLPAEDEPGLVLAAVPERASPLDVLVTRNGELAPGAVVGTSSLRRQAQILRHRPDVSLKALRGNVDTRLRKLEAGEVDAVVLAAAGLVRLGVVPQHAAPMSTAEMLPAPGQGTLGVQAREDDEATLAALAPLEHAPSRRALAAERAIMRRLGGGCALPLGAYAEVTDGSVRLTAAVFTPDGAREARASAEGADPEEVAAAVEADLRAAGAEEILRTVGR